Protein AF-A0A1Z9F193-F1 (afdb_monomer_lite)

Foldseek 3Di:
DDDDPVRVVLQVVLLVQLVWDKDWDPVPADPQETEIETEDQDQVSSQVSSQVSCVVVVWDWDFAFDLVDQGTWIWTADPRHIYIYHYDYNADDDVLVLLLLLLQQVLLQQCLVVVNQDQALVVSLVVVLVVLVVQDDDEQDPVSNVVSSVSSVCLVVRPCNRQSNLLSLQVNVVVVVVCVVFNFPHKHQCSQHDHPPWDNPDQARMKTQTPVRAIEGEHEAEDAPPDLDFLFKFWLVVLCCLLPVPCPLVLVLQVCLLVQQVVVQVLNDSQCCDDPNLVVNLVSLRVCCVVPVPSLVVSLLVSLQSLLVSSQVSLFPDLVSNLVCCVCGRLVDIPHHYWYWYGHRNHIDTPCQSVVSNVLSVQFPGWHKADDPVDSFWIWIFGDRVPDGFKIWIKGWAFPGHTSCTRVVVPSTTMMGTRGMDGD

Secondary structure (DSSP, 8-state):
-PPPHHHHHHHHHHHHHTT-EEEE-TTT--SSEEEEEEE-S-HHHHHHHHHHHHHHTT---EEE--TT-SSPEEEEEETTEEEEEEEE-SS-SHHHHHHHHHHHHHHHHHHHHTT----SHHHHHHHHHHHHTTT-S-BSSHHHHHHHHHHHHHGGG-TTHHHHHHHHHHHHHHHHHHHHHS-EEEEEE-SS---TTS-TT---SEEEEETTS-EEEEEEEE--TT----SEEEEHHHHHHHH-TT-HHHHHHHHHHHHHTGGGGT---TTTTSHHHHHHHHHHHHHHHHH-HHHHHHHHHHHHHHHHHHHHHHHTS-HHHHHHHIIIIIS---SS-EEEEEEETTEEEE-THHHHHHHHHHH-SEEEEEE-SS-SSEEEEEEEETTEEEEEEEEEEE----GGGSGGGGTT--EEEEEEEEE-

Sequence (424 aa):
MLLSKTQYKLVEQAAAKAGAILSYEKKKSTLSADVFFARAASRPTARKHVGNHFKKLKLPVTEKKTSLSSEDITETTIDGTTVRIVYKPMSGGMTETTLNSTITELVPCLAFLNGITETKVDKLYEKIIDLSKKFEPPYVTQNDMKAGLDFIEQMPESSLYSVKMTNAMAIRKYLKDTNNKKKIDTVYWTYRAKPTGVPANSPADIVIFFNDGSLLGVSLKAGGESTKEPLLNTYVKPIYEFFDRGNTKSIKLRKKLLKNVYNEIDITASNYDDGAERNKTLDRLEQFERDNLKKYEELYDKGLNIIRTELSDLMVQDYGKFADWCRAQILKQSDVPVTIIKAVNDTYREVKDGNRLNAYLSKATSVKAEISTSSKQNFSFCLYQGNKKIATMNMAVRSNQVGIKHKLGQFFNLAVKYNGLNDH

pLDDT: mean 90.26, std 8.69, range [52.91, 98.44]

Radius of gyration: 24.95 Å; chains: 1; bounding box: 66×47×63 Å

Structure (mmCIF, N/CA/C/O backbone):
data_AF-A0A1Z9F193-F1
#
_entry.id   AF-A0A1Z9F193-F1
#
loop_
_atom_site.group_PDB
_atom_site.id
_atom_site.type_symbol
_atom_site.label_atom_id
_atom_site.label_alt_id
_atom_site.label_comp_id
_atom_site.label_asym_id
_atom_site.label_entity_id
_atom_site.label_seq_id
_atom_site.pdbx_PDB_ins_code
_atom_site.Cartn_x
_atom_site.Cartn_y
_atom_site.Cartn_z
_atom_site.occupancy
_atom_site.B_iso_or_equiv
_atom_site.auth_seq_id
_atom_site.auth_comp_id
_atom_site.auth_asym_id
_atom_site.auth_atom_id
_atom_site.pdbx_PDB_model_num
ATOM 1 N N . MET A 1 1 ? 31.782 -0.325 4.727 1.00 54.44 1 MET A N 1
ATOM 2 C CA . MET A 1 1 ? 32.394 0.347 5.885 1.00 54.44 1 MET A CA 1
ATOM 3 C C . MET A 1 1 ? 31.453 1.444 6.323 1.00 54.44 1 MET A C 1
ATOM 5 O O . MET A 1 1 ? 30.800 2.015 5.464 1.00 54.44 1 MET A O 1
ATOM 9 N N . LEU A 1 2 ? 31.354 1.680 7.630 1.00 65.88 2 LEU A N 1
ATOM 10 C CA . LEU A 1 2 ? 30.655 2.847 8.163 1.00 65.88 2 LEU A CA 1
ATOM 11 C C . LEU A 1 2 ? 31.589 4.053 8.057 1.00 65.88 2 LEU A C 1
ATOM 13 O O . LEU A 1 2 ? 32.779 3.909 8.351 1.00 65.88 2 LEU A O 1
ATOM 17 N N . LEU A 1 3 ? 31.058 5.213 7.671 1.00 77.88 3 LEU A N 1
ATOM 18 C CA . LEU A 1 3 ? 31.799 6.473 7.724 1.00 77.88 3 LEU A CA 1
ATOM 19 C C . LEU A 1 3 ? 32.424 6.685 9.114 1.00 77.88 3 LEU A C 1
ATOM 21 O O . LEU A 1 3 ? 31.803 6.437 10.152 1.00 77.88 3 LEU A O 1
ATOM 25 N N . SER A 1 4 ? 33.653 7.196 9.141 1.00 82.69 4 SER A N 1
ATOM 26 C CA . SER A 1 4 ? 34.288 7.670 10.369 1.00 82.69 4 SER A CA 1
ATOM 27 C C . SER A 1 4 ? 33.517 8.861 10.952 1.00 82.69 4 SER A C 1
ATOM 29 O O . SER A 1 4 ? 32.776 9.554 10.250 1.00 82.69 4 SER A O 1
ATOM 31 N N . LYS A 1 5 ? 33.731 9.168 12.240 1.00 81.38 5 LYS A N 1
ATOM 32 C CA . LYS A 1 5 ? 33.114 10.344 12.886 1.00 81.38 5 LYS A CA 1
ATOM 33 C C . LYS A 1 5 ? 33.382 11.645 12.117 1.00 81.38 5 LYS A C 1
ATOM 35 O O . LYS A 1 5 ? 32.509 12.504 12.045 1.00 81.38 5 LYS A O 1
ATOM 40 N N . THR A 1 6 ? 34.570 11.791 11.534 1.00 82.81 6 THR A N 1
ATOM 41 C CA . THR A 1 6 ? 34.943 12.975 10.746 1.00 82.81 6 THR A CA 1
ATOM 42 C C . THR A 1 6 ? 34.177 13.038 9.428 1.00 82.81 6 THR A C 1
ATOM 44 O O . THR A 1 6 ? 33.686 14.097 9.053 1.00 82.81 6 THR A O 1
ATOM 47 N N . GLN A 1 7 ? 34.011 11.903 8.752 1.00 85.38 7 GLN A N 1
ATOM 48 C CA . GLN A 1 7 ? 33.274 11.824 7.491 1.00 85.38 7 GLN A CA 1
ATOM 49 C C . GLN A 1 7 ? 31.769 12.042 7.698 1.00 85.38 7 GLN A C 1
ATOM 51 O O . GLN A 1 7 ? 31.130 12.741 6.915 1.00 85.38 7 GLN A O 1
ATOM 56 N N . TYR A 1 8 ? 31.216 11.522 8.796 1.00 88.44 8 TYR A N 1
ATOM 57 C CA . TYR A 1 8 ? 29.828 11.761 9.192 1.00 88.44 8 TYR A CA 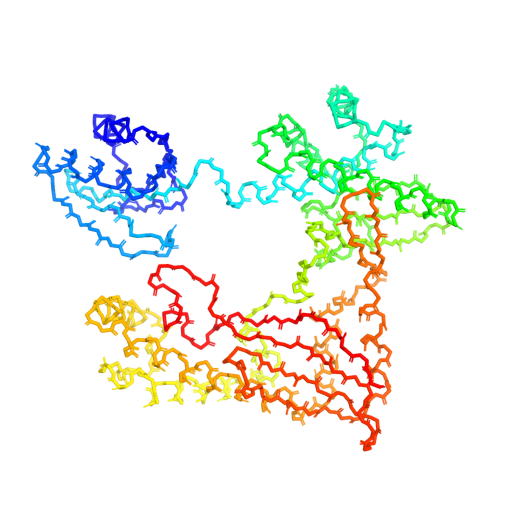1
ATOM 58 C C . TYR A 1 8 ? 29.541 13.262 9.365 1.00 88.44 8 TYR A C 1
ATOM 60 O O . TYR A 1 8 ? 28.548 13.766 8.840 1.00 88.44 8 TYR A O 1
ATOM 68 N N . LYS A 1 9 ? 30.460 14.005 10.002 1.00 89.94 9 LYS A N 1
ATOM 69 C CA . LYS A 1 9 ? 30.337 15.462 10.177 1.00 89.94 9 LYS A CA 1
ATOM 70 C C . LYS A 1 9 ? 30.237 16.226 8.857 1.00 89.94 9 LYS A C 1
ATOM 72 O O . LYS A 1 9 ? 29.538 17.234 8.802 1.00 89.94 9 LYS A O 1
ATOM 77 N N . LEU A 1 10 ? 30.893 15.768 7.787 1.00 91.12 10 LEU A N 1
ATOM 78 C CA . LEU A 1 10 ? 30.773 16.404 6.466 1.00 91.12 10 LEU A CA 1
ATOM 79 C C . LEU A 1 10 ? 29.340 16.303 5.930 1.00 91.12 10 LEU A C 1
ATOM 81 O O . LEU A 1 10 ? 28.812 17.250 5.346 1.00 91.12 10 LEU A O 1
ATOM 85 N N . VAL A 1 11 ? 28.687 15.166 6.169 1.00 93.00 11 VAL A N 1
ATOM 86 C CA . VAL A 1 11 ? 27.295 14.943 5.775 1.00 93.00 11 VAL A CA 1
ATOM 87 C C . VAL A 1 11 ? 26.340 15.765 6.646 1.00 93.00 11 VAL A C 1
ATOM 89 O O . VAL A 1 11 ? 25.425 16.397 6.115 1.00 93.00 11 VAL A O 1
ATOM 92 N N . GLU A 1 12 ? 26.580 15.830 7.960 1.00 92.88 12 GLU A N 1
ATOM 93 C CA . GLU A 1 12 ? 25.819 16.690 8.881 1.00 92.88 12 GLU A CA 1
ATOM 94 C C . GLU A 1 12 ? 25.890 18.162 8.476 1.00 92.88 12 GLU A C 1
ATOM 96 O O . GLU A 1 12 ? 24.864 18.834 8.404 1.00 92.88 12 GLU A O 1
ATOM 101 N N . GLN A 1 13 ? 27.082 18.662 8.146 1.00 93.12 13 GLN A N 1
ATOM 102 C CA . GLN A 1 13 ? 27.269 20.042 7.698 1.00 93.12 13 GLN A CA 1
ATOM 103 C C . GLN A 1 13 ? 26.533 20.324 6.386 1.00 93.12 13 GLN A C 1
ATOM 105 O O . GLN A 1 13 ? 25.927 21.389 6.236 1.00 93.12 13 GLN A O 1
ATOM 110 N N . ALA A 1 14 ? 26.552 19.377 5.444 1.00 93.06 14 ALA A N 1
ATOM 111 C CA . ALA A 1 14 ? 25.809 19.498 4.196 1.00 93.06 14 ALA A CA 1
ATOM 112 C C . ALA A 1 14 ? 24.298 19.611 4.454 1.00 93.06 14 ALA A C 1
ATOM 114 O O . ALA A 1 14 ? 23.638 20.486 3.888 1.00 93.06 14 ALA A O 1
ATOM 115 N N . ALA A 1 15 ? 23.761 18.759 5.331 1.00 92.06 15 ALA A N 1
ATOM 116 C CA . ALA A 1 15 ? 22.350 18.759 5.703 1.00 92.06 15 ALA A CA 1
ATOM 117 C C . ALA A 1 15 ? 21.951 20.023 6.480 1.00 92.06 15 ALA A C 1
ATOM 119 O O . ALA A 1 15 ? 20.943 20.649 6.157 1.00 92.06 15 ALA A O 1
ATOM 120 N N . ALA A 1 16 ? 22.782 20.470 7.424 1.00 90.75 16 ALA A N 1
ATOM 121 C CA . ALA A 1 16 ? 22.552 21.694 8.183 1.00 90.75 16 ALA A CA 1
ATOM 122 C C . ALA A 1 16 ? 22.486 22.930 7.270 1.00 90.75 16 ALA A C 1
ATOM 124 O O . ALA A 1 16 ? 21.580 23.750 7.408 1.00 90.75 16 ALA A O 1
ATOM 125 N N . LYS A 1 17 ? 23.367 23.037 6.261 1.00 89.31 17 LYS A N 1
ATOM 126 C CA . LYS A 1 17 ? 23.299 24.122 5.257 1.00 89.31 17 LYS A CA 1
ATOM 127 C C . LYS A 1 17 ? 22.045 24.081 4.389 1.00 89.31 17 LYS A C 1
ATOM 129 O O . LYS A 1 17 ? 21.684 25.094 3.797 1.00 89.31 17 LYS A O 1
ATOM 134 N N . ALA A 1 18 ? 21.406 22.923 4.287 1.00 86.81 18 ALA A N 1
ATOM 135 C CA . ALA A 1 18 ? 20.132 22.750 3.611 1.00 86.81 18 ALA A CA 1
ATOM 136 C C . ALA A 1 18 ? 18.919 23.013 4.524 1.00 86.81 18 ALA A C 1
ATOM 138 O O . ALA A 1 18 ? 17.789 22.846 4.066 1.00 86.81 18 ALA A O 1
ATOM 139 N N . GLY A 1 19 ? 19.134 23.387 5.794 1.00 87.81 19 GLY A N 1
ATOM 140 C CA . GLY A 1 19 ? 18.072 23.482 6.798 1.00 87.81 19 GLY A CA 1
ATOM 141 C C . GLY A 1 19 ? 17.388 22.135 7.046 1.00 87.81 19 GLY A C 1
ATOM 142 O O . GLY A 1 19 ? 16.196 22.097 7.341 1.00 87.81 19 GLY A O 1
ATOM 143 N N . ALA A 1 20 ? 18.113 21.031 6.836 1.00 91.69 20 ALA A N 1
ATOM 144 C CA . ALA A 1 20 ? 17.570 19.686 6.883 1.00 91.69 20 ALA A CA 1
ATOM 145 C C . ALA A 1 20 ? 17.962 18.961 8.175 1.00 91.69 20 ALA A C 1
ATOM 147 O O . ALA A 1 20 ? 19.110 19.029 8.615 1.00 91.69 20 ALA A O 1
ATOM 148 N N . ILE A 1 21 ? 17.024 18.197 8.730 1.00 89.31 21 ILE A N 1
ATOM 149 C CA . ILE A 1 21 ? 17.275 17.269 9.834 1.00 89.31 21 ILE A CA 1
ATOM 150 C C . ILE A 1 21 ? 17.784 15.958 9.237 1.00 89.31 21 ILE A C 1
ATOM 152 O O . ILE A 1 21 ? 17.098 15.331 8.424 1.00 89.31 21 ILE A O 1
ATOM 156 N N . LEU A 1 22 ? 18.993 15.557 9.621 1.00 92.81 22 LEU A N 1
ATOM 157 C CA . LEU A 1 22 ? 19.658 14.370 9.094 1.00 92.81 22 LEU A CA 1
ATOM 158 C C . LEU A 1 22 ? 19.422 13.151 9.997 1.00 92.81 22 LEU A C 1
ATOM 160 O O . LEU A 1 22 ? 19.603 13.237 11.208 1.00 92.81 22 LEU A O 1
ATOM 164 N N . SER A 1 23 ? 19.097 11.999 9.410 1.00 89.94 23 SER A N 1
ATOM 165 C CA . SER A 1 23 ? 19.123 10.695 10.084 1.00 89.94 23 SER A CA 1
ATOM 166 C C . SER A 1 23 ? 19.936 9.677 9.290 1.00 89.94 23 SER A C 1
ATOM 168 O O . SER A 1 23 ? 19.880 9.637 8.060 1.00 89.94 23 SER A O 1
ATOM 170 N N . TYR A 1 24 ? 20.699 8.840 9.993 1.00 90.25 24 TYR A N 1
ATOM 171 C CA . TYR A 1 24 ? 21.421 7.721 9.394 1.00 90.25 24 TYR A CA 1
ATOM 172 C C . TYR A 1 24 ? 20.537 6.473 9.315 1.00 90.25 24 TYR A C 1
ATOM 174 O O . TYR A 1 24 ? 19.967 6.033 10.313 1.00 90.25 24 TYR A O 1
ATOM 182 N N . GLU A 1 25 ? 20.455 5.857 8.137 1.00 87.94 25 GLU A N 1
ATOM 183 C CA . GLU A 1 25 ? 19.522 4.766 7.858 1.00 87.94 25 GLU A CA 1
ATOM 184 C C . GLU A 1 25 ? 20.239 3.420 7.732 1.00 87.94 25 GLU A C 1
ATOM 186 O O . GLU A 1 25 ? 20.334 2.834 6.652 1.00 87.94 25 GLU A O 1
ATOM 191 N N . LYS A 1 26 ? 20.684 2.870 8.869 1.00 85.25 26 LYS A N 1
ATOM 192 C CA . LYS A 1 26 ? 21.447 1.606 8.937 1.00 85.25 26 LYS A CA 1
ATOM 193 C C . LYS A 1 26 ? 20.819 0.448 8.148 1.00 85.25 26 LYS A C 1
ATOM 195 O O . LYS A 1 26 ? 21.534 -0.324 7.524 1.00 85.25 26 LYS A O 1
ATOM 200 N N . LYS A 1 27 ? 19.484 0.319 8.155 1.00 82.62 27 LYS A N 1
ATOM 201 C CA . LYS A 1 27 ? 18.757 -0.749 7.429 1.00 82.62 27 LYS A CA 1
ATOM 202 C C . LYS A 1 27 ? 18.765 -0.574 5.903 1.00 82.62 27 LYS A C 1
ATOM 204 O O . LYS A 1 27 ? 18.384 -1.498 5.188 1.00 82.62 27 LYS A O 1
ATOM 209 N N . LYS A 1 28 ? 19.085 0.622 5.406 1.00 85.50 28 LYS A N 1
ATOM 210 C CA . LYS A 1 28 ? 19.170 0.949 3.974 1.00 85.50 28 LYS A CA 1
ATOM 211 C C . LYS A 1 28 ? 20.615 1.068 3.496 1.00 85.50 28 LYS A C 1
ATOM 213 O O . LYS A 1 28 ? 20.845 0.943 2.295 1.00 85.50 28 LYS A O 1
ATOM 218 N N . SER A 1 29 ? 21.552 1.275 4.415 1.00 85.75 29 SER A N 1
ATOM 219 C CA . SER A 1 29 ? 22.986 1.183 4.164 1.00 85.75 29 SER A CA 1
ATOM 220 C C . SER A 1 29 ? 23.421 -0.251 3.853 1.00 85.75 29 SER A C 1
ATOM 222 O O . SER A 1 29 ? 22.779 -1.231 4.230 1.00 85.75 29 SER A O 1
ATOM 224 N N . THR A 1 30 ? 24.535 -0.367 3.144 1.00 84.69 30 THR A N 1
ATOM 225 C CA . THR A 1 30 ? 25.169 -1.627 2.739 1.00 84.69 30 THR A CA 1
ATOM 226 C C . THR A 1 30 ? 26.658 -1.569 3.064 1.00 84.69 30 THR A C 1
ATOM 228 O O . THR A 1 30 ? 27.164 -0.547 3.520 1.00 84.69 30 THR A O 1
ATOM 231 N N . LEU A 1 31 ? 27.399 -2.646 2.793 1.00 79.62 31 LEU A N 1
ATOM 232 C CA . LEU A 1 31 ? 28.853 -2.637 2.971 1.00 79.62 31 LEU A CA 1
ATOM 233 C C . LEU A 1 31 ? 29.565 -1.611 2.074 1.00 79.62 31 LEU A C 1
ATOM 235 O O . LEU A 1 31 ? 30.651 -1.170 2.442 1.00 79.62 31 LEU A O 1
ATOM 239 N N . SER A 1 32 ? 28.974 -1.222 0.942 1.00 82.56 32 SER A N 1
ATOM 240 C CA . SER A 1 32 ? 29.576 -0.305 -0.034 1.00 82.56 32 SER A CA 1
ATOM 241 C C . SER A 1 32 ? 28.966 1.099 -0.048 1.00 82.56 32 SER A C 1
ATOM 243 O O . SER A 1 32 ? 29.543 1.992 -0.665 1.00 82.56 32 SER A O 1
ATOM 245 N N . ALA A 1 33 ? 27.823 1.313 0.613 1.00 88.81 33 ALA A N 1
ATOM 246 C CA . ALA A 1 33 ? 27.130 2.596 0.593 1.00 88.81 33 ALA A CA 1
ATOM 247 C C . ALA A 1 33 ? 26.406 2.907 1.905 1.00 88.81 33 ALA A C 1
ATOM 249 O O . ALA A 1 33 ? 25.568 2.117 2.346 1.00 88.81 33 ALA A O 1
ATOM 250 N N . ASP A 1 34 ? 26.655 4.094 2.451 1.00 93.00 34 ASP A N 1
ATOM 251 C CA . ASP A 1 34 ? 25.939 4.651 3.595 1.00 93.00 34 ASP A CA 1
ATOM 252 C C . ASP A 1 34 ? 24.768 5.528 3.137 1.00 93.00 34 ASP A C 1
ATOM 254 O O . ASP A 1 34 ? 24.902 6.376 2.252 1.00 93.00 34 ASP A O 1
ATOM 258 N N . VAL A 1 35 ? 23.593 5.311 3.734 1.00 93.56 35 VAL A N 1
ATOM 259 C CA . VAL A 1 35 ? 22.354 6.014 3.385 1.00 93.56 35 VAL A CA 1
ATOM 260 C C . VAL A 1 35 ? 21.923 6.930 4.521 1.00 93.56 35 VAL A C 1
ATOM 262 O O . VAL A 1 35 ? 21.802 6.512 5.671 1.00 93.56 35 VAL A O 1
ATOM 265 N N . PHE A 1 36 ? 21.612 8.169 4.161 1.00 94.56 36 PHE A N 1
ATOM 266 C CA . PHE A 1 36 ? 21.099 9.190 5.057 1.00 94.56 36 PHE A CA 1
ATOM 267 C C . PHE A 1 36 ? 19.775 9.740 4.552 1.00 94.56 36 PHE A C 1
ATOM 269 O O . PHE A 1 36 ? 19.601 9.949 3.349 1.00 94.56 36 PHE A O 1
ATOM 276 N N . PHE A 1 37 ? 18.852 10.028 5.463 1.00 93.19 37 PHE A N 1
ATOM 277 C CA . PHE A 1 37 ? 17.643 10.782 5.160 1.00 93.19 37 PHE A CA 1
ATOM 278 C C . PHE A 1 37 ? 17.809 12.225 5.624 1.00 93.19 37 PHE A C 1
ATOM 280 O O . PHE A 1 37 ? 18.081 12.484 6.790 1.00 93.19 37 PHE A O 1
ATOM 287 N N . ALA A 1 38 ? 17.624 13.167 4.704 1.00 93.38 38 ALA A N 1
ATOM 288 C CA . ALA A 1 38 ? 17.588 14.594 4.986 1.00 93.38 38 ALA A CA 1
ATOM 289 C C . ALA A 1 38 ? 16.130 15.068 4.907 1.00 93.38 38 ALA A C 1
ATOM 291 O O . ALA A 1 38 ? 15.562 15.168 3.813 1.00 93.38 38 ALA A O 1
ATOM 292 N N . ARG A 1 39 ? 15.506 15.316 6.063 1.00 90.44 39 ARG A N 1
ATOM 293 C CA . ARG A 1 39 ? 14.149 15.874 6.154 1.00 90.44 39 ARG A CA 1
ATOM 294 C C . ARG A 1 39 ? 14.213 17.387 6.049 1.00 90.44 39 ARG A C 1
ATOM 296 O O . ARG A 1 39 ? 14.898 18.015 6.846 1.00 90.44 39 ARG A O 1
ATOM 303 N N . ALA A 1 40 ? 13.526 17.959 5.068 1.00 89.44 40 ALA A N 1
ATOM 304 C CA . ALA A 1 40 ? 13.556 19.396 4.814 1.00 89.44 40 ALA A CA 1
ATOM 305 C C . ALA A 1 40 ? 12.199 19.908 4.327 1.00 89.44 40 ALA A C 1
ATOM 307 O O . ALA A 1 40 ? 11.437 19.170 3.696 1.00 89.44 40 ALA A O 1
ATOM 308 N N . ALA A 1 41 ? 11.918 21.190 4.582 1.00 84.56 41 ALA A N 1
ATOM 309 C CA . ALA A 1 41 ? 10.692 21.848 4.127 1.00 84.56 41 ALA A CA 1
ATOM 310 C C . ALA A 1 41 ? 10.578 21.854 2.590 1.00 84.56 41 ALA A C 1
ATOM 312 O O . ALA A 1 41 ? 9.519 21.567 2.041 1.00 84.56 41 ALA A O 1
ATOM 313 N N . SER A 1 42 ? 11.691 22.099 1.888 1.00 88.25 42 SER A N 1
ATOM 314 C CA . SER A 1 42 ? 11.783 21.995 0.428 1.00 88.25 42 SER A CA 1
ATOM 315 C C . SER A 1 42 ? 12.841 20.969 0.029 1.00 88.25 42 SER A C 1
ATOM 317 O O . SER A 1 42 ? 14.044 21.208 0.157 1.00 88.25 42 SER A O 1
ATOM 319 N N . ARG A 1 43 ? 12.394 19.820 -0.497 1.00 89.62 43 ARG A N 1
ATOM 320 C CA . ARG A 1 43 ? 13.283 18.748 -0.984 1.00 89.62 43 ARG A CA 1
ATOM 321 C C . ARG A 1 43 ? 14.184 19.203 -2.147 1.00 89.62 43 ARG A C 1
ATOM 323 O O . ARG A 1 43 ? 15.381 18.928 -2.071 1.00 89.62 43 ARG A O 1
ATOM 330 N N . PRO A 1 44 ? 13.689 19.926 -3.178 1.00 89.31 44 PRO A N 1
ATOM 331 C CA . PRO A 1 44 ? 14.548 20.418 -4.259 1.00 89.31 44 PRO A CA 1
ATOM 332 C C . PRO A 1 44 ? 15.609 21.413 -3.771 1.00 89.31 44 PRO A C 1
ATOM 334 O O . PRO A 1 44 ? 16.775 21.321 -4.157 1.00 89.31 44 PRO A O 1
ATOM 337 N N . THR A 1 45 ? 15.230 22.330 -2.875 1.00 89.31 45 THR A N 1
ATOM 338 C CA . THR A 1 45 ? 16.158 23.307 -2.286 1.00 89.31 45 THR A CA 1
ATOM 339 C C . THR A 1 45 ? 17.226 22.605 -1.450 1.00 89.31 45 THR A C 1
ATOM 341 O O . THR A 1 45 ? 18.416 22.883 -1.609 1.00 89.31 45 THR A O 1
ATOM 344 N N . ALA A 1 46 ? 16.830 21.631 -0.625 1.00 92.62 46 ALA A N 1
ATOM 345 C CA . ALA A 1 46 ? 17.767 20.845 0.167 1.00 92.62 46 ALA A CA 1
ATOM 346 C C . ALA A 1 46 ? 18.749 20.051 -0.705 1.00 92.62 46 ALA A C 1
ATOM 348 O O . ALA A 1 46 ? 19.949 20.055 -0.427 1.00 92.62 46 ALA A O 1
ATOM 349 N N . ARG A 1 47 ? 18.272 19.441 -1.802 1.00 95.19 47 ARG A N 1
ATOM 350 C CA . ARG A 1 47 ? 19.131 18.754 -2.778 1.00 95.19 47 ARG A CA 1
ATOM 351 C C . ARG A 1 47 ? 20.179 19.683 -3.370 1.00 95.19 47 ARG A C 1
ATOM 353 O O . ARG A 1 47 ? 21.369 19.377 -3.307 1.00 95.19 47 ARG A O 1
ATOM 360 N N . LYS A 1 48 ? 19.753 20.858 -3.838 1.00 93.56 48 LYS A N 1
ATOM 361 C CA . LYS A 1 48 ? 20.652 21.885 -4.374 1.00 93.56 48 LYS A CA 1
ATOM 362 C C . LYS A 1 48 ? 21.710 22.312 -3.350 1.00 93.56 48 LYS A C 1
ATOM 364 O O . LYS A 1 48 ? 22.887 22.398 -3.693 1.00 93.56 48 LYS A O 1
ATOM 369 N N . HIS A 1 49 ? 21.329 22.569 -2.098 1.00 95.12 49 HIS A N 1
ATOM 370 C CA . HIS A 1 49 ? 22.273 23.012 -1.065 1.00 95.12 49 HIS A CA 1
ATOM 371 C C . HIS A 1 49 ? 23.269 21.929 -0.648 1.00 95.12 49 HIS A C 1
ATOM 373 O O . HIS A 1 49 ? 24.463 22.221 -0.572 1.00 95.12 49 HIS A O 1
ATOM 379 N N . VAL A 1 50 ? 22.809 20.692 -0.445 1.00 96.06 50 VAL A N 1
ATOM 380 C CA . VAL A 1 50 ? 23.688 19.551 -0.147 1.00 96.06 50 VAL A CA 1
ATOM 381 C C . VAL A 1 50 ? 24.659 19.308 -1.304 1.00 96.06 50 VAL A C 1
ATOM 383 O O . VAL A 1 50 ? 25.866 19.242 -1.082 1.00 96.06 50 VAL A O 1
ATOM 386 N N . GLY A 1 51 ? 24.164 19.262 -2.546 1.00 95.50 51 GLY A N 1
ATOM 387 C CA . GLY A 1 51 ? 25.008 19.086 -3.729 1.00 95.50 51 GLY A CA 1
ATOM 388 C C . GLY A 1 51 ? 26.050 20.199 -3.876 1.00 95.50 51 GLY A C 1
ATOM 389 O O . GLY A 1 51 ? 27.230 19.927 -4.092 1.00 95.50 51 GLY A O 1
ATOM 390 N N . ASN A 1 52 ? 25.655 21.461 -3.678 1.00 95.44 52 ASN A N 1
ATOM 391 C CA . ASN A 1 52 ? 26.582 22.595 -3.693 1.00 95.44 52 ASN A CA 1
ATOM 392 C C . ASN A 1 52 ? 27.621 22.523 -2.568 1.00 95.44 52 ASN A C 1
ATOM 394 O O . ASN A 1 52 ? 28.757 22.953 -2.762 1.00 95.44 52 ASN A O 1
ATOM 398 N N . HIS A 1 53 ? 27.256 22.002 -1.395 1.00 95.25 53 HIS A N 1
ATOM 399 C CA . HIS A 1 53 ? 28.197 21.817 -0.296 1.00 95.25 53 HIS A CA 1
ATOM 400 C C . HIS A 1 53 ? 29.269 20.782 -0.647 1.00 95.25 53 HIS A C 1
ATOM 402 O O . HIS A 1 53 ? 30.454 21.089 -0.551 1.00 95.25 53 HIS A O 1
ATOM 408 N N . PHE A 1 54 ? 28.873 19.604 -1.131 1.00 96.12 54 PHE A N 1
ATOM 409 C CA . PHE A 1 54 ? 29.822 18.567 -1.542 1.00 96.12 54 PHE A CA 1
ATOM 410 C C . PHE A 1 54 ? 30.726 19.024 -2.695 1.00 96.12 54 PHE A C 1
ATOM 412 O O . PHE A 1 54 ? 31.937 18.827 -2.627 1.00 96.12 54 PHE A O 1
ATOM 419 N N . LYS A 1 55 ? 30.186 19.749 -3.685 1.00 95.31 55 LYS A N 1
ATOM 420 C CA . LYS A 1 55 ? 30.996 20.358 -4.757 1.00 95.31 55 LYS A CA 1
ATOM 421 C C . LYS A 1 55 ? 32.037 21.345 -4.221 1.00 95.31 55 LYS A C 1
ATOM 423 O O . LYS A 1 55 ? 33.173 21.336 -4.684 1.00 95.31 55 LYS A O 1
ATOM 428 N N . LYS A 1 56 ? 31.693 22.169 -3.220 1.00 95.00 56 LYS A N 1
ATOM 429 C CA . LYS A 1 56 ? 32.656 23.079 -2.559 1.00 95.00 56 LYS A CA 1
ATOM 430 C C . LYS A 1 56 ? 33.780 22.324 -1.848 1.00 95.00 56 LYS A C 1
ATOM 432 O O . LYS A 1 56 ? 34.897 22.823 -1.797 1.00 95.00 56 LYS A O 1
ATOM 437 N N . LEU A 1 57 ? 33.492 21.126 -1.345 1.00 93.19 57 LEU A N 1
ATOM 438 C CA . LEU A 1 57 ? 34.480 20.212 -0.767 1.00 93.19 57 LEU A CA 1
ATOM 439 C C . LEU A 1 57 ? 35.243 19.396 -1.826 1.00 93.19 57 LEU A C 1
ATOM 441 O O . LEU A 1 57 ? 36.022 18.521 -1.464 1.00 93.19 57 LEU A O 1
ATOM 445 N N . LYS A 1 58 ? 35.036 19.673 -3.123 1.00 95.06 58 LYS A N 1
ATOM 446 C CA . LYS A 1 58 ? 35.619 18.940 -4.260 1.00 95.06 58 LYS A CA 1
ATOM 447 C C . LYS A 1 58 ? 35.268 17.447 -4.279 1.00 95.06 58 LYS A C 1
ATOM 449 O O . LYS A 1 58 ? 35.994 16.647 -4.861 1.00 95.06 58 LYS A O 1
ATOM 454 N N . LEU A 1 59 ? 34.144 17.074 -3.671 1.00 94.81 59 LEU A N 1
ATOM 455 C CA . LEU A 1 59 ? 33.623 15.714 -3.732 1.00 94.81 59 LEU A CA 1
ATOM 456 C C . LEU A 1 59 ? 32.808 15.521 -5.022 1.00 94.81 59 LEU A C 1
ATOM 458 O O . LEU A 1 59 ? 32.120 16.457 -5.452 1.00 94.81 59 LEU A O 1
ATOM 462 N N . PRO A 1 60 ? 32.840 14.326 -5.641 1.00 95.12 60 PRO A N 1
ATOM 463 C CA . PRO A 1 60 ? 32.007 14.029 -6.801 1.00 95.12 60 PRO A CA 1
ATOM 464 C C . PRO A 1 60 ? 30.532 14.061 -6.398 1.00 95.12 60 PRO A C 1
ATOM 466 O O . PRO A 1 60 ? 30.175 13.583 -5.325 1.00 95.12 60 PRO A O 1
ATOM 469 N N . VAL A 1 61 ? 29.663 14.620 -7.236 1.00 95.75 61 VAL A N 1
ATOM 470 C CA . VAL A 1 61 ? 28.227 14.719 -6.946 1.00 95.75 61 VAL A CA 1
ATOM 471 C C . VAL A 1 61 ? 27.432 14.238 -8.141 1.00 95.75 61 VAL A C 1
ATOM 473 O O . VAL A 1 61 ? 27.541 14.815 -9.222 1.00 95.75 61 VAL A O 1
ATOM 476 N N . THR A 1 62 ? 26.579 13.247 -7.902 1.00 94.50 62 THR A N 1
ATOM 477 C CA . THR A 1 62 ? 25.657 12.699 -8.896 1.00 94.50 62 THR A CA 1
ATOM 478 C C . THR A 1 62 ? 24.232 12.796 -8.371 1.00 94.50 62 THR A C 1
ATOM 480 O O . THR A 1 62 ? 23.948 12.380 -7.247 1.00 94.50 62 THR A O 1
ATOM 483 N N . GLU A 1 63 ? 23.323 13.333 -9.184 1.00 92.56 63 GLU A N 1
ATOM 484 C CA . GLU A 1 63 ? 21.884 13.216 -8.938 1.00 92.56 63 GLU A CA 1
ATOM 485 C C . GLU A 1 63 ? 21.383 11.936 -9.610 1.00 92.56 63 GLU A C 1
ATOM 487 O O . GLU A 1 63 ? 21.558 11.759 -10.815 1.00 92.56 63 GLU A O 1
ATOM 492 N N . LYS A 1 64 ? 20.802 11.018 -8.830 1.00 87.38 64 LYS A N 1
ATOM 493 C CA . LYS A 1 64 ? 20.364 9.705 -9.330 1.00 87.38 64 LYS A CA 1
ATOM 494 C C . LYS A 1 64 ? 18.953 9.371 -8.858 1.00 87.38 64 LYS A C 1
ATOM 496 O O . LYS A 1 64 ? 18.605 9.615 -7.698 1.00 87.38 64 LYS A O 1
ATOM 501 N N . LYS A 1 65 ? 18.143 8.745 -9.716 1.00 86.00 65 LYS A N 1
ATOM 502 C CA . LYS A 1 65 ? 16.883 8.128 -9.292 1.00 86.00 65 LYS A CA 1
ATOM 503 C C . LYS A 1 65 ? 17.180 6.799 -8.611 1.00 86.00 65 LYS A C 1
ATOM 505 O O . LYS A 1 65 ? 17.933 5.960 -9.089 1.00 86.00 65 LYS A O 1
ATOM 510 N N . THR A 1 66 ? 16.538 6.549 -7.479 1.00 84.31 66 THR A N 1
ATOM 511 C CA . THR A 1 66 ? 16.648 5.256 -6.790 1.00 84.31 66 THR A CA 1
ATOM 512 C C . THR A 1 66 ? 15.300 4.845 -6.240 1.00 84.31 66 THR A C 1
ATOM 514 O O . THR A 1 66 ? 14.433 5.681 -6.010 1.00 84.31 66 THR A O 1
ATOM 517 N N . SER A 1 67 ? 15.120 3.562 -5.926 1.00 78.81 67 SER A N 1
ATOM 518 C CA . SER A 1 67 ? 13.898 3.114 -5.245 1.00 78.81 67 SER A CA 1
ATOM 519 C C . SER A 1 67 ? 13.761 3.617 -3.800 1.00 78.81 67 SER A C 1
ATOM 521 O O . SER A 1 67 ? 12.826 3.223 -3.109 1.00 78.81 67 SER A O 1
ATOM 523 N N . LEU A 1 68 ? 14.701 4.429 -3.303 1.00 82.62 68 LEU A N 1
ATOM 524 C CA . LEU A 1 68 ? 14.639 5.014 -1.963 1.00 82.62 68 LEU A CA 1
ATOM 525 C C . LEU A 1 68 ? 13.723 6.244 -1.913 1.00 82.62 68 LEU A C 1
ATOM 527 O O . LEU A 1 68 ? 13.305 6.643 -0.821 1.00 82.62 68 LEU A O 1
ATOM 531 N N . SER A 1 69 ? 13.413 6.860 -3.059 1.00 82.44 69 SER A N 1
ATOM 532 C CA . SER A 1 69 ? 12.671 8.120 -3.127 1.00 82.44 69 SER A CA 1
ATOM 533 C C . SER A 1 69 ? 11.913 8.301 -4.439 1.00 82.44 69 SER A C 1
ATOM 535 O O . SER A 1 69 ? 12.244 7.697 -5.452 1.00 82.44 69 SER A O 1
ATOM 537 N N . SER A 1 70 ? 10.894 9.160 -4.409 1.00 76.44 70 SER A N 1
ATOM 538 C CA . SER A 1 70 ? 10.227 9.674 -5.612 1.00 76.44 70 SER A CA 1
ATOM 539 C C . SER A 1 70 ? 11.001 10.803 -6.289 1.00 76.44 70 SER A C 1
ATOM 541 O O . SER A 1 70 ? 10.670 11.169 -7.406 1.00 76.44 70 SER A O 1
ATOM 543 N N . GLU A 1 71 ? 11.988 11.364 -5.597 1.00 83.94 71 GLU A N 1
ATOM 544 C CA . GLU A 1 71 ? 12.865 12.429 -6.077 1.00 83.94 71 GLU A CA 1
ATOM 545 C C . GLU A 1 71 ? 14.265 11.877 -6.312 1.00 83.94 71 GLU A C 1
ATOM 547 O O . GLU A 1 71 ? 14.671 10.914 -5.651 1.00 83.94 71 GLU A O 1
ATOM 552 N N . ASP A 1 72 ? 15.027 12.557 -7.161 1.00 90.31 72 ASP A N 1
ATOM 553 C CA . ASP A 1 72 ? 16.459 12.322 -7.291 1.00 90.31 72 ASP A CA 1
ATOM 554 C C . ASP A 1 72 ? 17.138 12.487 -5.922 1.00 90.31 72 ASP A C 1
ATOM 556 O O . ASP A 1 72 ? 16.842 13.416 -5.153 1.00 90.31 72 ASP A O 1
ATOM 560 N N . ILE A 1 73 ? 18.018 11.539 -5.609 1.00 93.56 73 ILE A N 1
ATOM 561 C CA . ILE A 1 73 ? 18.891 11.572 -4.436 1.00 93.56 73 ILE A CA 1
ATOM 562 C C . ILE A 1 73 ? 20.221 12.214 -4.825 1.00 93.56 73 ILE A C 1
ATOM 564 O O . ILE A 1 73 ? 20.568 12.244 -6.004 1.00 93.56 73 ILE A O 1
ATOM 568 N N . THR A 1 74 ? 20.989 12.656 -3.833 1.00 96.56 74 THR A N 1
ATOM 569 C CA . THR A 1 74 ? 22.391 13.032 -4.049 1.00 96.56 74 THR A CA 1
ATOM 570 C C . THR A 1 74 ? 23.279 11.862 -3.667 1.00 96.56 74 THR A C 1
ATOM 572 O O . THR A 1 74 ? 23.195 11.374 -2.541 1.00 96.56 74 THR A O 1
ATOM 575 N N . GLU A 1 75 ? 24.137 11.424 -4.578 1.00 95.75 75 GLU A N 1
ATOM 576 C CA . GLU A 1 75 ? 25.196 10.454 -4.317 1.00 95.75 75 GLU A CA 1
ATOM 577 C C . GLU A 1 75 ? 26.562 11.143 -4.414 1.00 95.75 75 GLU A C 1
ATOM 579 O O . GLU A 1 75 ? 26.798 11.972 -5.295 1.00 95.75 75 GLU A O 1
ATOM 584 N N . THR A 1 76 ? 27.449 10.822 -3.479 1.00 95.69 76 THR A N 1
ATOM 585 C CA . THR A 1 76 ? 28.840 11.275 -3.458 1.00 95.69 76 THR A CA 1
ATOM 586 C C . THR A 1 76 ? 29.744 10.152 -2.956 1.00 95.69 76 THR A C 1
ATOM 588 O O . THR A 1 76 ? 29.256 9.147 -2.440 1.00 95.69 76 THR A O 1
ATOM 591 N N . THR A 1 77 ? 31.055 10.327 -3.078 1.00 94.12 77 THR A N 1
ATOM 592 C CA . THR A 1 77 ? 32.049 9.402 -2.530 1.00 94.12 77 THR A CA 1
ATOM 593 C C . THR A 1 77 ? 32.947 10.167 -1.576 1.00 94.12 77 THR A C 1
ATOM 595 O O . THR A 1 77 ? 33.553 11.160 -1.970 1.00 94.12 77 THR A O 1
ATOM 598 N N . ILE A 1 78 ? 33.039 9.694 -0.334 1.00 91.00 78 ILE A N 1
ATOM 599 C CA . ILE A 1 78 ? 33.905 10.252 0.708 1.00 91.00 78 ILE A CA 1
ATOM 600 C C . ILE A 1 78 ? 34.907 9.164 1.090 1.00 91.00 78 ILE A C 1
ATOM 602 O O . ILE A 1 78 ? 34.510 8.120 1.604 1.00 91.00 78 ILE A O 1
ATOM 606 N N . ASP A 1 79 ? 36.185 9.384 0.774 1.00 85.31 79 ASP A N 1
ATOM 607 C CA . ASP A 1 79 ? 37.301 8.457 1.024 1.00 85.31 79 ASP A CA 1
ATOM 608 C C . ASP A 1 79 ? 36.987 7.001 0.631 1.00 85.31 79 ASP A C 1
ATOM 610 O O . ASP A 1 79 ? 37.120 6.062 1.415 1.00 85.31 79 ASP A O 1
ATOM 614 N N . GLY A 1 80 ? 36.485 6.817 -0.593 1.00 84.75 80 GLY A N 1
ATOM 615 C CA . GLY A 1 80 ? 36.135 5.502 -1.142 1.00 84.75 80 GLY A CA 1
ATOM 616 C C . GLY A 1 80 ? 34.799 4.921 -0.661 1.00 84.75 80 GLY A C 1
ATOM 617 O O . GLY A 1 80 ? 34.354 3.913 -1.206 1.00 84.75 80 GLY A O 1
ATOM 618 N N . THR A 1 81 ? 34.113 5.554 0.295 1.00 88.25 81 THR A N 1
ATOM 619 C CA . THR A 1 81 ? 32.769 5.143 0.731 1.00 88.25 81 THR A CA 1
ATOM 620 C C . THR A 1 81 ? 31.700 5.905 -0.042 1.00 88.25 81 THR A C 1
ATOM 622 O O . THR A 1 81 ? 31.696 7.136 -0.064 1.00 88.25 81 THR A O 1
ATOM 625 N N . THR A 1 82 ? 30.762 5.182 -0.661 1.00 93.75 82 THR A N 1
ATOM 626 C CA . THR A 1 82 ? 29.607 5.811 -1.317 1.00 93.75 82 THR A CA 1
ATOM 627 C C . THR A 1 82 ? 28.647 6.341 -0.256 1.00 93.75 82 THR A C 1
ATOM 629 O O . THR A 1 82 ? 28.286 5.629 0.679 1.00 93.75 82 THR A O 1
ATOM 632 N N . VAL A 1 83 ? 28.188 7.577 -0.411 1.00 94.81 83 VAL A N 1
ATOM 633 C CA . VAL A 1 83 ? 27.244 8.237 0.492 1.00 94.81 83 VAL A CA 1
ATOM 634 C C . VAL A 1 83 ? 26.026 8.686 -0.298 1.00 94.81 83 VAL A C 1
ATOM 636 O O . VAL A 1 83 ? 26.144 9.393 -1.296 1.00 94.81 83 VAL A O 1
ATOM 639 N N . ARG A 1 84 ? 24.838 8.293 0.166 1.00 95.62 84 ARG A N 1
ATOM 640 C CA . ARG A 1 84 ? 23.548 8.596 -0.463 1.00 95.62 84 ARG A CA 1
ATOM 641 C C . ARG A 1 84 ? 22.683 9.440 0.454 1.00 95.62 84 ARG A C 1
ATOM 643 O O . ARG A 1 84 ? 22.302 8.987 1.531 1.00 95.62 84 ARG A O 1
ATOM 650 N N . ILE A 1 85 ? 22.302 10.626 -0.007 1.00 96.38 85 ILE A N 1
ATOM 651 C CA . ILE A 1 85 ? 21.408 11.540 0.705 1.00 96.38 85 ILE A CA 1
ATOM 652 C C . ILE A 1 85 ? 20.030 11.508 0.058 1.00 96.38 85 ILE A C 1
ATOM 654 O O . ILE A 1 85 ? 19.836 11.952 -1.075 1.00 96.38 85 ILE A O 1
ATOM 658 N N . VAL A 1 86 ? 19.059 10.984 0.799 1.00 93.50 86 VAL A N 1
ATOM 659 C CA . VAL A 1 86 ? 17.668 10.859 0.376 1.00 93.50 86 VAL A CA 1
ATOM 660 C C . VAL A 1 86 ? 16.839 11.975 0.996 1.00 93.50 86 VAL A C 1
ATOM 662 O O . VAL A 1 86 ? 16.714 12.068 2.215 1.00 93.50 86 VAL A O 1
ATOM 665 N N . TYR A 1 87 ? 16.207 12.792 0.160 1.00 92.25 87 TYR A N 1
ATOM 666 C CA . TYR A 1 87 ? 15.415 13.929 0.624 1.00 92.25 87 TYR A CA 1
ATOM 667 C C . TYR A 1 87 ? 13.983 13.514 0.957 1.00 92.25 87 TYR A C 1
ATOM 669 O O . TYR A 1 87 ? 13.252 12.992 0.108 1.00 92.25 87 TYR A O 1
ATOM 677 N N . LYS A 1 88 ? 13.573 13.752 2.202 1.00 86.94 88 LYS A N 1
ATOM 678 C CA . LYS A 1 88 ? 12.234 13.447 2.719 1.00 86.94 88 LYS A CA 1
ATOM 679 C C . LYS A 1 88 ? 11.522 14.745 3.120 1.00 86.94 88 LYS A C 1
ATOM 681 O O . LYS A 1 88 ? 12.192 15.711 3.479 1.00 86.94 88 LYS A O 1
ATOM 686 N N . PRO A 1 89 ? 10.187 14.814 3.008 1.00 83.44 89 PRO A N 1
ATOM 687 C CA . PRO A 1 89 ? 9.449 15.953 3.543 1.00 83.44 89 PRO A CA 1
ATOM 688 C C . PRO A 1 89 ? 9.509 15.959 5.084 1.00 83.44 89 PRO A C 1
ATOM 690 O O . PRO A 1 89 ? 9.817 14.931 5.693 1.00 83.44 89 PRO A O 1
ATOM 693 N N . MET A 1 90 ? 9.254 17.119 5.700 1.00 78.56 90 MET A N 1
ATOM 694 C CA . MET A 1 90 ? 9.223 17.277 7.167 1.00 78.56 90 MET A CA 1
ATOM 695 C C . MET A 1 90 ? 8.071 16.509 7.820 1.00 78.56 90 MET A C 1
ATOM 697 O O . MET A 1 90 ? 8.243 15.927 8.884 1.00 78.56 90 MET A O 1
ATOM 701 N N . SER A 1 91 ? 6.928 16.481 7.145 1.00 68.31 91 SER A N 1
ATOM 702 C CA . SER A 1 91 ? 5.741 15.694 7.475 1.00 68.31 91 SER A CA 1
ATOM 703 C C . SER A 1 91 ? 5.345 14.859 6.254 1.00 68.31 91 SER A C 1
ATOM 705 O O . SER A 1 91 ? 5.801 15.114 5.137 1.00 68.31 91 SER A O 1
ATOM 707 N N . GLY A 1 92 ? 4.538 13.821 6.434 1.00 61.81 92 GLY A N 1
ATOM 708 C CA . GLY A 1 92 ? 4.273 12.815 5.407 1.00 61.81 92 GLY A CA 1
ATOM 709 C C . GLY A 1 92 ? 5.129 11.559 5.567 1.00 61.81 92 GLY A C 1
ATOM 710 O O . GLY A 1 92 ? 6.290 11.597 5.976 1.00 61.81 92 GLY A O 1
ATOM 711 N N . GLY A 1 93 ? 4.583 10.410 5.161 1.00 67.06 93 GLY A N 1
ATOM 712 C CA . GLY A 1 93 ? 5.334 9.159 5.010 1.00 67.06 93 GLY A CA 1
ATOM 713 C C . GLY A 1 93 ? 4.806 7.996 5.846 1.00 67.06 93 GLY A C 1
ATOM 714 O O . GLY A 1 93 ? 3.727 8.059 6.429 1.00 67.06 93 GLY A O 1
ATOM 715 N N . MET A 1 94 ? 5.561 6.892 5.865 1.00 60.53 94 MET A N 1
ATOM 716 C CA . MET A 1 94 ? 5.129 5.641 6.502 1.00 60.53 94 MET A CA 1
ATOM 717 C C . MET A 1 94 ? 4.954 5.794 8.016 1.00 60.53 94 MET A C 1
ATOM 719 O O . MET A 1 94 ? 3.960 5.313 8.542 1.00 60.53 94 MET A O 1
ATOM 723 N N . THR A 1 95 ? 5.865 6.499 8.696 1.00 72.06 95 THR A N 1
ATOM 724 C CA . THR A 1 95 ? 5.761 6.764 10.141 1.00 72.06 95 THR A CA 1
ATOM 725 C C . THR A 1 95 ? 4.496 7.547 10.473 1.00 72.06 95 THR A C 1
ATOM 727 O O . THR A 1 95 ? 3.735 7.128 11.336 1.00 72.06 95 THR A O 1
ATOM 730 N N . GLU A 1 96 ? 4.213 8.618 9.729 1.00 81.19 96 GLU A N 1
ATOM 731 C CA . GLU A 1 96 ? 2.995 9.402 9.934 1.00 81.19 96 GLU A CA 1
ATOM 732 C C . GLU A 1 96 ? 1.732 8.612 9.559 1.00 81.19 96 GLU A C 1
ATOM 734 O O . GLU A 1 96 ? 0.710 8.735 10.220 1.00 81.19 96 GLU A O 1
ATOM 739 N N . THR A 1 97 ? 1.791 7.752 8.537 1.00 81.38 97 THR A N 1
ATOM 740 C CA . THR A 1 97 ? 0.661 6.876 8.182 1.00 81.38 97 THR A CA 1
ATOM 741 C C . THR A 1 97 ? 0.346 5.907 9.317 1.00 81.38 97 THR A C 1
ATOM 743 O O . THR A 1 97 ? -0.817 5.781 9.686 1.00 81.38 97 THR A O 1
ATOM 746 N N . THR A 1 98 ? 1.367 5.269 9.899 1.00 86.94 98 THR A N 1
ATOM 747 C CA . THR A 1 98 ? 1.195 4.393 11.063 1.00 86.94 98 THR A CA 1
ATOM 748 C C . THR A 1 98 ? 0.642 5.171 12.252 1.00 86.94 98 THR A C 1
ATOM 750 O O . THR A 1 98 ? -0.344 4.737 12.829 1.00 86.94 98 THR A O 1
ATOM 753 N N . LEU A 1 99 ? 1.205 6.343 12.570 1.00 90.00 99 LEU A N 1
ATOM 754 C CA . LEU A 1 99 ? 0.714 7.198 13.655 1.00 90.00 99 LEU A CA 1
ATOM 755 C C . LEU A 1 99 ? -0.763 7.576 13.451 1.00 90.00 99 LEU A C 1
ATOM 757 O O . LEU A 1 99 ? -1.577 7.441 14.359 1.00 90.00 99 LEU A O 1
ATOM 761 N N . ASN A 1 100 ? -1.132 7.975 12.233 1.00 91.00 100 ASN A N 1
ATOM 762 C CA . ASN A 1 100 ? -2.504 8.319 11.864 1.00 91.00 100 ASN A CA 1
ATOM 763 C C . ASN A 1 100 ? -3.477 7.146 12.004 1.00 91.00 100 ASN A C 1
ATOM 765 O O . ASN A 1 100 ? -4.602 7.351 12.458 1.00 91.00 100 ASN A O 1
ATOM 769 N N . SER A 1 101 ? -3.059 5.948 11.591 1.00 91.19 101 SER A N 1
ATOM 770 C CA . SER A 1 101 ? -3.806 4.705 11.791 1.00 91.19 101 SER A CA 1
ATOM 771 C C . SER A 1 101 ? -4.006 4.433 13.278 1.00 91.19 101 SER A C 1
ATOM 773 O O . SER A 1 101 ? -5.147 4.339 13.729 1.00 91.19 101 SER A O 1
ATOM 775 N N . THR A 1 102 ? -2.921 4.453 14.060 1.00 94.69 102 THR A N 1
ATOM 776 C CA . THR A 1 102 ? -2.958 4.221 15.507 1.00 94.69 102 THR A CA 1
ATOM 777 C C . THR A 1 102 ? -3.903 5.187 16.219 1.00 94.69 102 THR A C 1
ATOM 779 O O . THR A 1 102 ? -4.689 4.740 17.049 1.00 94.69 102 THR A O 1
ATOM 782 N N . ILE A 1 103 ? -3.911 6.483 15.873 1.00 95.94 103 ILE A N 1
ATOM 783 C CA . ILE A 1 103 ? -4.876 7.443 16.443 1.00 95.94 103 ILE A CA 1
ATOM 784 C C . ILE A 1 103 ? -6.313 6.950 16.230 1.00 95.94 103 ILE A C 1
ATOM 786 O O . ILE A 1 103 ? -7.112 6.939 17.161 1.00 95.94 103 ILE A O 1
ATOM 790 N N . THR A 1 104 ? -6.656 6.505 15.021 1.00 95.31 104 THR A N 1
ATOM 791 C CA . THR A 1 104 ? -8.025 6.067 14.707 1.00 95.31 104 THR A CA 1
ATOM 792 C C . THR A 1 104 ? -8.378 4.671 15.202 1.00 95.31 104 THR A C 1
ATOM 794 O O . THR A 1 104 ? -9.553 4.327 15.214 1.00 95.31 104 THR A O 1
ATOM 797 N N . GLU A 1 105 ? -7.402 3.875 15.622 1.00 96.56 105 GLU A N 1
ATOM 798 C CA . GLU A 1 105 ? -7.604 2.486 16.040 1.00 96.56 105 GLU A CA 1
ATOM 799 C C . GLU A 1 105 ? -7.536 2.331 17.569 1.00 96.56 105 GLU A C 1
ATOM 801 O O . GLU A 1 105 ? -8.413 1.712 18.171 1.00 96.56 105 GLU A O 1
ATOM 806 N N . LEU A 1 106 ? -6.535 2.941 18.213 1.00 97.00 106 LEU A N 1
ATOM 807 C CA . LEU A 1 106 ? -6.254 2.803 19.644 1.00 97.00 106 LEU A CA 1
ATOM 808 C C . LEU A 1 106 ? -7.095 3.753 20.511 1.00 97.00 106 LEU A C 1
ATOM 810 O O . LEU A 1 106 ? -7.727 3.313 21.472 1.00 97.00 106 LEU A O 1
ATOM 814 N N . VAL A 1 107 ? -7.149 5.045 20.162 1.00 97.00 107 VAL A N 1
ATOM 815 C CA . VAL A 1 107 ? -7.907 6.063 20.917 1.00 97.00 107 VAL A CA 1
ATOM 816 C C . VAL A 1 107 ? -9.379 5.687 21.130 1.00 97.00 107 VAL A C 1
ATOM 818 O O . VAL A 1 107 ? -9.836 5.795 22.270 1.00 97.00 107 VAL A O 1
ATOM 821 N N . PRO A 1 108 ? -10.156 5.236 20.118 1.00 97.31 108 PRO A N 1
ATOM 822 C CA . PRO A 1 108 ? -11.556 4.886 20.355 1.00 97.31 108 PRO A CA 1
ATOM 823 C C . PRO A 1 108 ? -11.724 3.700 21.302 1.00 97.31 108 PRO A C 1
ATOM 825 O O . PRO A 1 108 ? -12.684 3.694 22.070 1.00 97.31 108 PRO A O 1
ATOM 828 N N . CYS A 1 109 ? -10.808 2.728 21.268 1.00 97.69 109 CYS A N 1
ATOM 829 C CA . CYS A 1 109 ? -10.829 1.570 22.158 1.00 97.69 109 CYS A CA 1
ATOM 830 C C . CYS A 1 109 ? -10.576 1.993 23.609 1.00 97.69 109 CYS A C 1
ATOM 832 O O . CYS A 1 109 ? -11.405 1.715 24.474 1.00 97.69 109 CYS A O 1
ATOM 834 N N . LEU A 1 110 ? -9.496 2.747 23.852 1.00 96.81 110 LEU A N 1
ATOM 835 C CA . LEU A 1 110 ? -9.182 3.317 25.168 1.00 96.81 110 LEU A CA 1
ATOM 836 C C . LEU A 1 110 ? -10.348 4.152 25.699 1.00 96.81 110 LEU A C 1
ATOM 838 O O . LEU A 1 110 ? -10.785 3.967 26.834 1.00 96.81 110 LEU A O 1
ATOM 842 N N . ALA A 1 111 ? -10.888 5.042 24.865 1.00 96.62 111 ALA A N 1
ATOM 843 C CA . ALA A 1 111 ? -11.972 5.919 25.272 1.00 96.62 111 ALA A CA 1
ATOM 844 C C . ALA A 1 111 ? -13.268 5.155 25.579 1.00 96.62 111 ALA A C 1
ATOM 846 O O . ALA A 1 111 ? -13.981 5.514 26.512 1.00 96.62 111 ALA A O 1
ATOM 847 N N . PHE A 1 112 ? -13.585 4.115 24.804 1.00 97.69 112 PHE A N 1
ATOM 848 C CA . PHE A 1 112 ? -14.769 3.290 25.024 1.00 97.69 112 PHE A CA 1
ATOM 849 C C . PHE A 1 112 ? -14.672 2.489 26.328 1.00 97.69 112 PHE A C 1
ATOM 851 O O . PHE A 1 112 ? -15.578 2.594 27.153 1.00 97.69 112 PHE A O 1
ATOM 858 N N . LEU A 1 113 ? -13.572 1.755 26.533 1.00 96.31 113 LEU A N 1
ATOM 859 C CA . LEU A 1 113 ? -13.379 0.900 27.713 1.00 96.31 113 LEU A CA 1
ATOM 860 C C . LEU A 1 113 ? -13.336 1.698 29.020 1.00 96.31 113 LEU A C 1
ATOM 862 O O . LEU A 1 113 ? -13.784 1.213 30.051 1.00 96.31 113 LEU A O 1
ATOM 866 N N . ASN A 1 114 ? -12.855 2.941 28.963 1.00 95.38 114 ASN A N 1
ATOM 867 C CA . ASN A 1 114 ? -12.721 3.811 30.132 1.00 95.38 114 ASN A CA 1
ATOM 868 C C . ASN A 1 114 ? -13.854 4.843 30.261 1.00 95.38 114 ASN A C 1
ATOM 870 O O . ASN A 1 114 ? -13.743 5.792 31.034 1.00 95.38 114 ASN A O 1
ATOM 874 N N . GLY A 1 115 ? -14.934 4.717 29.479 1.00 94.88 115 GLY A N 1
ATOM 875 C CA . GLY A 1 115 ? -16.099 5.604 29.583 1.00 94.88 115 GLY A CA 1
ATOM 876 C C . GLY A 1 115 ? -15.833 7.080 29.245 1.00 94.88 115 GLY A C 1
ATOM 877 O O . GLY A 1 115 ? -16.642 7.939 29.587 1.00 94.88 115 GLY A O 1
ATOM 878 N N . ILE A 1 116 ? -14.738 7.393 28.551 1.00 95.69 116 ILE A N 1
ATOM 879 C CA . ILE A 1 116 ? -14.345 8.753 28.159 1.00 95.69 116 ILE A CA 1
ATOM 880 C C . ILE A 1 116 ? -15.306 9.261 27.079 1.00 95.69 116 ILE A C 1
ATOM 882 O O . ILE A 1 116 ? -15.465 8.645 26.017 1.00 95.69 116 ILE A O 1
ATOM 886 N N . THR A 1 117 ? -15.941 10.414 27.305 1.00 95.56 117 THR A N 1
ATOM 887 C CA . THR A 1 117 ? -16.998 10.966 26.430 1.00 95.56 117 THR A CA 1
ATOM 888 C C . THR A 1 117 ? -16.654 12.302 25.784 1.00 95.56 117 THR A C 1
ATOM 890 O O . THR A 1 117 ? -17.464 12.850 25.042 1.00 95.56 117 THR A O 1
ATOM 893 N N . GLU A 1 118 ? -15.450 12.809 26.015 1.00 97.25 118 GLU A N 1
ATOM 894 C CA . GLU A 1 118 ? -14.953 14.090 25.534 1.00 97.25 118 GLU A CA 1
ATOM 895 C C . GLU A 1 118 ? -15.091 14.195 24.010 1.00 97.25 118 GLU A C 1
ATOM 897 O O . GLU A 1 118 ? -14.788 13.253 23.272 1.00 97.25 118 GLU A O 1
ATOM 902 N N . THR A 1 119 ? -15.585 15.344 23.548 1.00 93.31 119 THR A N 1
ATOM 903 C CA . THR A 1 119 ? -15.810 15.672 22.128 1.00 93.31 119 THR A CA 1
ATOM 904 C C . THR A 1 119 ? -14.861 16.754 21.612 1.00 93.31 119 THR A C 1
ATOM 906 O O . THR A 1 119 ? -14.847 17.052 20.423 1.00 93.31 119 THR A O 1
ATOM 909 N N . LYS A 1 120 ? -14.048 17.346 22.496 1.00 95.75 120 LYS A N 1
ATOM 910 C CA . LYS A 1 120 ? -12.974 18.277 22.130 1.00 95.75 120 LYS A CA 1
ATOM 911 C C . LYS A 1 120 ? -11.661 17.507 22.036 1.00 95.75 120 LYS A C 1
ATOM 913 O O . LYS A 1 120 ? -11.369 16.725 22.937 1.00 95.75 120 LYS A O 1
ATOM 918 N N . VAL A 1 121 ? -10.892 17.746 20.971 1.00 95.81 121 VAL A N 1
ATOM 919 C CA . VAL A 1 121 ? -9.649 17.014 20.661 1.00 95.81 121 VAL A CA 1
ATOM 920 C C . VAL A 1 121 ? -8.671 17.044 21.834 1.00 95.81 121 VAL A C 1
ATOM 922 O O . VAL A 1 121 ? -8.289 15.981 22.315 1.00 95.81 121 VAL A O 1
ATOM 925 N N . ASP A 1 122 ? -8.354 18.231 22.351 1.00 94.62 122 ASP A N 1
ATOM 926 C CA . ASP A 1 122 ? -7.349 18.379 23.412 1.00 94.62 122 ASP A CA 1
ATOM 927 C C . ASP A 1 122 ? -7.789 17.704 24.713 1.00 94.62 122 ASP A C 1
ATOM 929 O O . ASP A 1 122 ? -7.034 16.942 25.304 1.00 94.62 122 ASP A O 1
ATOM 933 N N . LYS A 1 123 ? -9.061 17.872 25.100 1.00 97.38 123 LYS A N 1
ATOM 934 C CA . LYS A 1 123 ? -9.616 17.224 26.300 1.00 97.38 123 LYS A CA 1
ATOM 935 C C . LYS A 1 123 ? -9.646 15.703 26.184 1.00 97.38 123 LYS A C 1
ATOM 937 O O . LYS A 1 123 ? -9.402 15.005 27.161 1.00 97.38 123 LYS A O 1
ATOM 942 N N . LEU A 1 124 ? -9.973 15.184 24.998 1.00 97.31 124 LEU A N 1
ATOM 943 C CA . LEU A 1 124 ? -9.918 13.748 24.745 1.00 97.31 124 LEU A CA 1
ATOM 944 C C . LEU A 1 124 ? -8.479 13.251 24.900 1.00 97.31 124 LEU A C 1
ATOM 946 O O . LEU A 1 124 ? -8.251 12.276 25.607 1.00 97.31 124 LEU A O 1
ATOM 950 N N . TYR A 1 125 ? -7.513 13.936 24.290 1.00 97.00 125 TYR A N 1
ATOM 951 C CA . TYR A 1 125 ? -6.109 13.558 24.393 1.00 97.00 125 TYR A CA 1
ATOM 952 C C . TYR A 1 125 ? -5.574 13.613 25.824 1.00 97.00 125 TYR A C 1
ATOM 954 O O . TYR A 1 125 ? -4.944 12.653 26.249 1.00 97.00 125 TYR A O 1
ATOM 962 N N . GLU A 1 126 ? -5.893 14.657 26.594 1.00 96.12 126 GLU A N 1
ATOM 963 C CA . GLU A 1 126 ? -5.530 14.773 28.015 1.00 96.12 126 GLU A CA 1
ATOM 964 C C . GLU A 1 126 ? -5.984 13.556 28.834 1.00 96.12 126 GLU A C 1
ATOM 966 O O . GLU A 1 126 ? -5.240 13.045 29.670 1.00 96.12 126 GLU A O 1
ATOM 971 N N . LYS A 1 127 ? -7.191 13.039 28.571 1.00 96.00 127 LYS A N 1
ATOM 972 C CA . LYS A 1 127 ? -7.676 11.813 29.219 1.00 96.00 127 LYS A CA 1
ATOM 973 C C . LYS A 1 127 ? -6.923 10.572 28.745 1.00 96.00 127 LYS A C 1
ATOM 975 O O . LYS A 1 127 ? -6.613 9.704 29.554 1.00 96.00 127 LYS A O 1
ATOM 980 N N . ILE A 1 128 ? -6.613 10.486 27.453 1.00 95.19 128 ILE A N 1
ATOM 981 C CA . ILE A 1 128 ? -5.895 9.347 26.864 1.00 95.19 128 ILE A CA 1
ATOM 982 C C . ILE A 1 128 ? -4.447 9.268 27.370 1.00 95.19 128 ILE A C 1
ATOM 984 O O . ILE A 1 128 ? -3.996 8.187 27.745 1.00 95.19 128 ILE A O 1
ATOM 988 N N . ILE A 1 129 ? -3.732 10.393 27.439 1.00 92.69 129 ILE A N 1
ATOM 989 C CA . ILE A 1 129 ? -2.362 10.450 27.972 1.00 92.69 129 ILE A CA 1
ATOM 990 C C . ILE A 1 129 ? -2.322 10.244 29.497 1.00 92.69 129 ILE A C 1
ATOM 992 O O . ILE A 1 129 ? -1.307 9.814 30.035 1.00 92.69 129 ILE A O 1
ATOM 996 N N . ASP A 1 130 ? -3.405 10.520 30.231 1.00 92.06 130 ASP A N 1
ATOM 997 C CA . ASP A 1 130 ? -3.481 10.151 31.652 1.00 92.06 130 ASP A CA 1
ATOM 998 C C . ASP A 1 130 ? -3.663 8.636 31.841 1.00 92.06 130 ASP A C 1
ATOM 1000 O O . ASP A 1 130 ? -3.030 8.040 32.713 1.00 92.06 130 ASP A O 1
ATOM 1004 N N . LEU A 1 131 ? -4.475 7.992 30.992 1.00 89.56 131 LEU A N 1
ATOM 1005 C CA . LEU A 1 131 ? -4.644 6.535 31.005 1.00 89.56 131 LEU A CA 1
ATOM 1006 C C . LEU A 1 131 ? -3.354 5.789 30.660 1.00 89.56 131 LEU A C 1
ATOM 1008 O O . LEU A 1 131 ? -3.084 4.739 31.242 1.00 89.56 131 LEU A O 1
ATOM 1012 N N . SER A 1 132 ? -2.545 6.321 29.740 1.00 79.25 132 SER A N 1
ATOM 1013 C CA . SER A 1 132 ? -1.300 5.672 29.313 1.00 79.25 132 SER A CA 1
ATOM 1014 C C . SER A 1 132 ? -0.319 5.454 30.477 1.00 79.25 132 SER A C 1
ATOM 1016 O O . SER A 1 132 ? 0.429 4.481 30.477 1.00 79.25 132 SER A O 1
ATOM 1018 N N . LYS A 1 133 ? -0.394 6.282 31.527 1.00 80.19 133 LYS A N 1
ATOM 1019 C CA . LYS A 1 133 ? 0.409 6.155 32.756 1.00 80.19 133 LYS A CA 1
ATOM 1020 C C . LYS A 1 133 ? -0.039 5.014 33.677 1.00 80.19 133 LYS A C 1
ATOM 1022 O O . LYS A 1 133 ? 0.699 4.660 34.592 1.00 80.19 133 LYS A O 1
ATOM 1027 N N . LYS A 1 134 ? -1.247 4.476 33.476 1.00 79.88 134 LYS A N 1
ATOM 1028 C CA . LYS A 1 134 ? -1.889 3.479 34.353 1.00 79.88 134 LYS A CA 1
ATOM 1029 C C . LYS A 1 134 ? -1.903 2.061 33.770 1.00 79.88 134 LYS A C 1
ATOM 1031 O O . LYS A 1 134 ? -2.254 1.139 34.488 1.00 79.88 134 LYS A O 1
ATOM 1036 N N . PHE A 1 135 ? -1.458 1.879 32.522 1.00 70.44 135 PHE A N 1
ATOM 1037 C CA . PHE A 1 135 ? -1.362 0.582 31.830 1.00 70.44 135 PHE A CA 1
ATOM 1038 C C . PHE A 1 135 ? -2.684 -0.208 31.746 1.00 70.44 135 PHE A C 1
ATOM 1040 O O . PHE A 1 135 ? -2.769 -1.349 32.190 1.00 70.44 135 PHE A O 1
ATOM 1047 N N . GLU A 1 136 ? -3.703 0.376 31.112 1.00 72.56 136 GLU A N 1
ATOM 1048 C CA . GLU A 1 136 ? -5.011 -0.271 30.905 1.00 72.56 136 GLU A CA 1
ATOM 1049 C C . GLU A 1 136 ? -5.165 -0.886 29.491 1.00 72.56 136 GLU A C 1
ATOM 1051 O O . GLU A 1 136 ? -4.471 -0.454 28.562 1.00 72.56 136 GLU A O 1
ATOM 1056 N N . PRO A 1 137 ? -6.072 -1.871 29.283 1.00 75.06 137 PRO A N 1
ATOM 1057 C CA . PRO A 1 137 ? -6.424 -2.412 27.961 1.00 75.06 137 PRO A CA 1
ATOM 1058 C C . PRO A 1 137 ? -6.711 -1.300 26.935 1.00 75.06 137 PRO A C 1
ATOM 1060 O O . PRO A 1 137 ? -7.248 -0.251 27.301 1.00 75.06 137 PRO A O 1
ATOM 1063 N N . PRO A 1 138 ? -6.365 -1.501 25.645 1.00 91.69 138 PRO A N 1
ATOM 1064 C CA . PRO A 1 138 ? -6.906 -2.601 24.839 1.00 91.69 138 PRO A CA 1
ATOM 1065 C C . PRO A 1 138 ? -5.825 -3.417 24.105 1.00 91.69 138 PRO A C 1
ATOM 1067 O O . PRO A 1 138 ? -5.975 -3.756 22.929 1.00 91.69 138 PRO A O 1
ATOM 1070 N N . TYR A 1 139 ? -4.691 -3.684 24.749 1.00 94.88 139 TYR A N 1
ATOM 1071 C CA . TYR A 1 139 ? -3.531 -4.294 24.093 1.00 94.88 139 TYR A CA 1
ATOM 1072 C C . TYR A 1 139 ? -3.606 -5.823 24.063 1.00 94.88 139 TYR A C 1
ATOM 1074 O O . TYR A 1 139 ? -3.927 -6.456 25.065 1.00 94.88 139 TYR A O 1
ATOM 1082 N N . VAL A 1 140 ? -3.265 -6.424 22.918 1.00 94.56 140 VAL A N 1
ATOM 1083 C CA . VAL A 1 140 ? -3.206 -7.891 22.774 1.00 94.56 140 VAL A CA 1
ATOM 1084 C C . VAL A 1 140 ? -1.943 -8.458 23.428 1.00 94.56 140 VAL A C 1
ATOM 1086 O O . VAL A 1 140 ? -1.982 -9.519 24.045 1.00 94.56 140 VAL A O 1
ATOM 1089 N N . THR A 1 141 ? -0.811 -7.760 23.301 1.00 93.19 141 THR A N 1
ATOM 1090 C CA . THR A 1 141 ? 0.474 -8.171 23.880 1.00 93.19 141 THR A CA 1
ATOM 1091 C C . THR A 1 141 ? 1.174 -7.016 24.589 1.00 93.19 141 THR A C 1
ATOM 1093 O O . THR A 1 141 ? 0.913 -5.845 24.314 1.00 93.19 141 THR A O 1
ATOM 1096 N N . GLN A 1 142 ? 2.148 -7.340 25.443 1.00 91.44 142 GLN A N 1
ATOM 1097 C CA . GLN A 1 142 ? 3.023 -6.351 26.087 1.00 91.44 142 GLN A CA 1
ATOM 1098 C C . GLN A 1 142 ? 3.824 -5.509 25.073 1.00 91.44 142 GLN A C 1
ATOM 1100 O O . GLN A 1 142 ? 4.090 -4.331 25.301 1.00 91.44 142 GLN A O 1
ATOM 1105 N N . ASN A 1 143 ? 4.170 -6.084 23.916 1.00 90.62 143 ASN A N 1
ATOM 1106 C CA . ASN A 1 143 ? 4.842 -5.347 22.844 1.00 90.62 143 ASN A CA 1
ATOM 1107 C C . ASN A 1 143 ? 3.899 -4.360 22.145 1.00 90.62 143 ASN A C 1
ATOM 1109 O O . ASN A 1 143 ? 4.320 -3.247 21.828 1.00 90.62 143 ASN A O 1
ATOM 1113 N N . ASP A 1 144 ? 2.637 -4.745 21.924 1.00 92.12 144 ASP A N 1
ATOM 1114 C CA . ASP A 1 144 ? 1.621 -3.829 21.394 1.00 92.12 144 ASP A CA 1
ATOM 1115 C C . ASP A 1 144 ? 1.354 -2.691 22.382 1.00 92.12 144 ASP A C 1
ATOM 1117 O O . ASP A 1 144 ? 1.240 -1.545 21.960 1.00 92.12 144 ASP A O 1
ATOM 1121 N N . MET A 1 145 ? 1.338 -2.984 23.687 1.00 92.38 145 MET A N 1
ATOM 1122 C CA . MET A 1 145 ? 1.234 -1.970 24.739 1.00 92.38 145 MET A CA 1
ATOM 1123 C C . MET A 1 145 ? 2.368 -0.957 24.652 1.00 92.38 145 MET A C 1
ATOM 1125 O O . MET A 1 145 ? 2.103 0.232 24.511 1.00 92.38 145 MET A O 1
ATOM 1129 N N . LYS A 1 146 ? 3.626 -1.412 24.656 1.00 90.44 146 LYS A N 1
ATOM 1130 C CA . LYS A 1 146 ? 4.783 -0.514 24.547 1.00 90.44 146 LYS A CA 1
ATOM 1131 C C . LYS A 1 146 ? 4.703 0.375 23.302 1.00 90.44 146 LYS A C 1
ATOM 1133 O O . LYS A 1 146 ? 4.861 1.584 23.405 1.00 90.44 146 LYS A O 1
ATOM 1138 N N . ALA A 1 147 ? 4.399 -0.215 22.144 1.00 90.31 147 ALA A N 1
ATOM 1139 C CA . ALA A 1 147 ? 4.227 0.546 20.910 1.00 90.31 147 ALA A CA 1
ATOM 1140 C C . ALA A 1 147 ? 3.064 1.550 20.998 1.00 90.31 147 ALA A C 1
ATOM 1142 O O . ALA A 1 147 ? 3.187 2.670 20.515 1.00 90.31 147 ALA A O 1
ATOM 1143 N N . GLY A 1 148 ? 1.942 1.163 21.609 1.00 91.88 148 GLY A N 1
ATOM 1144 C CA . GLY A 1 148 ? 0.793 2.035 21.827 1.00 91.88 148 GLY A CA 1
ATOM 1145 C C . GLY A 1 148 ? 1.133 3.259 22.671 1.00 91.88 148 GLY A C 1
ATOM 1146 O O . GLY A 1 148 ? 0.763 4.365 22.293 1.00 91.88 148 GLY A O 1
ATOM 1147 N N . LEU A 1 149 ? 1.886 3.076 23.758 1.00 90.50 149 LEU A N 1
ATOM 1148 C CA . LEU A 1 149 ? 2.345 4.169 24.621 1.00 90.50 149 LEU A CA 1
ATOM 1149 C C . LEU A 1 149 ? 3.246 5.147 23.861 1.00 90.50 149 LEU A C 1
ATOM 1151 O O . LEU A 1 149 ? 2.964 6.345 23.858 1.00 90.50 149 LEU A O 1
ATOM 1155 N N . ASP A 1 150 ? 4.241 4.630 23.132 1.00 88.69 150 ASP A N 1
ATOM 1156 C CA . ASP A 1 150 ? 5.125 5.450 22.294 1.00 88.69 150 ASP A CA 1
ATOM 1157 C C . ASP A 1 150 ? 4.313 6.268 21.270 1.00 88.69 150 ASP A C 1
ATOM 1159 O O . ASP A 1 150 ? 4.606 7.437 21.014 1.00 88.69 150 ASP A O 1
ATOM 1163 N N . PHE A 1 151 ? 3.274 5.667 20.675 1.00 91.94 151 PHE A N 1
ATOM 1164 C CA . PHE A 1 151 ? 2.408 6.364 19.726 1.00 91.94 151 PHE A CA 1
ATOM 1165 C C . PHE A 1 151 ? 1.522 7.416 20.381 1.00 91.94 151 PHE A C 1
ATOM 1167 O O . PHE A 1 151 ? 1.323 8.454 19.758 1.00 91.94 151 PHE A O 1
ATOM 1174 N N . ILE A 1 152 ? 0.985 7.165 21.581 1.00 93.00 152 ILE A N 1
ATOM 1175 C CA . ILE A 1 152 ? 0.158 8.134 22.313 1.00 93.00 152 ILE A CA 1
ATOM 1176 C C . ILE A 1 152 ? 0.947 9.426 22.524 1.00 93.00 152 ILE A C 1
ATOM 1178 O O . ILE A 1 152 ? 0.448 10.490 22.173 1.00 93.00 152 ILE A O 1
ATOM 1182 N N . GLU A 1 153 ? 2.189 9.335 23.000 1.00 88.62 153 GLU A N 1
ATOM 1183 C CA . GLU A 1 153 ? 3.049 10.509 23.206 1.00 88.62 153 GLU A CA 1
ATOM 1184 C C . GLU A 1 153 ? 3.315 11.284 21.905 1.00 88.62 153 GLU A C 1
ATOM 1186 O O . GLU A 1 153 ? 3.374 12.512 21.911 1.00 88.62 153 GLU A O 1
ATOM 1191 N N . GLN A 1 154 ? 3.414 10.573 20.779 1.00 87.75 154 GLN A N 1
ATOM 1192 C CA . GLN A 1 154 ? 3.679 11.152 19.458 1.00 87.75 154 GLN A CA 1
ATOM 1193 C C . GLN A 1 154 ? 2.431 11.695 18.748 1.00 87.75 154 GLN A C 1
ATOM 1195 O O . GLN A 1 154 ? 2.573 12.376 17.734 1.00 87.75 154 GLN A O 1
ATOM 1200 N N . MET A 1 155 ? 1.204 11.414 19.212 1.00 90.88 155 MET A N 1
ATOM 1201 C CA . MET A 1 155 ? -0.022 11.799 18.485 1.00 90.88 155 MET A CA 1
ATOM 1202 C C . MET A 1 155 ? -0.071 13.285 18.091 1.00 90.88 155 MET A C 1
ATOM 1204 O O . MET A 1 155 ? -0.407 13.548 16.929 1.00 90.88 155 MET A O 1
ATOM 1208 N N . PRO A 1 156 ? 0.292 14.246 18.970 1.00 90.75 156 PRO A N 1
ATOM 1209 C CA . PRO A 1 156 ? 0.272 15.671 18.634 1.00 90.75 156 PRO A CA 1
ATOM 1210 C C . PRO A 1 156 ? 1.227 16.065 17.498 1.00 90.75 156 PRO A C 1
ATOM 1212 O O . PRO A 1 156 ? 1.042 17.111 16.884 1.00 90.75 156 PRO A O 1
ATOM 1215 N N . GLU A 1 157 ? 2.231 15.237 17.193 1.00 85.62 157 GLU A N 1
ATOM 1216 C CA . GLU A 1 157 ? 3.189 15.480 16.107 1.00 85.62 157 GLU A CA 1
ATOM 1217 C C . GLU A 1 157 ? 2.606 15.172 14.718 1.00 85.62 157 GLU A C 1
ATOM 1219 O O . GLU A 1 157 ? 3.196 15.535 13.697 1.00 85.62 157 GLU A O 1
ATOM 1224 N N . SER A 1 158 ? 1.451 14.500 14.645 1.00 86.69 158 SER A N 1
ATOM 1225 C CA . SER A 1 158 ? 0.792 14.222 13.369 1.00 86.69 158 SER A CA 1
ATOM 1226 C C . SER A 1 158 ? 0.289 15.507 12.707 1.00 86.69 158 SER A C 1
ATOM 1228 O O . SER A 1 158 ? -0.496 16.257 13.289 1.00 86.69 158 SER A O 1
ATOM 1230 N N . SER A 1 159 ? 0.596 15.702 11.418 1.00 86.12 159 SER A N 1
ATOM 1231 C CA . SER A 1 159 ? 0.008 16.808 10.644 1.00 86.12 159 SER A CA 1
ATOM 1232 C C . SER A 1 159 ? -1.505 16.667 10.427 1.00 86.12 159 SER A C 1
ATOM 1234 O O . SER A 1 159 ? -2.168 17.627 10.038 1.00 86.12 159 SER A O 1
ATOM 1236 N N . LEU A 1 160 ? -2.069 15.482 10.692 1.00 89.25 160 LEU A N 1
ATOM 1237 C CA . LEU A 1 160 ? -3.502 15.190 10.621 1.00 89.25 160 LEU A CA 1
ATOM 1238 C C . LEU A 1 160 ? -4.123 14.958 12.005 1.00 89.25 160 LEU A C 1
ATOM 1240 O O . LEU A 1 160 ? -5.232 14.425 12.078 1.00 89.25 160 LEU A O 1
ATOM 1244 N N . TYR A 1 161 ? -3.436 15.350 13.082 1.00 91.94 161 TYR A N 1
ATOM 1245 C CA . TYR A 1 161 ? -3.822 15.072 14.465 1.00 91.94 161 TYR A CA 1
ATOM 1246 C C . TYR A 1 161 ? -5.303 15.361 14.746 1.00 91.94 161 TYR A C 1
ATOM 1248 O O . TYR A 1 161 ? -6.058 14.435 15.049 1.00 91.94 161 TYR A O 1
ATOM 1256 N N . SER A 1 162 ? -5.760 16.601 14.542 1.00 93.31 162 SER A N 1
ATOM 1257 C CA . SER A 1 162 ? -7.152 16.986 14.817 1.00 93.31 162 SER A CA 1
ATOM 1258 C C . SER A 1 162 ? -8.152 16.159 14.009 1.00 93.31 162 SER A C 1
ATOM 1260 O O . SER A 1 162 ? -9.114 15.638 14.563 1.00 93.31 162 SER A O 1
ATOM 1262 N N . VAL A 1 163 ? -7.889 15.957 12.714 1.00 92.31 163 VAL A N 1
ATOM 1263 C CA . VAL A 1 163 ? -8.759 15.170 11.824 1.00 92.31 163 VAL A CA 1
ATOM 1264 C C . VAL A 1 163 ? -8.850 13.716 12.289 1.00 92.31 163 VAL A C 1
ATOM 1266 O O . VAL A 1 163 ? -9.927 13.117 12.289 1.00 92.31 163 VAL A O 1
ATOM 1269 N N . LYS A 1 164 ? -7.726 13.109 12.675 1.00 93.50 164 LYS A N 1
ATOM 1270 C CA . LYS A 1 164 ? -7.682 11.709 13.113 1.00 93.50 164 LYS A CA 1
ATOM 1271 C C . LYS A 1 164 ? -8.308 11.531 14.493 1.00 93.50 164 LYS A C 1
ATOM 1273 O O . LYS A 1 164 ? -9.047 10.569 14.680 1.00 93.50 164 LYS A O 1
ATOM 1278 N N . MET A 1 165 ? -8.135 12.489 15.398 1.00 96.12 165 MET A N 1
ATOM 1279 C CA . MET A 1 165 ? -8.815 12.508 16.695 1.00 96.12 165 MET A CA 1
ATOM 1280 C C . MET A 1 165 ? -10.335 12.648 16.550 1.00 96.12 165 MET A C 1
ATOM 1282 O O . MET A 1 165 ? -11.078 11.935 17.221 1.00 96.12 165 MET A O 1
ATOM 1286 N N . THR A 1 166 ? -10.829 13.484 15.631 1.00 95.56 166 THR A N 1
ATOM 1287 C CA . THR A 1 166 ? -12.272 13.552 15.341 1.00 95.56 166 THR A CA 1
ATOM 1288 C C . THR A 1 166 ? -12.793 12.221 14.784 1.00 95.56 166 THR A C 1
ATOM 1290 O O . THR A 1 166 ? -13.798 11.706 15.272 1.00 95.56 166 THR A O 1
ATOM 1293 N N . ASN A 1 167 ? -12.067 11.589 13.854 1.00 94.94 167 ASN A N 1
ATOM 1294 C CA . ASN A 1 167 ? -12.435 10.260 13.347 1.00 94.94 167 ASN A CA 1
ATOM 1295 C C . ASN A 1 167 ? -12.442 9.191 14.458 1.00 94.94 167 ASN A C 1
ATOM 1297 O O . ASN A 1 167 ? -13.319 8.329 14.477 1.00 94.94 167 ASN A O 1
ATOM 1301 N N . ALA A 1 168 ? -11.511 9.254 15.416 1.00 96.44 168 ALA A N 1
ATOM 1302 C CA . ALA A 1 168 ? -11.526 8.385 16.591 1.00 96.44 168 ALA A CA 1
ATOM 1303 C C . ALA A 1 168 ? -12.808 8.573 17.424 1.00 96.44 168 ALA A C 1
ATOM 1305 O O . ALA A 1 168 ? -13.400 7.594 17.875 1.00 96.44 168 ALA A O 1
ATOM 1306 N N . MET A 1 169 ? -13.315 9.801 17.575 1.00 96.88 169 MET A N 1
ATOM 1307 C CA . MET A 1 169 ? -14.600 10.040 18.250 1.00 96.88 169 MET A CA 1
ATOM 1308 C C . MET A 1 169 ? -15.774 9.385 17.510 1.00 96.88 169 MET A C 1
ATOM 1310 O O . MET A 1 169 ? -16.658 8.817 18.159 1.00 96.88 169 MET A O 1
ATOM 1314 N N . ALA A 1 170 ? -15.766 9.405 16.175 1.00 96.25 170 ALA A N 1
ATOM 1315 C CA . ALA A 1 170 ? -16.767 8.722 15.359 1.00 96.25 170 ALA A CA 1
ATOM 1316 C C . ALA A 1 170 ? -16.723 7.194 15.540 1.00 96.25 170 ALA A C 1
ATOM 1318 O O . ALA A 1 170 ? -17.761 6.544 15.667 1.00 96.25 170 ALA A O 1
ATOM 1319 N N . ILE A 1 171 ? -15.524 6.611 15.618 1.00 97.56 171 ILE A N 1
ATOM 1320 C CA . ILE A 1 171 ? -15.336 5.169 15.844 1.00 97.56 171 ILE A CA 1
ATOM 1321 C C . ILE A 1 171 ? -15.746 4.789 17.272 1.00 97.56 171 ILE A C 1
ATOM 1323 O O . ILE A 1 171 ? -16.417 3.779 17.475 1.00 97.56 171 ILE A O 1
ATOM 1327 N N . ARG A 1 172 ? -15.462 5.635 18.271 1.00 97.56 172 ARG A N 1
ATOM 1328 C CA . ARG A 1 172 ? -16.004 5.472 19.630 1.00 97.56 172 ARG A CA 1
ATOM 1329 C C . ARG A 1 172 ? -17.533 5.495 19.618 1.00 97.56 172 ARG A C 1
ATOM 1331 O O . ARG A 1 172 ? -18.164 4.707 20.321 1.00 97.56 172 ARG A O 1
ATOM 1338 N N . LYS A 1 173 ? -18.150 6.378 18.823 1.00 97.38 173 LYS A N 1
ATOM 1339 C CA . LYS A 1 173 ? -19.608 6.394 18.648 1.00 97.38 173 LYS A CA 1
ATOM 1340 C C . LYS A 1 173 ? -20.108 5.079 18.038 1.00 97.38 173 LYS A C 1
ATOM 1342 O O . LYS A 1 173 ? -21.095 4.545 18.533 1.00 97.38 173 LYS A O 1
ATOM 1347 N N . TYR A 1 174 ? -19.413 4.519 17.048 1.00 97.44 174 TYR A N 1
ATOM 1348 C CA . TYR A 1 174 ? -19.717 3.185 16.518 1.00 97.44 174 TYR A CA 1
ATOM 1349 C C . TYR A 1 174 ? -19.657 2.094 17.597 1.00 97.44 174 TYR A C 1
ATOM 1351 O O . TYR A 1 174 ? -20.583 1.288 17.689 1.00 97.44 174 TYR A O 1
ATOM 1359 N N . LEU A 1 175 ? -18.627 2.087 18.452 1.00 98.31 175 LEU A N 1
ATOM 1360 C CA . LEU A 1 175 ? -18.530 1.137 19.568 1.00 98.31 175 LEU A CA 1
ATOM 1361 C C . LEU A 1 175 ? -19.701 1.292 20.547 1.00 98.31 175 LEU A C 1
ATOM 1363 O O . LEU A 1 175 ? -20.301 0.297 20.945 1.00 98.31 175 LEU A O 1
ATOM 1367 N N . LYS A 1 176 ? -20.099 2.530 20.871 1.00 98.06 176 LYS A N 1
ATOM 1368 C CA . LYS A 1 176 ? -21.284 2.806 21.704 1.00 98.06 176 LYS A CA 1
ATOM 1369 C C . LYS A 1 176 ? -22.578 2.302 21.067 1.00 98.06 176 LYS A C 1
ATOM 1371 O O . LYS A 1 176 ? -23.350 1.608 21.722 1.00 98.06 176 LYS A O 1
ATOM 1376 N N . ASP A 1 177 ? -22.810 2.623 19.797 1.00 97.44 177 ASP A N 1
ATOM 1377 C CA . ASP A 1 177 ? -24.010 2.197 19.074 1.00 97.44 177 ASP A CA 1
ATOM 1378 C C . ASP A 1 177 ? -24.057 0.663 18.934 1.00 97.44 177 ASP A C 1
ATOM 1380 O O . ASP A 1 177 ? -25.127 0.060 19.030 1.00 97.44 177 ASP A O 1
ATOM 1384 N N . THR A 1 178 ? -22.896 0.022 18.766 1.00 97.00 178 THR A N 1
ATOM 1385 C CA . THR A 1 178 ? -22.749 -1.439 18.747 1.00 97.00 178 THR A CA 1
ATOM 1386 C C . THR A 1 178 ? -23.061 -2.040 20.117 1.00 97.00 178 THR A C 1
ATOM 1388 O O . THR A 1 178 ? -23.918 -2.914 20.192 1.00 97.00 178 THR A O 1
ATOM 1391 N N . ASN A 1 179 ? -22.484 -1.507 21.200 1.00 97.81 179 ASN A N 1
ATOM 1392 C CA . ASN A 1 179 ? -22.749 -1.928 22.582 1.00 97.81 179 ASN A CA 1
ATOM 1393 C C . ASN A 1 179 ? -24.225 -1.795 22.991 1.00 97.81 179 ASN A C 1
ATOM 1395 O O . ASN A 1 179 ? -24.744 -2.573 23.792 1.00 97.81 179 ASN A O 1
ATOM 1399 N N . ASN A 1 180 ? -24.921 -0.796 22.448 1.00 97.12 180 ASN A N 1
ATOM 1400 C CA . ASN A 1 180 ? -26.350 -0.611 22.687 1.00 97.12 180 ASN A CA 1
ATOM 1401 C C . ASN A 1 180 ? -27.197 -1.700 22.018 1.00 97.12 180 ASN A C 1
ATOM 1403 O O . ASN A 1 180 ? -28.220 -2.086 22.574 1.00 97.12 180 ASN A O 1
ATOM 1407 N N . LYS A 1 181 ? -26.772 -2.204 20.853 1.00 94.81 181 LYS A N 1
ATOM 1408 C CA . LYS A 1 181 ? -27.459 -3.286 20.128 1.00 94.81 181 LYS A CA 1
ATOM 1409 C C . LYS A 1 181 ? -27.090 -4.667 20.660 1.00 94.81 181 LYS A C 1
ATOM 1411 O O . LYS A 1 181 ? -27.947 -5.537 20.753 1.00 94.81 181 LYS A O 1
ATOM 1416 N N . LYS A 1 182 ? -25.813 -4.867 20.976 1.00 95.19 182 LYS A N 1
ATOM 1417 C CA . LYS A 1 182 ? -25.254 -6.116 21.484 1.00 95.19 182 LYS A CA 1
ATOM 1418 C C . LYS A 1 182 ? -24.132 -5.792 22.461 1.00 95.19 182 LYS A C 1
ATOM 1420 O O . LYS A 1 182 ? -23.153 -5.158 22.075 1.00 95.19 182 LYS A O 1
ATOM 1425 N N . LYS A 1 183 ? -24.293 -6.202 23.722 1.00 97.81 183 LYS A N 1
ATOM 1426 C CA . LYS A 1 183 ? -23.388 -5.808 24.808 1.00 97.81 183 LYS A CA 1
ATOM 1427 C C . LYS A 1 183 ? -21.967 -6.305 24.556 1.00 97.81 183 LYS A C 1
ATOM 1429 O O . LYS A 1 183 ? -21.758 -7.498 24.339 1.00 97.81 183 LYS A O 1
ATOM 1434 N N . ILE A 1 184 ? -21.038 -5.356 24.553 1.00 98.06 184 ILE A N 1
ATOM 1435 C CA . ILE A 1 184 ? -19.603 -5.561 24.392 1.00 98.06 184 ILE A CA 1
ATOM 1436 C C . ILE A 1 184 ? -19.019 -5.879 25.766 1.00 98.06 184 ILE A C 1
ATOM 1438 O O . ILE A 1 184 ? -19.246 -5.121 26.709 1.00 98.06 184 ILE A O 1
ATOM 1442 N N . ASP A 1 185 ? -18.260 -6.966 25.831 1.00 96.50 185 ASP A N 1
ATOM 1443 C CA . ASP A 1 185 ? -17.450 -7.354 26.985 1.00 96.50 185 ASP A CA 1
ATOM 1444 C C . ASP A 1 185 ? -16.139 -6.562 26.971 1.00 96.50 185 ASP A C 1
ATOM 1446 O O . ASP A 1 185 ? -15.836 -5.787 27.876 1.00 96.50 185 ASP A O 1
ATOM 1450 N N . THR A 1 186 ? -15.400 -6.666 25.864 1.00 96.56 186 THR A N 1
ATOM 1451 C CA . THR A 1 186 ? -14.143 -5.944 25.669 1.00 96.56 186 THR A CA 1
ATOM 1452 C C . THR A 1 186 ? -13.873 -5.646 24.195 1.00 96.56 186 THR A C 1
ATOM 1454 O O . THR A 1 186 ? -14.524 -6.172 23.286 1.00 96.56 186 THR A O 1
ATOM 1457 N N . VAL A 1 187 ? -12.897 -4.777 23.944 1.00 97.19 187 VAL A N 1
ATOM 1458 C CA . VAL A 1 187 ? -12.397 -4.471 22.606 1.00 97.19 187 VAL A CA 1
ATOM 1459 C C . VAL A 1 187 ? -10.872 -4.463 22.617 1.00 97.19 187 VAL A C 1
ATOM 1461 O O . VAL A 1 187 ? -10.253 -3.892 23.511 1.00 97.19 187 VAL A O 1
ATOM 1464 N N . TYR A 1 188 ? -10.262 -5.077 21.608 1.00 97.19 188 TYR A N 1
ATOM 1465 C CA . TYR A 1 188 ? -8.811 -5.100 21.432 1.00 97.19 188 TYR A CA 1
ATOM 1466 C C . TYR A 1 188 ? -8.386 -4.253 20.241 1.00 97.19 188 TYR A C 1
ATOM 1468 O O . TYR A 1 188 ? -8.977 -4.351 19.164 1.00 97.19 188 TYR A O 1
ATOM 1476 N N . TRP A 1 189 ? -7.305 -3.492 20.409 1.00 97.19 189 TRP A N 1
ATOM 1477 C CA . TRP A 1 189 ? -6.548 -2.906 19.308 1.00 97.19 189 TRP A CA 1
ATOM 1478 C C . TRP A 1 189 ? -5.554 -3.937 18.769 1.00 97.19 189 TRP A C 1
ATOM 1480 O O . TRP A 1 189 ? -4.720 -4.461 19.506 1.00 97.19 189 TRP A O 1
ATOM 1490 N N . THR A 1 190 ? -5.634 -4.241 17.473 1.00 93.44 190 THR A N 1
ATOM 1491 C CA . THR A 1 190 ? -4.923 -5.382 16.874 1.00 93.44 190 THR A CA 1
ATOM 1492 C C . THR A 1 190 ? -3.787 -4.963 15.942 1.00 93.44 190 THR A C 1
ATOM 1494 O O . THR A 1 190 ? -3.744 -5.341 14.767 1.00 93.44 190 THR A O 1
ATOM 1497 N N . TYR A 1 191 ? -2.848 -4.189 16.493 1.00 89.50 191 TYR A N 1
ATOM 1498 C CA . TYR A 1 191 ? -1.708 -3.611 15.775 1.00 89.50 191 TYR A CA 1
ATOM 1499 C C . TYR A 1 191 ? -0.831 -4.646 15.055 1.00 89.50 191 TYR A C 1
ATOM 1501 O O . TYR A 1 191 ? -0.680 -4.603 13.832 1.00 89.50 191 TYR A O 1
ATOM 1509 N N . ARG A 1 192 ? -0.220 -5.575 15.806 1.00 85.69 192 ARG A N 1
ATOM 1510 C CA . ARG A 1 192 ? 0.624 -6.650 15.251 1.00 85.69 192 ARG A CA 1
ATOM 1511 C C . ARG A 1 192 ? 0.114 -8.027 15.619 1.00 85.69 192 ARG A C 1
ATOM 1513 O O . ARG A 1 192 ? 0.104 -8.904 14.758 1.00 85.69 192 ARG A O 1
ATOM 1520 N N . ALA A 1 193 ? -0.296 -8.213 16.868 1.00 92.25 193 ALA A N 1
ATOM 1521 C CA . ALA A 1 193 ? -0.891 -9.460 17.313 1.00 92.25 193 ALA A CA 1
ATOM 1522 C C . ALA A 1 193 ? -2.410 -9.462 17.109 1.00 92.25 193 ALA A C 1
ATOM 1524 O O . ALA A 1 193 ? -3.066 -8.416 17.075 1.00 92.25 193 ALA A O 1
ATOM 1525 N N . LYS A 1 194 ? -2.965 -10.668 16.979 1.00 91.75 194 LYS A N 1
ATOM 1526 C CA . LYS A 1 194 ? -4.407 -10.918 16.969 1.00 91.75 194 LYS A CA 1
ATOM 1527 C C . LYS A 1 194 ? -4.788 -11.655 18.260 1.00 91.75 194 LYS A C 1
ATOM 1529 O O . LYS A 1 194 ? -4.000 -12.490 18.706 1.00 91.75 194 LYS A O 1
ATOM 1534 N N . PRO A 1 195 ? -5.935 -11.331 18.883 1.00 92.81 195 PRO A N 1
ATOM 1535 C CA . PRO A 1 195 ? -6.387 -12.027 20.081 1.00 92.81 195 PRO A CA 1
ATOM 1536 C C . PRO A 1 195 ? -6.766 -13.478 19.754 1.00 92.81 195 PRO A C 1
ATOM 1538 O O . PRO A 1 195 ? -7.002 -13.830 18.595 1.00 92.81 195 PRO A O 1
ATOM 1541 N N . THR A 1 196 ? -6.830 -14.325 20.780 1.00 90.38 196 THR A N 1
ATOM 1542 C CA . THR A 1 196 ? -7.199 -15.740 20.643 1.00 90.38 196 THR A CA 1
ATOM 1543 C C . THR A 1 196 ? -8.529 -15.901 19.903 1.00 90.38 196 THR A C 1
ATOM 1545 O O . THR A 1 196 ? -9.476 -15.156 20.143 1.00 90.38 196 THR A O 1
ATOM 1548 N N . GLY A 1 197 ? -8.597 -16.872 18.989 1.00 85.56 197 GLY A N 1
ATOM 1549 C CA . GLY A 1 197 ? -9.778 -17.118 18.152 1.00 85.56 197 GLY A CA 1
ATOM 1550 C C . GLY A 1 197 ? -9.857 -16.255 16.889 1.00 85.56 197 GLY A C 1
ATOM 1551 O O . GLY A 1 197 ? -10.717 -16.502 16.050 1.00 85.56 197 GLY A O 1
ATOM 1552 N N . VAL A 1 198 ? -8.950 -15.288 16.702 1.00 86.88 198 VAL A N 1
ATOM 1553 C CA . VAL A 1 198 ? -8.864 -14.477 15.479 1.00 86.88 198 VAL A CA 1
ATOM 1554 C C . VAL A 1 198 ? -7.676 -14.933 14.622 1.00 86.88 198 VAL A C 1
ATOM 1556 O O . VAL A 1 198 ? -6.540 -14.917 15.103 1.00 86.88 198 VAL A O 1
ATOM 1559 N N . PRO A 1 199 ? -7.885 -15.294 13.341 1.00 83.44 199 PRO A N 1
ATOM 1560 C CA . PRO A 1 199 ? -6.799 -15.685 12.446 1.00 83.44 199 PRO A CA 1
ATOM 1561 C C . PRO A 1 199 ? -5.720 -14.606 12.306 1.00 83.44 199 PRO A C 1
ATOM 1563 O O . PRO A 1 199 ? -6.023 -13.417 12.191 1.00 83.44 199 PRO A O 1
ATOM 1566 N N . ALA A 1 200 ? -4.451 -15.017 12.226 1.00 83.50 200 ALA A N 1
ATOM 1567 C CA . ALA A 1 200 ? -3.312 -14.098 12.119 1.00 83.50 200 ALA A CA 1
ATOM 1568 C C . ALA A 1 200 ? -3.365 -13.188 10.873 1.00 83.50 200 ALA A C 1
ATOM 1570 O O . ALA A 1 200 ? -2.816 -12.088 10.881 1.00 83.50 200 ALA A O 1
ATOM 1571 N N . ASN A 1 201 ? -4.038 -13.626 9.805 1.00 75.44 201 ASN A N 1
ATOM 1572 C CA . ASN A 1 201 ? -4.244 -12.862 8.572 1.00 75.44 201 ASN A CA 1
ATOM 1573 C C . ASN A 1 201 ? -5.523 -12.000 8.581 1.00 75.44 201 ASN A C 1
ATOM 1575 O O . ASN A 1 201 ? -5.838 -11.385 7.557 1.00 75.44 201 ASN A O 1
ATOM 1579 N N . SER A 1 202 ? -6.257 -11.949 9.700 1.00 82.25 202 SER A N 1
ATOM 1580 C CA . SER A 1 202 ? -7.477 -11.152 9.824 1.00 82.25 202 SER A CA 1
ATOM 1581 C C . SER A 1 202 ? -7.207 -9.672 9.514 1.00 82.25 202 SER A C 1
ATOM 1583 O O . SER A 1 202 ? -6.242 -9.097 10.030 1.00 82.25 202 SER A O 1
ATOM 1585 N N . PRO A 1 203 ? -8.057 -9.024 8.696 1.00 80.44 203 PRO A N 1
ATOM 1586 C CA . PRO A 1 203 ? -7.931 -7.604 8.375 1.00 80.44 203 PRO A CA 1
ATOM 1587 C C . PRO A 1 203 ? -8.508 -6.674 9.443 1.00 80.44 203 PRO A C 1
ATOM 1589 O O . PRO A 1 203 ? -8.550 -5.471 9.209 1.00 80.44 203 PRO A O 1
ATOM 1592 N N . ALA A 1 204 ? -9.020 -7.215 10.548 1.00 88.12 204 ALA A N 1
ATOM 1593 C CA . ALA A 1 204 ? -9.548 -6.412 11.636 1.00 88.12 204 ALA A CA 1
ATOM 1594 C C . ALA A 1 204 ? -8.443 -5.510 12.198 1.00 88.12 204 ALA A C 1
ATOM 1596 O O . ALA A 1 204 ? -7.345 -5.997 12.465 1.00 88.12 204 ALA A O 1
ATOM 1597 N N . ASP A 1 205 ? -8.738 -4.225 12.363 1.00 93.38 205 ASP A N 1
ATOM 1598 C CA . ASP A 1 205 ? -7.868 -3.257 13.033 1.00 93.38 205 ASP A CA 1
ATOM 1599 C C . ASP A 1 205 ? -8.204 -3.222 14.535 1.00 93.38 205 ASP A C 1
ATOM 1601 O O . ASP A 1 205 ? -7.314 -3.134 15.386 1.00 93.38 205 ASP A O 1
ATOM 1605 N N . ILE A 1 206 ? -9.481 -3.453 14.869 1.00 96.94 206 ILE A N 1
ATOM 1606 C CA . ILE A 1 206 ? -9.960 -3.737 16.226 1.00 96.94 206 ILE A CA 1
ATOM 1607 C C . ILE A 1 206 ? -10.833 -4.999 16.239 1.00 96.94 206 ILE A C 1
ATOM 1609 O O . ILE A 1 206 ? -11.456 -5.342 15.231 1.00 96.94 206 ILE A O 1
ATOM 1613 N N . VAL A 1 207 ? -10.910 -5.684 17.379 1.00 96.06 207 VAL A N 1
ATOM 1614 C CA . VAL A 1 207 ? -11.778 -6.860 17.566 1.00 96.06 207 VAL A CA 1
ATOM 1615 C C . VAL A 1 207 ? -12.666 -6.648 18.781 1.00 96.06 207 VAL A C 1
ATOM 1617 O O . VAL A 1 207 ? -12.168 -6.357 19.864 1.00 96.06 207 VAL A O 1
ATOM 1620 N N . ILE A 1 208 ? -13.972 -6.808 18.587 1.00 97.25 208 ILE A N 1
ATOM 1621 C CA . ILE A 1 208 ? -15.004 -6.688 19.615 1.00 97.25 208 ILE A CA 1
ATOM 1622 C C . ILE A 1 208 ? -15.360 -8.087 20.116 1.00 97.25 208 ILE A C 1
ATOM 1624 O O . ILE A 1 208 ? -15.709 -8.960 19.317 1.00 97.25 208 ILE A O 1
ATOM 1628 N N . PHE A 1 209 ? -15.304 -8.269 21.431 1.00 95.75 209 PHE A N 1
ATOM 1629 C CA . PHE A 1 209 ? -15.811 -9.441 22.135 1.00 95.75 209 PHE A CA 1
ATOM 1630 C C . PHE A 1 209 ? -17.152 -9.068 22.762 1.00 95.75 209 PHE A C 1
ATOM 1632 O O . PHE A 1 209 ? -17.265 -8.036 23.423 1.00 95.75 209 PHE A O 1
ATOM 1639 N N . PHE A 1 210 ? -18.181 -9.874 22.529 1.00 96.44 210 PHE A N 1
ATOM 1640 C CA . PHE A 1 210 ? -19.504 -9.663 23.112 1.00 96.44 210 PHE A CA 1
ATOM 1641 C C . PHE A 1 210 ? -19.714 -10.556 24.335 1.00 96.44 210 PHE A C 1
ATOM 1643 O O . PHE A 1 210 ? -19.144 -11.641 24.421 1.00 96.44 210 PHE A O 1
ATOM 1650 N N . ASN A 1 211 ? -20.610 -10.146 25.238 1.00 95.31 211 ASN A N 1
ATOM 1651 C CA . ASN A 1 211 ? -20.927 -10.911 26.454 1.00 95.31 211 ASN A CA 1
ATOM 1652 C C . ASN A 1 211 ? -21.493 -12.314 26.169 1.00 95.31 211 ASN A C 1
ATOM 1654 O O . ASN A 1 211 ? -21.482 -13.167 27.049 1.00 95.31 211 ASN A O 1
ATOM 1658 N N . ASP A 1 212 ? -22.008 -12.561 24.960 1.00 91.06 212 ASP A N 1
ATOM 1659 C CA . ASP A 1 212 ? -22.497 -13.878 24.533 1.00 91.06 212 ASP A CA 1
ATOM 1660 C C . ASP A 1 212 ? -21.391 -14.791 23.969 1.00 91.06 212 ASP A C 1
ATOM 1662 O O . ASP A 1 212 ? -21.684 -15.849 23.416 1.00 91.06 212 ASP A O 1
ATOM 1666 N N . GLY A 1 213 ? -20.124 -14.376 24.074 1.00 87.94 213 GLY A N 1
ATOM 1667 C CA . GLY A 1 213 ? -18.954 -15.119 23.607 1.00 87.94 213 GLY A CA 1
ATOM 1668 C C . GLY A 1 213 ? -18.677 -14.994 22.108 1.00 87.94 213 GLY A C 1
ATOM 1669 O O . GLY A 1 213 ? -17.663 -15.502 21.631 1.00 87.94 213 GLY A O 1
ATOM 1670 N N . SER A 1 214 ? -19.539 -14.315 21.345 1.00 89.88 214 SER A N 1
ATOM 1671 C CA . SER A 1 214 ? -19.288 -14.081 19.922 1.00 89.88 214 SER A CA 1
ATOM 1672 C C . SER A 1 214 ? -18.282 -12.949 19.682 1.00 89.88 214 SER A C 1
ATOM 1674 O O . SER A 1 214 ? -18.078 -12.072 20.526 1.00 89.88 214 SER A O 1
ATOM 1676 N N . LEU A 1 215 ? -17.672 -12.958 18.493 1.00 92.06 215 LEU A N 1
ATOM 1677 C CA . LEU A 1 215 ? -16.617 -12.028 18.088 1.00 92.06 215 LEU A CA 1
ATOM 1678 C C . LEU A 1 215 ? -17.005 -11.274 16.817 1.00 92.06 215 LEU A C 1
ATOM 1680 O O . LEU A 1 215 ? -17.614 -11.843 15.909 1.00 92.06 215 LEU A O 1
ATOM 1684 N N . LEU A 1 216 ? -16.586 -10.014 16.720 1.00 91.50 216 LEU A N 1
ATOM 1685 C CA . LEU A 1 216 ? -16.655 -9.223 15.492 1.00 91.50 216 LEU A CA 1
ATOM 1686 C C . LEU A 1 216 ? -15.326 -8.510 15.257 1.00 91.50 216 LEU A C 1
ATOM 1688 O O . LEU A 1 216 ? -14.912 -7.654 16.037 1.00 91.50 216 LEU A O 1
ATOM 1692 N N . GLY A 1 217 ? -14.674 -8.830 14.144 1.00 91.31 217 GLY A N 1
ATOM 1693 C CA . GLY A 1 217 ? -13.574 -8.028 13.632 1.00 91.31 217 GLY A CA 1
ATOM 1694 C C . GLY A 1 217 ? -14.095 -6.757 12.963 1.00 91.31 217 GLY A C 1
ATOM 1695 O O . GLY A 1 217 ? -15.127 -6.761 12.289 1.00 91.31 217 GLY A O 1
ATOM 1696 N N . VAL A 1 218 ? -13.365 -5.658 13.108 1.00 91.44 218 VAL A N 1
ATOM 1697 C CA . VAL A 1 218 ? -13.710 -4.388 12.469 1.00 91.44 218 VAL A CA 1
ATOM 1698 C C . VAL A 1 218 ? -12.481 -3.848 11.762 1.00 91.44 218 VAL A C 1
ATOM 1700 O O . VAL A 1 218 ? -11.477 -3.538 12.402 1.00 91.44 218 VAL A O 1
ATOM 1703 N N . SER A 1 219 ? -12.551 -3.732 10.436 1.00 88.44 219 SER A N 1
ATOM 1704 C CA . SER A 1 219 ? -11.552 -2.983 9.674 1.00 88.44 219 SER A CA 1
ATOM 1705 C C . SER A 1 219 ? -11.967 -1.518 9.598 1.00 88.44 219 SER A C 1
ATOM 1707 O O . SER A 1 219 ? -13.074 -1.185 9.166 1.00 88.44 219 SER A O 1
ATOM 1709 N N . LEU A 1 220 ? -11.077 -0.639 10.031 1.00 90.25 220 LEU A N 1
ATOM 1710 C CA . LEU A 1 220 ? -11.285 0.790 10.120 1.00 90.25 220 LEU A CA 1
ATOM 1711 C C . LEU A 1 220 ? -10.712 1.483 8.881 1.00 90.25 220 LEU A C 1
ATOM 1713 O O . LEU A 1 220 ? -9.635 1.175 8.367 1.00 90.25 220 LEU A O 1
ATOM 1717 N N . LYS A 1 221 ? -11.472 2.451 8.378 1.00 84.62 221 LYS A N 1
ATOM 1718 C CA . LYS A 1 221 ? -11.056 3.378 7.325 1.00 84.62 221 LYS A CA 1
ATOM 1719 C C . LYS A 1 221 ? -11.313 4.790 7.822 1.00 84.62 221 LYS A C 1
ATOM 1721 O O . LYS A 1 221 ? -12.406 5.080 8.296 1.00 84.62 221 LYS A O 1
ATOM 1726 N N . ALA A 1 222 ? -10.338 5.682 7.699 1.00 73.12 222 ALA A N 1
ATOM 1727 C CA . ALA A 1 222 ? -10.483 7.064 8.149 1.00 73.12 222 ALA A CA 1
ATOM 1728 C C . ALA A 1 222 ? -9.877 8.027 7.128 1.00 73.12 222 ALA A C 1
ATOM 1730 O O . ALA A 1 222 ? -8.657 8.068 6.950 1.00 73.12 222 ALA A O 1
ATOM 1731 N N . GLY A 1 223 ? -10.721 8.831 6.481 1.00 67.25 223 GLY A N 1
ATOM 1732 C CA . GLY A 1 223 ? -10.307 9.751 5.422 1.00 67.25 223 GLY A CA 1
ATOM 1733 C C . GLY A 1 223 ? -11.441 10.665 4.963 1.00 67.25 223 GLY A C 1
ATOM 1734 O O . GLY A 1 223 ? -12.558 10.568 5.462 1.00 67.25 223 GLY A O 1
ATOM 1735 N N . GLY A 1 224 ? -11.155 11.553 4.009 1.00 57.34 224 GLY A N 1
ATOM 1736 C CA . GLY A 1 224 ? -12.134 12.514 3.496 1.00 57.34 224 GLY A CA 1
ATOM 1737 C C . GLY A 1 224 ? -13.401 11.858 2.935 1.00 57.34 224 GLY A C 1
ATOM 1738 O O . GLY A 1 224 ? -13.405 10.704 2.493 1.00 57.34 224 GLY A O 1
ATOM 1739 N N . GLU A 1 225 ? -14.502 12.604 2.930 1.00 56.91 225 GLU A N 1
ATOM 1740 C CA . GLU A 1 225 ? -15.818 12.121 2.495 1.00 56.91 225 GLU A CA 1
ATOM 1741 C C . GLU A 1 225 ? -15.785 11.533 1.072 1.00 56.91 225 GLU A C 1
ATOM 1743 O O . GLU A 1 225 ? -16.304 10.437 0.823 1.00 56.91 225 GLU A O 1
ATOM 1748 N N . SER A 1 226 ? -15.041 12.206 0.189 1.00 55.22 226 SER A N 1
ATOM 1749 C CA . SER A 1 226 ? -14.820 11.876 -1.222 1.00 55.22 226 SER A CA 1
ATOM 1750 C C . SER A 1 226 ? -13.718 10.841 -1.480 1.00 55.22 226 SER A C 1
ATOM 1752 O O . SER A 1 226 ? -13.626 10.324 -2.596 1.00 55.22 226 SER A O 1
ATOM 1754 N N . THR A 1 227 ? -12.891 10.476 -0.490 1.00 55.44 227 THR A N 1
ATOM 1755 C CA . THR A 1 227 ? -11.824 9.491 -0.714 1.00 55.44 227 THR A CA 1
ATOM 1756 C C . THR A 1 227 ? -12.399 8.074 -0.641 1.00 55.44 227 THR A C 1
ATOM 1758 O O . THR A 1 227 ? -12.750 7.558 0.424 1.00 55.44 227 THR A O 1
ATOM 1761 N N . LYS A 1 228 ? -12.535 7.410 -1.792 1.00 60.00 228 LYS A N 1
ATOM 1762 C CA . LYS A 1 228 ? -12.739 5.956 -1.833 1.00 60.00 228 LYS A CA 1
ATOM 1763 C C . LYS A 1 228 ? -11.367 5.295 -1.751 1.00 60.00 228 LYS A C 1
ATOM 1765 O O . LYS A 1 228 ? -10.647 5.221 -2.744 1.00 60.00 228 LYS A O 1
ATOM 1770 N N . GLU A 1 229 ? -10.973 4.880 -0.552 1.00 63.38 229 GLU A N 1
ATOM 1771 C CA . GLU A 1 229 ? -9.813 4.002 -0.419 1.00 63.38 229 GLU A CA 1
ATOM 1772 C C . GLU A 1 229 ? -10.115 2.655 -1.083 1.00 63.38 229 GLU A C 1
ATOM 1774 O O . GLU A 1 229 ? -11.242 2.161 -0.979 1.00 63.38 229 GLU A O 1
ATOM 1779 N N . PRO A 1 230 ? -9.139 2.058 -1.784 1.00 72.50 230 PRO A N 1
ATOM 1780 C CA . PRO A 1 230 ? -9.358 0.781 -2.432 1.00 72.50 230 PRO A CA 1
ATOM 1781 C C . PRO A 1 230 ? -9.574 -0.312 -1.374 1.00 72.50 230 PRO A C 1
ATOM 1783 O O . PRO A 1 230 ? -8.782 -0.454 -0.443 1.00 72.50 230 PRO A O 1
ATOM 1786 N N . LEU A 1 231 ? -10.631 -1.105 -1.542 1.00 78.75 231 LEU A N 1
ATOM 1787 C CA . LEU A 1 231 ? -10.973 -2.253 -0.697 1.00 78.75 231 LEU A CA 1
ATOM 1788 C C . LEU A 1 231 ? -9.996 -3.429 -0.885 1.00 78.75 231 LEU A C 1
ATOM 1790 O O . LEU A 1 231 ? -9.860 -4.265 0.001 1.00 78.75 231 LEU A O 1
ATOM 1794 N N . LEU A 1 232 ? -9.271 -3.464 -2.008 1.00 86.12 232 LEU A N 1
ATOM 1795 C CA . LEU A 1 232 ? -8.111 -4.334 -2.230 1.00 86.12 232 LEU A CA 1
ATOM 1796 C C . LEU A 1 232 ? -6.954 -3.515 -2.789 1.00 86.12 232 LEU A C 1
ATOM 1798 O O . LEU A 1 232 ? -7.149 -2.723 -3.709 1.00 86.12 232 LEU A O 1
ATOM 1802 N N . ASN A 1 233 ? -5.741 -3.780 -2.311 1.00 88.62 233 ASN A N 1
ATOM 1803 C CA . ASN A 1 233 ? -4.507 -3.271 -2.897 1.00 88.62 233 ASN A CA 1
ATOM 1804 C C . ASN A 1 233 ? -3.490 -4.418 -2.980 1.00 88.62 233 ASN A C 1
ATOM 1806 O O . ASN A 1 233 ? -2.908 -4.804 -1.969 1.00 88.62 233 ASN A O 1
ATOM 1810 N N . THR A 1 234 ? -3.316 -4.982 -4.173 1.00 93.38 234 THR A N 1
ATOM 1811 C CA . THR A 1 234 ? -2.413 -6.111 -4.449 1.00 93.38 234 THR A CA 1
ATOM 1812 C C . THR A 1 234 ? -1.545 -5.811 -5.673 1.00 93.38 234 THR A C 1
ATOM 1814 O O . THR A 1 234 ? -1.497 -4.673 -6.144 1.00 93.38 234 THR A O 1
ATOM 1817 N N . TYR A 1 235 ? -0.849 -6.814 -6.197 1.00 96.44 235 TYR A N 1
ATOM 1818 C CA . TYR A 1 235 ? -0.075 -6.721 -7.427 1.00 96.44 235 TYR A CA 1
ATOM 1819 C C . TYR A 1 235 ? -0.523 -7.764 -8.453 1.00 96.44 235 TYR A C 1
ATOM 1821 O O . TYR A 1 235 ? -1.188 -8.741 -8.113 1.00 96.44 235 TYR A O 1
ATOM 1829 N N . VAL A 1 236 ? -0.130 -7.571 -9.713 1.00 96.88 236 VAL A N 1
ATOM 1830 C CA . VAL A 1 236 ? -0.406 -8.521 -10.803 1.00 96.88 236 VAL A CA 1
ATOM 1831 C C . VAL A 1 236 ? 0.135 -9.922 -10.483 1.00 96.88 236 VAL A C 1
ATOM 1833 O O . VAL A 1 236 ? -0.574 -10.902 -10.693 1.00 96.88 236 VAL A O 1
ATOM 1836 N N . LYS A 1 237 ? 1.351 -10.041 -9.929 1.00 94.94 237 LYS A N 1
ATOM 1837 C CA . LYS A 1 237 ? 1.996 -11.338 -9.650 1.00 94.94 237 LYS A CA 1
ATOM 1838 C C . LYS A 1 237 ? 1.151 -12.258 -8.743 1.00 94.94 237 LYS A C 1
ATOM 1840 O O . LYS A 1 237 ? 0.845 -13.349 -9.211 1.00 94.94 237 LYS A O 1
ATOM 1845 N N . PRO A 1 238 ? 0.703 -11.846 -7.537 1.00 94.25 238 PRO A N 1
ATOM 1846 C CA . PRO A 1 238 ? -0.176 -12.669 -6.700 1.00 94.25 238 PRO A CA 1
ATOM 1847 C C . PRO A 1 238 ? -1.471 -13.127 -7.379 1.00 94.25 238 PRO A C 1
ATOM 1849 O O . PRO A 1 238 ? -1.973 -14.210 -7.092 1.00 94.25 238 PRO A O 1
ATOM 1852 N N . ILE A 1 239 ? -2.031 -12.318 -8.287 1.00 96.25 239 ILE A N 1
ATOM 1853 C CA . ILE A 1 239 ? -3.225 -12.715 -9.043 1.00 96.25 239 ILE A CA 1
ATOM 1854 C C . ILE A 1 239 ? -2.863 -13.833 -10.024 1.00 96.25 239 ILE A C 1
ATOM 1856 O O . ILE A 1 239 ? -3.521 -14.868 -10.044 1.00 96.25 239 ILE A O 1
ATOM 1860 N N . TYR A 1 240 ? -1.782 -13.677 -10.789 1.00 95.75 240 TYR A N 1
ATOM 1861 C CA . TYR A 1 240 ? -1.311 -14.739 -11.681 1.00 95.75 240 TYR A CA 1
ATOM 1862 C C . TYR A 1 240 ? -0.969 -16.027 -10.925 1.00 95.75 240 TYR A C 1
ATOM 1864 O O . TYR A 1 240 ? -1.370 -17.095 -11.367 1.00 95.75 240 TYR A O 1
ATOM 1872 N N . GLU A 1 241 ? -0.320 -15.944 -9.764 1.00 93.44 241 GLU A N 1
ATOM 1873 C CA . GLU A 1 241 ? -0.013 -17.116 -8.930 1.00 93.44 241 GLU A CA 1
ATOM 1874 C C . GLU A 1 241 ? -1.281 -17.865 -8.481 1.00 93.44 241 GLU A C 1
ATOM 1876 O O . GLU A 1 241 ? -1.280 -19.094 -8.402 1.00 93.44 241 GLU A O 1
ATOM 1881 N N . PHE A 1 242 ? -2.385 -17.147 -8.241 1.00 93.94 242 PHE A N 1
ATOM 1882 C CA . PHE A 1 242 ? -3.665 -17.759 -7.888 1.00 93.94 242 PHE A CA 1
ATOM 1883 C C . PHE A 1 242 ? -4.337 -18.456 -9.083 1.00 93.94 242 PHE A C 1
ATOM 1885 O O . PHE A 1 242 ? -4.787 -19.597 -8.963 1.00 93.94 242 PHE A O 1
ATOM 1892 N N . PHE A 1 243 ? -4.411 -17.785 -10.237 1.00 94.69 243 PHE A N 1
ATOM 1893 C CA . PHE A 1 243 ? -5.173 -18.261 -11.403 1.00 94.69 243 PHE A CA 1
ATOM 1894 C C . PHE A 1 243 ? -4.367 -19.149 -12.370 1.00 94.69 243 PHE A C 1
ATOM 1896 O O . PHE A 1 243 ? -4.954 -19.866 -13.182 1.00 94.69 243 PHE A O 1
ATOM 1903 N N . ASP A 1 244 ? -3.038 -19.116 -12.303 1.00 90.06 244 ASP A N 1
ATOM 1904 C CA . ASP A 1 244 ? -2.108 -19.790 -13.215 1.00 90.06 244 ASP A CA 1
ATOM 1905 C C . ASP A 1 244 ? -0.933 -20.389 -12.425 1.00 90.06 244 ASP A C 1
ATOM 1907 O O . ASP A 1 244 ? 0.214 -19.969 -12.553 1.00 90.06 244 ASP A O 1
ATOM 1911 N N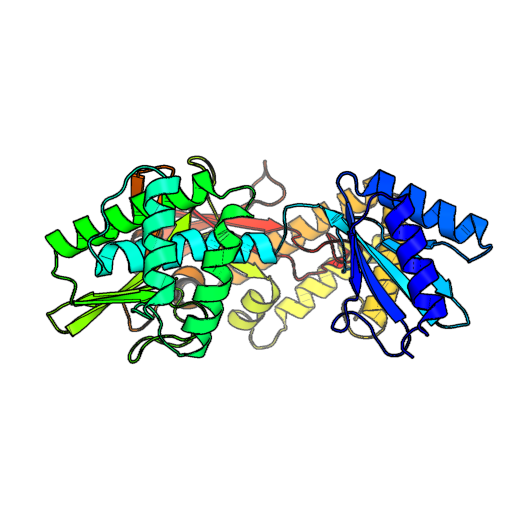 . ARG A 1 245 ? -1.214 -21.411 -11.603 1.00 78.81 245 ARG A N 1
ATOM 1912 C CA . ARG A 1 245 ? -0.212 -22.079 -10.743 1.00 78.81 245 ARG A CA 1
ATOM 1913 C C . ARG A 1 245 ? 1.020 -22.616 -11.497 1.00 78.81 245 ARG A C 1
ATOM 1915 O O . ARG A 1 245 ? 2.058 -22.824 -10.881 1.00 78.81 245 ARG A O 1
ATOM 1922 N N . GLY A 1 246 ? 0.925 -22.825 -12.814 1.00 76.44 246 GLY A N 1
ATOM 1923 C CA . GLY A 1 246 ? 2.043 -23.230 -13.679 1.00 76.44 246 GLY A CA 1
ATOM 1924 C C . GLY A 1 246 ? 2.868 -22.073 -14.261 1.00 76.44 246 GLY A C 1
ATOM 1925 O O . GLY A 1 246 ? 3.795 -22.321 -15.027 1.00 76.44 246 GLY A O 1
ATOM 1926 N N . ASN A 1 247 ? 2.532 -20.815 -13.950 1.00 79.94 247 ASN A N 1
ATOM 1927 C CA . ASN A 1 247 ? 3.170 -19.584 -14.442 1.00 79.94 247 ASN A CA 1
ATOM 1928 C C . ASN A 1 247 ? 3.213 -19.413 -15.975 1.00 79.94 247 ASN A C 1
ATOM 1930 O O . ASN A 1 247 ? 3.902 -18.527 -16.493 1.00 79.94 247 ASN A O 1
ATOM 1934 N N . THR A 1 248 ? 2.472 -20.223 -16.729 1.00 90.50 248 THR A N 1
ATOM 1935 C CA . THR A 1 248 ? 2.515 -20.233 -18.197 1.00 90.50 248 THR A CA 1
ATOM 1936 C C . THR A 1 248 ? 1.996 -18.932 -18.813 1.00 90.50 248 THR A C 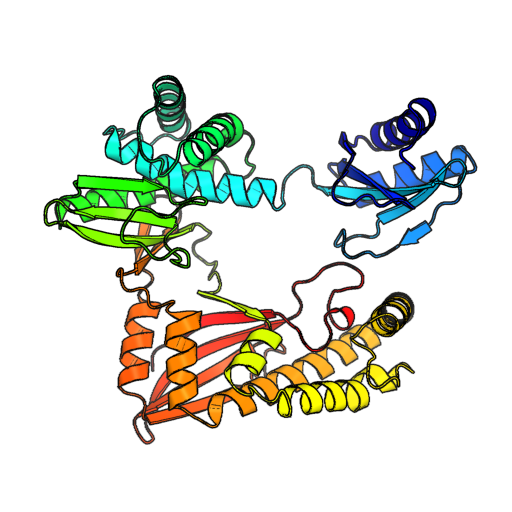1
ATOM 1938 O O . THR A 1 248 ? 2.584 -18.399 -19.757 1.00 90.50 248 THR A O 1
ATOM 1941 N N . LYS A 1 249 ? 0.915 -18.377 -18.267 1.00 92.75 249 LYS A N 1
ATOM 1942 C CA . LYS A 1 249 ? 0.304 -17.114 -18.689 1.00 92.75 249 LYS A CA 1
ATOM 1943 C C . LYS A 1 249 ? 1.107 -15.919 -18.189 1.00 92.75 249 LYS A C 1
ATOM 1945 O O . LYS A 1 249 ? 1.226 -14.938 -18.916 1.00 92.75 249 LYS A O 1
ATOM 1950 N N . SER A 1 250 ? 1.717 -16.014 -17.006 1.00 92.88 250 SER A N 1
ATOM 1951 C CA . SER A 1 250 ? 2.641 -14.981 -16.506 1.00 92.88 250 SER A CA 1
ATOM 1952 C C . SER A 1 250 ? 3.845 -14.813 -17.444 1.00 92.88 250 SER A C 1
ATOM 1954 O O . SER A 1 250 ? 4.183 -13.697 -17.844 1.00 92.88 250 SER A O 1
ATOM 1956 N N . ILE A 1 251 ? 4.429 -15.926 -17.909 1.00 93.88 251 ILE A N 1
ATOM 1957 C CA . ILE A 1 251 ? 5.510 -15.918 -18.908 1.00 93.88 251 ILE A CA 1
ATOM 1958 C C . ILE A 1 251 ? 5.038 -15.297 -20.233 1.00 93.88 251 ILE A C 1
ATOM 1960 O O . ILE A 1 251 ? 5.760 -14.494 -20.828 1.00 93.88 251 ILE A O 1
ATOM 1964 N N . LYS A 1 252 ? 3.825 -15.626 -20.701 1.00 95.94 252 LYS A N 1
ATOM 1965 C CA . LYS A 1 252 ? 3.252 -15.029 -21.923 1.00 95.94 252 LYS A CA 1
ATOM 1966 C C . LYS A 1 252 ? 3.066 -13.514 -21.795 1.00 95.94 252 LYS A C 1
ATOM 1968 O O . LYS A 1 252 ? 3.460 -12.793 -22.713 1.00 95.94 252 LYS A O 1
ATOM 1973 N N . LEU A 1 253 ? 2.555 -13.029 -20.659 1.00 97.31 253 LEU A N 1
ATOM 1974 C CA . LEU A 1 253 ? 2.428 -11.595 -20.379 1.00 97.31 253 LEU A CA 1
ATOM 1975 C C . LEU A 1 253 ? 3.792 -10.896 -20.468 1.00 97.31 253 LEU A C 1
ATOM 1977 O O . LEU A 1 253 ? 3.924 -9.897 -21.176 1.00 97.31 253 LEU A O 1
ATOM 1981 N N . ARG A 1 254 ? 4.822 -11.441 -19.809 1.00 97.06 254 ARG A N 1
ATOM 1982 C CA . ARG A 1 254 ? 6.182 -10.875 -19.848 1.00 97.06 254 ARG A CA 1
ATOM 1983 C C . ARG A 1 254 ? 6.760 -10.848 -21.260 1.00 97.06 254 ARG A C 1
ATOM 1985 O O . ARG A 1 254 ? 7.277 -9.821 -21.683 1.00 97.06 254 ARG A O 1
ATOM 1992 N N . LYS A 1 255 ? 6.601 -11.925 -22.039 1.00 97.75 255 LYS A N 1
ATOM 1993 C CA . LYS A 1 255 ? 7.026 -11.959 -23.452 1.00 97.75 255 LYS A CA 1
ATOM 1994 C C . LYS A 1 255 ? 6.300 -10.912 -24.302 1.00 97.75 255 LYS A C 1
ATOM 1996 O O . LYS A 1 255 ? 6.916 -10.283 -25.161 1.00 97.75 255 LYS A O 1
ATOM 2001 N N . LYS A 1 256 ? 5.001 -10.700 -24.064 1.00 98.31 256 LYS A N 1
ATOM 2002 C CA . LYS A 1 256 ? 4.209 -9.684 -24.771 1.00 98.31 256 LYS A CA 1
ATOM 2003 C C . LYS A 1 256 ? 4.676 -8.274 -24.416 1.00 98.31 256 LYS A C 1
ATOM 2005 O O . LYS A 1 256 ? 4.807 -7.452 -25.318 1.00 98.31 256 LYS A O 1
ATOM 2010 N N . LEU A 1 257 ? 4.970 -8.008 -23.146 1.00 98.44 257 LEU A N 1
ATOM 2011 C CA . LEU A 1 257 ? 5.554 -6.739 -22.713 1.00 98.44 257 LEU A CA 1
ATOM 2012 C C . LEU A 1 257 ? 6.948 -6.524 -23.309 1.00 98.44 257 LEU A C 1
ATOM 2014 O O . LEU A 1 257 ? 7.197 -5.455 -23.855 1.00 98.44 257 LEU A O 1
ATOM 2018 N N . LEU A 1 258 ? 7.823 -7.534 -23.282 1.00 98.44 258 LEU A N 1
ATOM 2019 C CA . LEU A 1 258 ? 9.147 -7.466 -23.908 1.00 98.44 258 LEU A CA 1
ATOM 2020 C C . LEU A 1 258 ? 9.035 -7.043 -25.376 1.00 98.44 258 LEU A C 1
ATOM 2022 O O . LEU A 1 258 ? 9.545 -5.997 -25.765 1.00 98.44 258 LEU A O 1
ATOM 2026 N N . LYS A 1 259 ? 8.255 -7.792 -26.163 1.00 98.44 259 LYS A N 1
ATOM 2027 C CA . LYS A 1 259 ? 8.071 -7.542 -27.597 1.00 98.44 259 LYS A CA 1
ATOM 2028 C C . LYS A 1 259 ? 7.491 -6.160 -27.903 1.00 98.44 259 LYS A C 1
ATOM 2030 O O . LYS A 1 259 ? 7.910 -5.531 -28.866 1.00 98.44 259 LYS A O 1
ATOM 2035 N N . ASN A 1 260 ? 6.479 -5.732 -27.150 1.00 98.31 260 ASN A N 1
ATOM 2036 C CA . ASN A 1 260 ? 5.670 -4.568 -27.516 1.00 98.31 260 ASN A CA 1
ATOM 2037 C C . ASN A 1 260 ? 6.047 -3.284 -26.773 1.00 98.31 260 ASN A C 1
ATOM 2039 O O . ASN A 1 260 ? 5.474 -2.246 -27.086 1.00 98.31 260 ASN A O 1
ATOM 2043 N N . VAL A 1 261 ? 6.921 -3.351 -25.769 1.00 98.31 261 VAL A N 1
ATOM 2044 C CA . VAL A 1 261 ? 7.278 -2.202 -24.928 1.00 98.31 261 VAL A CA 1
ATOM 2045 C C . VAL A 1 261 ? 8.791 -2.079 -24.814 1.00 98.31 261 VAL A C 1
ATOM 2047 O O . VAL A 1 261 ? 9.353 -1.066 -25.208 1.00 98.31 261 VAL A O 1
ATOM 2050 N N . TYR A 1 262 ? 9.461 -3.109 -24.304 1.00 98.31 262 TYR A N 1
ATOM 2051 C CA . TYR A 1 262 ? 10.883 -3.018 -23.957 1.00 98.31 262 TYR A CA 1
ATOM 2052 C C . TYR A 1 262 ? 11.808 -3.116 -25.179 1.00 98.31 262 TYR A C 1
ATOM 2054 O O . TYR A 1 262 ? 12.797 -2.389 -25.252 1.00 98.31 262 TYR A O 1
ATOM 2062 N N . ASN A 1 263 ? 11.443 -3.907 -26.190 1.00 98.00 263 ASN A N 1
ATOM 2063 C CA . ASN A 1 263 ? 12.186 -3.971 -27.449 1.00 98.00 263 ASN A CA 1
ATOM 2064 C C . ASN A 1 263 ? 12.195 -2.627 -28.203 1.00 98.00 263 ASN A C 1
ATOM 2066 O O . ASN A 1 263 ? 13.113 -2.396 -28.979 1.00 98.00 263 ASN A O 1
ATOM 2070 N N . GLU A 1 264 ? 11.217 -1.734 -27.980 1.00 97.00 264 GLU A N 1
ATOM 2071 C CA . GLU A 1 264 ? 11.199 -0.398 -28.610 1.00 97.00 264 GLU A CA 1
ATOM 2072 C C . GLU A 1 264 ? 12.320 0.526 -28.098 1.00 97.00 264 GLU A C 1
ATOM 2074 O O . GLU A 1 264 ? 12.511 1.609 -28.643 1.00 97.00 264 GLU A O 1
ATOM 2079 N N . ILE A 1 265 ? 13.036 0.118 -27.045 1.00 96.06 265 ILE A N 1
ATOM 2080 C CA . ILE A 1 265 ? 14.123 0.875 -26.405 1.00 96.06 265 ILE A CA 1
ATOM 2081 C C . ILE A 1 265 ? 15.370 0.007 -26.174 1.00 96.06 265 ILE A C 1
ATOM 2083 O O . ILE A 1 265 ? 16.135 0.221 -25.227 1.00 96.06 265 ILE A O 1
ATOM 2087 N N . ASP A 1 266 ? 15.555 -0.982 -27.053 1.00 95.38 266 ASP A N 1
ATOM 2088 C CA . ASP A 1 266 ? 16.714 -1.881 -27.129 1.00 95.38 266 ASP A CA 1
ATOM 2089 C C . ASP A 1 266 ? 16.910 -2.810 -25.921 1.00 95.38 266 ASP A C 1
ATOM 2091 O O . ASP A 1 266 ? 17.998 -3.340 -25.697 1.00 95.38 266 ASP A O 1
ATOM 2095 N N . ILE A 1 267 ? 15.858 -3.060 -25.139 1.00 97.31 267 ILE A N 1
ATOM 2096 C CA . ILE A 1 267 ? 15.874 -4.084 -24.090 1.00 97.31 267 ILE A CA 1
ATOM 2097 C C . ILE A 1 267 ? 15.303 -5.370 -24.681 1.00 97.31 267 ILE A C 1
ATOM 2099 O O . ILE A 1 267 ? 14.094 -5.477 -24.864 1.00 97.31 267 ILE A O 1
ATOM 2103 N N . THR A 1 268 ? 16.171 -6.341 -24.977 1.00 96.44 268 THR A N 1
ATOM 2104 C CA . THR A 1 268 ? 15.809 -7.570 -25.715 1.00 96.44 268 THR A CA 1
ATOM 2105 C C . THR A 1 268 ? 15.957 -8.859 -24.909 1.00 96.44 268 THR A C 1
ATOM 2107 O O . THR A 1 268 ? 15.474 -9.915 -25.327 1.00 96.44 268 THR A O 1
ATOM 2110 N N . ALA A 1 269 ? 16.602 -8.800 -23.742 1.00 96.81 269 ALA A N 1
ATOM 2111 C CA . ALA A 1 269 ? 16.836 -9.971 -22.910 1.00 96.81 269 ALA A CA 1
ATOM 2112 C C . ALA A 1 269 ? 15.514 -10.582 -22.414 1.00 96.81 269 ALA A C 1
ATOM 2114 O O . ALA A 1 269 ? 14.654 -9.904 -21.854 1.00 96.81 269 ALA A O 1
ATOM 2115 N N . SER A 1 270 ? 15.350 -11.897 -22.573 1.00 94.56 270 SER A N 1
ATOM 2116 C CA . SER A 1 270 ? 14.109 -12.582 -22.172 1.00 94.56 270 SER A CA 1
ATOM 2117 C C . SER A 1 270 ? 13.826 -12.529 -20.663 1.00 94.56 270 SER A C 1
ATOM 2119 O O . SER A 1 270 ? 12.669 -12.607 -20.254 1.00 94.56 270 SER A O 1
ATOM 2121 N N . ASN A 1 271 ? 14.869 -12.344 -19.851 1.00 95.12 271 ASN A N 1
ATOM 2122 C CA . ASN A 1 271 ? 14.843 -12.182 -18.399 1.00 95.12 271 ASN A CA 1
ATOM 2123 C C . ASN A 1 271 ? 15.027 -10.714 -17.956 1.00 95.12 271 ASN A C 1
ATOM 2125 O O . ASN A 1 271 ? 15.515 -10.471 -16.855 1.00 95.12 271 ASN A O 1
ATOM 2129 N N . TYR A 1 272 ? 14.642 -9.739 -18.793 1.00 97.19 272 TYR A N 1
ATOM 2130 C CA . TYR A 1 272 ? 14.785 -8.291 -18.549 1.00 97.19 272 TYR A CA 1
ATOM 2131 C C . TYR A 1 272 ? 14.261 -7.790 -17.190 1.00 97.19 272 TYR A C 1
ATOM 2133 O O . TYR A 1 272 ? 14.663 -6.728 -16.722 1.00 97.19 272 TYR A O 1
ATOM 2141 N N . ASP A 1 273 ? 13.347 -8.517 -16.548 1.00 94.50 273 ASP A N 1
ATOM 2142 C CA . ASP A 1 273 ? 12.750 -8.143 -15.269 1.00 94.50 273 ASP A CA 1
ATOM 2143 C C . ASP A 1 273 ? 13.284 -8.938 -14.064 1.00 94.50 273 ASP A C 1
ATOM 2145 O O . ASP A 1 273 ? 12.781 -8.755 -12.946 1.00 94.50 273 ASP A O 1
ATOM 2149 N N . ASP A 1 274 ? 14.322 -9.760 -14.261 1.00 93.44 274 ASP A N 1
ATOM 2150 C CA . ASP A 1 274 ? 14.875 -10.675 -13.258 1.00 93.44 274 ASP A CA 1
ATOM 2151 C C . ASP A 1 274 ? 16.410 -10.592 -13.094 1.00 93.44 274 ASP A C 1
ATOM 2153 O O . ASP A 1 274 ? 17.152 -10.180 -13.988 1.00 93.44 274 ASP A O 1
ATOM 2157 N N . GLY A 1 275 ? 16.892 -10.980 -11.911 1.00 91.06 275 GLY A N 1
ATOM 2158 C CA . GLY A 1 275 ? 18.314 -11.106 -11.586 1.00 91.06 275 GLY A CA 1
ATOM 2159 C C . GLY A 1 275 ? 19.159 -9.861 -11.886 1.00 91.06 275 GLY A C 1
ATOM 2160 O O . GLY A 1 275 ? 18.759 -8.726 -11.626 1.00 91.06 275 GLY A O 1
ATOM 2161 N N . ALA A 1 276 ? 20.364 -10.082 -12.420 1.00 89.75 276 ALA A N 1
ATOM 2162 C CA . ALA A 1 276 ? 21.281 -9.009 -12.812 1.00 89.75 276 ALA A CA 1
ATOM 2163 C C . ALA A 1 276 ? 20.760 -8.188 -14.005 1.00 89.75 276 ALA A C 1
ATOM 2165 O O . ALA A 1 276 ? 21.020 -6.988 -14.091 1.00 89.75 276 ALA A O 1
ATOM 2166 N N . GLU A 1 277 ? 19.997 -8.816 -14.901 1.00 95.12 277 GLU A N 1
ATOM 2167 C CA . GLU A 1 277 ? 19.476 -8.171 -16.107 1.00 95.12 277 GLU A CA 1
ATOM 2168 C C . GLU A 1 277 ? 18.407 -7.125 -15.785 1.00 95.12 277 GLU A C 1
ATOM 2170 O O . GLU A 1 277 ? 18.345 -6.064 -16.411 1.00 95.12 277 GLU A O 1
ATOM 2175 N N . ARG A 1 278 ? 17.648 -7.356 -14.709 1.00 94.69 278 ARG A N 1
ATOM 2176 C CA . ARG A 1 278 ? 16.754 -6.361 -14.118 1.00 94.69 278 ARG A CA 1
ATOM 2177 C C . ARG A 1 278 ? 17.455 -5.037 -13.840 1.00 94.69 278 ARG A C 1
ATOM 2179 O O . ARG A 1 278 ? 16.880 -3.985 -14.099 1.00 94.69 278 ARG A O 1
ATOM 2186 N N . ASN A 1 279 ? 18.669 -5.067 -13.290 1.00 91.69 279 ASN A N 1
ATOM 2187 C CA . ASN A 1 279 ? 19.387 -3.841 -12.937 1.00 91.69 279 ASN A CA 1
ATOM 2188 C C . ASN A 1 279 ? 19.836 -3.086 -14.190 1.00 91.69 279 ASN A C 1
ATOM 2190 O O . ASN A 1 279 ? 19.592 -1.887 -14.274 1.00 91.69 279 ASN A O 1
ATOM 2194 N N . LYS A 1 280 ? 20.364 -3.794 -15.198 1.00 94.00 280 LYS A N 1
ATOM 2195 C CA . LYS A 1 280 ? 20.712 -3.188 -16.494 1.00 94.00 280 LYS A CA 1
ATOM 2196 C C . LYS A 1 280 ? 19.500 -2.547 -17.161 1.00 94.00 280 LYS A C 1
ATOM 2198 O O . LYS A 1 280 ? 19.576 -1.430 -17.665 1.00 94.00 280 LYS A O 1
ATOM 2203 N N . THR A 1 281 ? 18.363 -3.237 -17.107 1.00 96.94 281 THR A N 1
ATOM 2204 C CA . THR A 1 281 ? 17.101 -2.720 -17.631 1.00 96.94 281 THR A CA 1
ATOM 2205 C C . THR A 1 281 ? 16.672 -1.452 -16.895 1.00 96.94 281 THR A C 1
ATOM 2207 O O . THR A 1 281 ? 16.288 -0.477 -17.533 1.00 96.94 281 THR A O 1
ATOM 2210 N N . LEU A 1 282 ? 16.763 -1.423 -15.563 1.00 95.38 282 LEU A N 1
ATOM 2211 C CA . LEU A 1 282 ? 16.434 -0.231 -14.778 1.00 95.38 282 LEU A CA 1
ATOM 2212 C C . LEU A 1 282 ? 17.360 0.953 -15.088 1.00 95.38 282 LEU A C 1
ATOM 2214 O O . LEU A 1 282 ? 16.861 2.068 -15.209 1.00 95.38 282 LEU A O 1
ATOM 2218 N N . ASP A 1 283 ? 18.665 0.723 -15.254 1.00 91.81 283 ASP A N 1
ATOM 2219 C CA . ASP A 1 283 ? 19.616 1.780 -15.620 1.00 91.81 283 ASP A CA 1
ATOM 2220 C C . ASP A 1 283 ? 19.309 2.336 -17.027 1.00 91.81 283 ASP A C 1
ATOM 2222 O O . ASP A 1 283 ? 19.269 3.552 -17.227 1.00 91.81 283 ASP A O 1
ATOM 2226 N N . ARG A 1 284 ? 18.983 1.464 -17.996 1.00 94.94 284 ARG A N 1
ATOM 2227 C CA . ARG A 1 284 ? 18.542 1.882 -19.341 1.00 94.94 284 ARG A CA 1
ATOM 2228 C C . ARG A 1 284 ? 17.246 2.692 -19.291 1.00 94.94 284 ARG A C 1
ATOM 2230 O O . ARG A 1 284 ? 17.137 3.698 -19.988 1.00 94.94 284 ARG A O 1
ATOM 2237 N N . LEU A 1 285 ? 16.281 2.274 -18.471 1.00 96.44 285 LEU A N 1
ATOM 2238 C CA . LEU A 1 285 ? 15.016 2.987 -18.282 1.00 96.44 285 LEU A CA 1
ATOM 2239 C C . LEU A 1 285 ? 15.209 4.355 -17.623 1.00 96.44 285 LEU A C 1
ATOM 2241 O O . LEU A 1 285 ? 14.512 5.289 -18.005 1.00 96.44 285 LEU A O 1
ATOM 2245 N N . GLU A 1 286 ? 16.132 4.487 -16.663 1.00 93.38 286 GLU A N 1
ATOM 2246 C CA . GLU A 1 286 ? 16.455 5.780 -16.047 1.00 93.38 286 GLU A CA 1
ATOM 2247 C C . GLU A 1 286 ? 16.982 6.763 -17.094 1.00 93.38 286 GLU A C 1
ATOM 2249 O O . GLU A 1 286 ? 16.482 7.884 -17.190 1.00 93.38 286 GLU A O 1
ATOM 2254 N N . GLN A 1 287 ? 17.955 6.330 -17.901 1.00 92.81 287 GLN A N 1
ATOM 2255 C CA . GLN A 1 287 ? 18.515 7.161 -18.964 1.00 92.81 287 GLN A CA 1
ATOM 2256 C C . GLN A 1 287 ? 17.442 7.522 -20.000 1.00 92.81 287 GLN A C 1
ATOM 2258 O O . GLN A 1 287 ? 17.263 8.689 -20.337 1.00 92.81 287 GLN A O 1
ATOM 2263 N N . PHE A 1 288 ? 16.658 6.535 -20.439 1.00 96.50 288 PHE A N 1
ATOM 2264 C CA . PHE A 1 288 ? 15.611 6.743 -21.435 1.00 96.50 288 PHE A CA 1
ATOM 2265 C C . PHE A 1 288 ? 14.500 7.691 -20.955 1.00 96.50 288 PHE A C 1
ATOM 2267 O O . PHE A 1 288 ? 14.022 8.510 -21.734 1.00 96.50 288 PHE A O 1
ATOM 2274 N N . GLU A 1 289 ? 14.099 7.625 -19.682 1.00 95.19 289 GLU A N 1
ATOM 2275 C CA . GLU A 1 289 ? 13.121 8.558 -19.112 1.00 95.19 289 GLU A CA 1
ATOM 2276 C C . GLU A 1 289 ? 13.635 10.005 -19.133 1.00 95.19 289 GLU A C 1
ATOM 2278 O O . GLU A 1 289 ? 12.872 10.923 -19.437 1.00 95.19 289 GLU A O 1
ATOM 2283 N N . ARG A 1 290 ? 14.922 10.213 -18.818 1.00 91.62 290 ARG A N 1
ATOM 2284 C CA . ARG A 1 290 ? 15.549 11.544 -18.842 1.00 91.62 290 ARG A CA 1
ATOM 2285 C C . ARG A 1 290 ? 15.634 12.097 -20.259 1.00 91.62 290 ARG A C 1
ATOM 2287 O O . ARG A 1 290 ? 15.328 13.268 -20.465 1.00 91.62 290 ARG A O 1
ATOM 2294 N N . ASP A 1 291 ? 16.005 11.250 -21.212 1.00 95.06 291 ASP A N 1
ATOM 2295 C CA . ASP A 1 291 ? 16.242 11.664 -22.595 1.00 95.06 291 ASP A CA 1
ATOM 2296 C C . ASP A 1 291 ? 14.942 11.802 -23.397 1.00 95.06 291 ASP A C 1
ATOM 2298 O O . ASP A 1 291 ? 14.845 12.636 -24.296 1.00 95.06 291 ASP A O 1
ATOM 2302 N N . ASN A 1 292 ? 13.926 10.986 -23.095 1.00 96.06 292 ASN A N 1
ATOM 2303 C CA . ASN A 1 292 ? 12.690 10.918 -23.871 1.00 96.06 292 ASN A CA 1
ATOM 2304 C C . ASN A 1 292 ? 11.456 10.617 -23.005 1.00 96.06 292 ASN A C 1
ATOM 2306 O O . ASN A 1 292 ? 10.762 9.608 -23.175 1.00 96.06 292 ASN A O 1
ATOM 2310 N N . LEU A 1 293 ? 11.143 11.544 -22.097 1.00 94.88 293 LEU A N 1
ATOM 2311 C CA . LEU A 1 293 ? 10.004 11.426 -21.184 1.00 94.88 293 LEU A CA 1
ATOM 2312 C C . LEU A 1 293 ? 8.679 11.159 -21.915 1.00 94.88 293 LEU A C 1
ATOM 2314 O O . LEU A 1 293 ? 7.896 10.319 -21.482 1.00 94.88 293 LEU A O 1
ATOM 2318 N N . LYS A 1 294 ? 8.424 11.826 -23.048 1.00 97.25 294 LYS A N 1
ATOM 2319 C CA . LYS A 1 294 ? 7.171 11.644 -23.799 1.00 97.25 294 LYS A CA 1
ATOM 2320 C C . LYS A 1 294 ? 7.002 10.195 -24.264 1.00 97.25 294 LYS A C 1
ATOM 2322 O O . LYS A 1 294 ? 5.965 9.590 -23.999 1.00 97.25 294 LYS A O 1
ATOM 2327 N N . LYS A 1 295 ? 8.022 9.618 -24.908 1.00 97.81 295 LYS A N 1
ATOM 2328 C CA . LYS A 1 295 ? 7.962 8.228 -25.376 1.00 97.81 295 LYS A CA 1
ATOM 2329 C C . LYS A 1 295 ? 7.957 7.236 -24.209 1.00 97.81 295 LYS A C 1
ATOM 2331 O O . LYS A 1 295 ? 7.297 6.205 -24.303 1.00 97.81 295 LYS A O 1
ATOM 2336 N N . TYR A 1 296 ? 8.630 7.549 -23.099 1.00 97.81 296 TYR A N 1
ATOM 2337 C CA . TYR A 1 296 ? 8.557 6.758 -21.866 1.00 97.81 296 TYR A CA 1
ATOM 2338 C C . TYR A 1 296 ? 7.112 6.629 -21.355 1.00 97.81 296 TYR A C 1
ATOM 2340 O O . TYR A 1 296 ? 6.658 5.521 -21.061 1.00 97.81 296 TYR A O 1
ATOM 2348 N N . GLU A 1 297 ? 6.363 7.737 -21.306 1.00 97.44 297 GLU A N 1
ATOM 2349 C CA . GLU A 1 297 ? 4.946 7.728 -20.917 1.00 97.44 297 GLU A CA 1
ATOM 2350 C C . GLU A 1 297 ? 4.073 6.938 -21.899 1.00 97.44 297 GLU A C 1
ATOM 2352 O O . GLU A 1 297 ? 3.249 6.128 -21.475 1.00 97.44 297 GLU A O 1
ATOM 2357 N N . GLU A 1 298 ? 4.283 7.113 -23.208 1.00 98.00 298 GLU A N 1
ATOM 2358 C CA . GLU A 1 298 ? 3.554 6.369 -24.246 1.00 98.00 298 GLU A CA 1
ATOM 2359 C C . GLU A 1 298 ? 3.768 4.851 -24.124 1.00 98.00 298 GLU A C 1
ATOM 2361 O O . GLU A 1 298 ? 2.820 4.065 -24.208 1.00 98.00 298 GLU A O 1
ATOM 2366 N N . LEU A 1 299 ? 5.011 4.423 -23.887 1.00 98.38 299 LEU A N 1
ATOM 2367 C CA . LEU A 1 299 ? 5.356 3.017 -23.673 1.00 98.38 299 LEU A CA 1
ATOM 2368 C C . LEU A 1 299 ? 4.763 2.475 -22.370 1.00 98.38 299 LEU A C 1
ATOM 2370 O O . LEU A 1 299 ? 4.291 1.333 -22.339 1.00 98.38 299 LEU A O 1
ATOM 2374 N N . TYR A 1 300 ? 4.738 3.282 -21.307 1.00 98.06 300 TYR A N 1
ATOM 2375 C CA . TYR A 1 300 ? 4.065 2.911 -20.066 1.00 98.06 300 TYR A CA 1
ATOM 2376 C C . TYR A 1 300 ? 2.563 2.711 -20.281 1.00 98.06 300 TYR A C 1
ATOM 2378 O O . TYR A 1 300 ? 2.029 1.688 -19.856 1.00 98.06 300 TYR A O 1
ATOM 2386 N N . ASP A 1 301 ? 1.892 3.618 -20.990 1.00 97.44 301 ASP A N 1
ATOM 2387 C CA . ASP A 1 301 ? 0.467 3.494 -21.309 1.00 97.44 301 ASP A CA 1
ATOM 2388 C C . ASP A 1 301 ? 0.173 2.249 -22.161 1.00 97.44 301 ASP A C 1
ATOM 2390 O O . ASP A 1 301 ? -0.803 1.530 -21.918 1.00 97.44 301 ASP A O 1
ATOM 2394 N N . LYS A 1 302 ? 1.053 1.937 -23.119 1.00 97.94 302 LYS A N 1
ATOM 2395 C CA . LYS A 1 302 ? 0.972 0.711 -23.922 1.00 97.94 302 LYS A CA 1
ATOM 2396 C C . LYS A 1 302 ? 1.106 -0.542 -23.053 1.00 97.94 302 LYS A C 1
ATOM 2398 O O . LYS A 1 302 ? 0.287 -1.458 -23.161 1.00 97.94 302 LYS A O 1
ATOM 2403 N N . GLY A 1 303 ? 2.096 -0.575 -22.160 1.00 97.88 303 GLY A N 1
ATOM 2404 C CA . GLY A 1 303 ? 2.289 -1.666 -21.202 1.00 97.88 303 GLY A CA 1
ATOM 2405 C C . GLY A 1 303 ? 1.111 -1.821 -20.240 1.00 97.88 303 GLY A C 1
ATOM 2406 O O . GLY A 1 303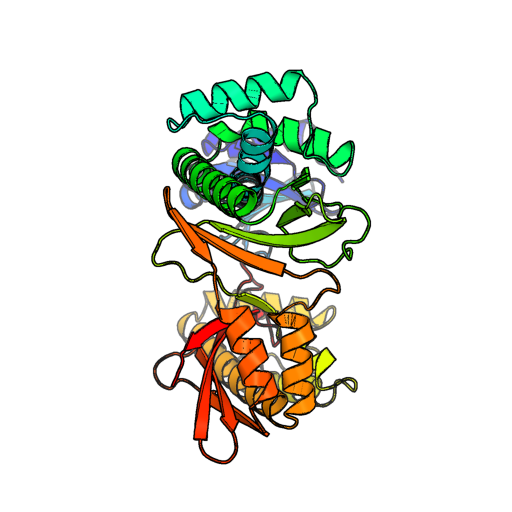 ? 0.653 -2.936 -19.992 1.00 97.88 303 GLY A O 1
ATOM 2407 N N . LEU A 1 304 ? 0.563 -0.704 -19.761 1.00 96.94 304 LEU A N 1
ATOM 2408 C CA . LEU A 1 304 ? -0.611 -0.662 -18.898 1.00 96.94 304 LEU A CA 1
ATOM 2409 C C . LEU A 1 304 ? -1.828 -1.302 -19.576 1.00 96.94 304 LEU A C 1
ATOM 2411 O O . LEU A 1 304 ? -2.509 -2.126 -18.964 1.00 96.94 304 LEU A O 1
ATOM 2415 N N . ASN A 1 305 ? -2.065 -0.980 -20.851 1.00 97.00 305 ASN A N 1
ATOM 2416 C CA . ASN A 1 305 ? -3.157 -1.568 -21.621 1.00 97.00 305 ASN A CA 1
ATOM 2417 C C . ASN A 1 305 ? -2.987 -3.082 -21.818 1.00 97.00 305 ASN A C 1
ATOM 2419 O O . ASN A 1 305 ? -3.948 -3.833 -21.640 1.00 97.00 305 ASN A O 1
ATOM 2423 N N . ILE A 1 306 ? -1.766 -3.539 -22.129 1.00 98.25 306 ILE A N 1
ATOM 2424 C CA . ILE A 1 306 ? -1.447 -4.972 -22.237 1.00 98.25 306 ILE A CA 1
ATOM 2425 C C . ILE A 1 306 ? -1.763 -5.679 -20.916 1.00 98.25 306 ILE A C 1
ATOM 2427 O O . ILE A 1 306 ? -2.511 -6.651 -20.913 1.00 98.25 306 ILE A O 1
ATOM 2431 N N . ILE A 1 307 ? -1.246 -5.170 -19.795 1.00 97.94 307 ILE A N 1
ATOM 2432 C CA . ILE A 1 307 ? -1.437 -5.782 -18.472 1.00 97.94 307 ILE A CA 1
ATOM 2433 C C . ILE A 1 307 ? -2.919 -5.844 -18.109 1.00 97.94 307 ILE A C 1
ATOM 2435 O O . ILE A 1 307 ? -3.393 -6.880 -17.657 1.00 97.94 307 ILE A O 1
ATOM 2439 N N . ARG A 1 308 ? -3.665 -4.755 -18.319 1.00 96.19 308 ARG A N 1
ATOM 2440 C CA . ARG A 1 308 ? -5.094 -4.690 -17.993 1.00 96.19 308 ARG A CA 1
ATOM 2441 C C . ARG A 1 308 ? -5.918 -5.690 -18.806 1.00 96.19 308 ARG A C 1
ATOM 2443 O O . ARG A 1 308 ? -6.824 -6.305 -18.251 1.00 96.19 308 ARG A O 1
ATOM 2450 N N . THR A 1 309 ? -5.581 -5.860 -20.083 1.00 96.50 309 THR A N 1
ATOM 2451 C CA . THR A 1 309 ? -6.242 -6.814 -20.986 1.00 96.50 309 THR A CA 1
ATOM 2452 C C . THR A 1 309 ? -5.951 -8.249 -20.555 1.00 96.50 309 THR A C 1
ATOM 2454 O O . THR A 1 309 ? -6.870 -8.989 -20.234 1.00 96.50 309 THR A O 1
ATOM 2457 N N . GLU A 1 310 ? -4.674 -8.615 -20.420 1.00 97.19 310 GLU A N 1
ATOM 2458 C CA . GLU A 1 310 ? -4.273 -9.985 -20.067 1.00 97.19 310 GLU A CA 1
ATOM 2459 C C . GLU A 1 310 ? -4.744 -10.393 -18.661 1.00 97.19 310 GLU A C 1
ATOM 2461 O O . GLU A 1 310 ? -5.141 -11.536 -18.443 1.00 97.19 310 GLU A O 1
ATOM 2466 N N . LEU A 1 311 ? -4.736 -9.459 -17.703 1.00 96.81 311 LEU A N 1
ATOM 2467 C CA . LEU A 1 311 ? -5.272 -9.680 -16.359 1.00 96.81 311 LEU A CA 1
ATOM 2468 C C . LEU A 1 311 ? -6.787 -9.914 -16.392 1.00 96.81 311 LEU A C 1
ATOM 2470 O O . LEU A 1 311 ? -7.292 -10.796 -15.699 1.00 96.81 311 LEU A O 1
ATOM 2474 N N . SER A 1 312 ? -7.505 -9.127 -17.194 1.00 96.38 312 SER A N 1
ATOM 2475 C CA . SER A 1 312 ? -8.949 -9.274 -17.375 1.00 96.38 312 SER A CA 1
ATOM 2476 C C . SER A 1 312 ? -9.278 -10.632 -17.984 1.00 96.38 312 SER A C 1
ATOM 2478 O O . SER A 1 312 ? -10.065 -11.382 -17.410 1.00 96.38 312 SER A O 1
ATOM 2480 N N . ASP A 1 313 ? -8.596 -10.986 -19.073 1.00 96.06 313 ASP A N 1
ATOM 2481 C CA . ASP A 1 313 ? -8.767 -12.257 -19.773 1.00 96.06 313 ASP A CA 1
ATOM 2482 C C . ASP A 1 313 ? -8.404 -13.455 -18.899 1.00 96.06 313 ASP A C 1
ATOM 2484 O O . ASP A 1 313 ? -9.002 -14.514 -19.047 1.00 96.06 313 ASP A O 1
ATOM 2488 N N . LEU A 1 314 ? -7.433 -13.318 -17.991 1.00 96.56 314 LEU A N 1
ATOM 2489 C CA . LEU A 1 314 ? -7.069 -14.352 -17.025 1.00 96.56 314 LEU A CA 1
ATOM 2490 C C . LEU A 1 314 ? -8.195 -14.610 -16.019 1.00 96.56 314 LEU A C 1
ATOM 2492 O O . LEU A 1 314 ? -8.524 -15.766 -15.753 1.00 96.56 314 LEU A O 1
ATOM 2496 N N . MET A 1 315 ? -8.740 -13.542 -15.436 1.00 96.75 315 MET A N 1
ATOM 2497 C CA . MET A 1 315 ? -9.647 -13.629 -14.292 1.00 96.75 315 MET A CA 1
ATOM 2498 C C . MET A 1 315 ? -11.069 -14.051 -14.677 1.00 96.75 315 MET A C 1
ATOM 2500 O O . MET A 1 315 ? -11.777 -14.582 -13.828 1.00 96.75 315 MET A O 1
ATOM 2504 N N . VAL A 1 316 ? -11.491 -13.852 -15.931 1.00 96.81 316 VAL A N 1
ATOM 2505 C CA . VAL A 1 316 ? -12.864 -14.176 -16.369 1.00 96.81 316 VAL A CA 1
ATOM 2506 C C . VAL A 1 316 ? -13.057 -15.595 -16.908 1.00 96.81 316 VAL A C 1
ATOM 2508 O O . VAL A 1 316 ? -14.186 -15.978 -17.196 1.00 96.81 316 VAL A O 1
ATOM 2511 N N . GLN A 1 317 ? -11.989 -16.386 -17.054 1.00 94.19 317 GLN A N 1
ATOM 2512 C CA . GLN A 1 317 ? -12.074 -17.715 -17.690 1.00 94.19 317 GLN A CA 1
ATOM 2513 C C . GLN A 1 317 ? -12.837 -18.739 -16.856 1.00 94.19 317 GLN A C 1
ATOM 2515 O O . GLN A 1 317 ? -13.412 -19.676 -17.399 1.00 94.19 317 GLN A O 1
ATOM 2520 N N . ASP A 1 318 ? -12.791 -18.584 -15.537 1.00 94.81 318 ASP A N 1
ATOM 2521 C CA . ASP A 1 318 ? -13.358 -19.519 -14.579 1.00 94.81 318 ASP A CA 1
ATOM 2522 C C . ASP A 1 318 ? -14.026 -18.710 -13.471 1.00 94.81 318 ASP A C 1
ATOM 2524 O O . ASP A 1 318 ? -13.363 -18.113 -12.617 1.00 94.81 318 ASP A O 1
ATOM 2528 N N . TYR A 1 319 ? -15.357 -18.664 -13.518 1.00 95.81 319 TYR A N 1
ATOM 2529 C CA . TYR A 1 319 ? -16.146 -17.928 -12.540 1.00 95.81 319 TYR A CA 1
ATOM 2530 C C . TYR A 1 319 ? -15.979 -18.482 -11.118 1.00 95.81 319 TYR A C 1
ATOM 2532 O O . TYR A 1 319 ? -15.929 -17.700 -10.169 1.00 95.81 319 TYR A O 1
ATOM 2540 N N . GLY A 1 320 ? -15.848 -19.804 -10.960 1.00 95.50 320 GLY A N 1
ATOM 2541 C CA . GLY A 1 320 ? -15.643 -20.433 -9.655 1.00 95.50 320 GLY A CA 1
ATOM 2542 C C . GLY A 1 320 ? -14.351 -19.936 -9.011 1.00 95.50 320 GLY A C 1
ATOM 2543 O O . GLY A 1 320 ? -14.376 -19.369 -7.920 1.00 95.50 320 GLY A O 1
ATOM 2544 N N . LYS A 1 321 ? -13.237 -20.006 -9.751 1.00 96.06 321 LYS A N 1
ATOM 2545 C CA . LYS A 1 321 ? -11.947 -19.463 -9.290 1.00 96.06 321 LYS A CA 1
ATOM 2546 C C . LYS A 1 321 ? -11.983 -17.956 -9.070 1.00 96.06 321 LYS A C 1
ATOM 2548 O O . LYS A 1 321 ? -11.351 -17.466 -8.136 1.00 96.06 321 LYS A O 1
ATOM 2553 N N . PHE A 1 322 ? -12.705 -17.212 -9.906 1.00 97.12 322 PHE A N 1
ATOM 2554 C CA . PHE A 1 322 ? -12.899 -15.778 -9.708 1.00 97.12 322 PHE A CA 1
ATOM 2555 C C . PHE A 1 322 ? -13.592 -15.476 -8.376 1.00 97.12 322 PHE A C 1
ATOM 2557 O O . PHE A 1 322 ? -13.121 -14.631 -7.608 1.00 97.12 322 PHE A O 1
ATOM 2564 N N . ALA A 1 323 ? -14.688 -16.180 -8.086 1.00 94.44 323 ALA A N 1
ATOM 2565 C CA . ALA A 1 323 ? -15.432 -16.028 -6.846 1.00 94.44 323 ALA A CA 1
ATOM 2566 C C . ALA A 1 323 ? -14.578 -16.413 -5.630 1.00 94.44 323 ALA A C 1
ATOM 2568 O O . ALA A 1 323 ? -14.548 -15.665 -4.651 1.00 94.44 323 ALA A O 1
ATOM 2569 N N . ASP A 1 324 ? -13.822 -17.508 -5.713 1.00 92.62 324 ASP A N 1
ATOM 2570 C CA . ASP A 1 324 ? -12.910 -17.947 -4.652 1.00 92.62 324 ASP A CA 1
ATOM 2571 C C . ASP A 1 324 ? -11.793 -16.934 -4.397 1.00 92.62 324 ASP A C 1
ATOM 2573 O O . ASP A 1 324 ? -11.508 -16.594 -3.246 1.00 92.62 324 ASP A O 1
ATOM 2577 N N . TRP A 1 325 ? -11.203 -16.373 -5.456 1.00 94.00 325 TRP A N 1
ATOM 2578 C CA . TRP A 1 325 ? -10.220 -15.302 -5.324 1.00 94.00 325 TRP A CA 1
ATOM 2579 C C . TRP A 1 325 ? -10.821 -14.070 -4.644 1.00 94.00 325 TRP A C 1
ATOM 2581 O O . TRP A 1 325 ? -10.200 -13.501 -3.747 1.00 94.00 325 TRP A O 1
ATOM 2591 N N . CYS A 1 326 ? -12.039 -13.665 -5.019 1.00 92.00 326 CYS A N 1
ATOM 2592 C CA . CYS A 1 326 ? -12.712 -12.532 -4.389 1.00 92.00 326 CYS A CA 1
ATOM 2593 C C . CYS A 1 326 ? -12.983 -12.795 -2.901 1.00 92.00 326 CYS A C 1
ATOM 2595 O O . CYS A 1 326 ? -12.724 -11.921 -2.072 1.00 92.00 326 CYS A O 1
ATOM 2597 N N . ARG A 1 327 ? -13.445 -13.998 -2.536 1.00 86.38 327 ARG A N 1
ATOM 2598 C CA . ARG A 1 327 ? -13.661 -14.387 -1.133 1.00 86.38 327 ARG A CA 1
ATOM 2599 C C . ARG A 1 327 ? -12.363 -14.379 -0.328 1.00 86.38 327 ARG A C 1
ATOM 2601 O O . ARG A 1 327 ? -12.326 -13.812 0.764 1.00 86.38 327 ARG A O 1
ATOM 2608 N N . ALA A 1 328 ? -11.288 -14.924 -0.891 1.00 85.19 328 ALA A N 1
ATOM 2609 C CA . ALA A 1 328 ? -9.998 -15.021 -0.218 1.00 85.19 328 ALA A CA 1
ATOM 2610 C C . ALA A 1 328 ? -9.264 -13.672 -0.117 1.00 85.19 328 ALA A C 1
ATOM 2612 O O . ALA A 1 328 ? -8.689 -13.356 0.920 1.00 85.19 328 ALA A O 1
ATOM 2613 N N . GLN A 1 329 ? -9.255 -12.875 -1.189 1.00 86.44 329 GLN A N 1
ATOM 2614 C CA . GLN A 1 329 ? -8.390 -11.694 -1.297 1.00 86.44 329 GLN A CA 1
ATOM 2615 C C . GLN A 1 329 ? -9.119 -10.377 -1.033 1.00 86.44 329 GLN A C 1
ATOM 2617 O O . GLN A 1 329 ? -8.540 -9.483 -0.418 1.00 86.44 329 GLN A O 1
ATOM 2622 N N . ILE A 1 330 ? -10.371 -10.238 -1.485 1.00 84.94 330 ILE A N 1
ATOM 2623 C CA . ILE A 1 330 ? -11.156 -9.008 -1.296 1.00 84.94 330 ILE A CA 1
ATOM 2624 C C . ILE A 1 330 ? -11.928 -9.069 0.016 1.00 84.94 330 ILE A C 1
ATOM 2626 O O . ILE A 1 330 ? -11.776 -8.187 0.857 1.00 84.94 330 ILE A O 1
ATOM 2630 N N . LEU A 1 331 ? -12.759 -10.099 0.188 1.00 78.00 331 LEU A N 1
ATOM 2631 C CA . LEU A 1 331 ? -13.571 -10.253 1.396 1.00 78.00 331 LEU A CA 1
ATOM 2632 C C . LEU A 1 331 ? -12.730 -10.693 2.590 1.00 78.00 331 LEU A C 1
ATOM 2634 O O . LEU A 1 331 ? -13.152 -10.476 3.722 1.00 78.00 331 LEU A O 1
ATOM 2638 N N . LYS A 1 332 ? -11.558 -11.294 2.325 1.00 72.00 332 LYS A N 1
ATOM 2639 C CA . LYS A 1 332 ? -10.670 -11.883 3.332 1.00 72.00 332 LYS A CA 1
ATOM 2640 C C . LYS A 1 332 ? -11.476 -12.700 4.334 1.00 72.00 332 LYS A C 1
ATOM 2642 O O . LYS A 1 332 ? -11.332 -12.491 5.538 1.00 72.00 332 LYS A O 1
ATOM 2647 N N . GLN A 1 333 ? -12.377 -13.545 3.817 1.00 64.25 333 GLN A N 1
ATOM 2648 C CA . GLN A 1 333 ? -13.248 -14.355 4.659 1.00 64.25 333 GLN A CA 1
ATOM 2649 C C . GLN A 1 333 ? -12.379 -15.068 5.693 1.00 64.25 333 GLN A C 1
ATOM 2651 O O . GLN A 1 333 ? -11.480 -15.839 5.367 1.00 64.25 333 GLN A O 1
ATOM 2656 N N . SER A 1 334 ? -12.615 -14.670 6.931 1.00 61.31 334 SER A N 1
ATOM 2657 C CA . SER A 1 334 ? -12.007 -15.171 8.145 1.00 61.31 334 SER A CA 1
ATOM 2658 C C . SER A 1 334 ? -13.120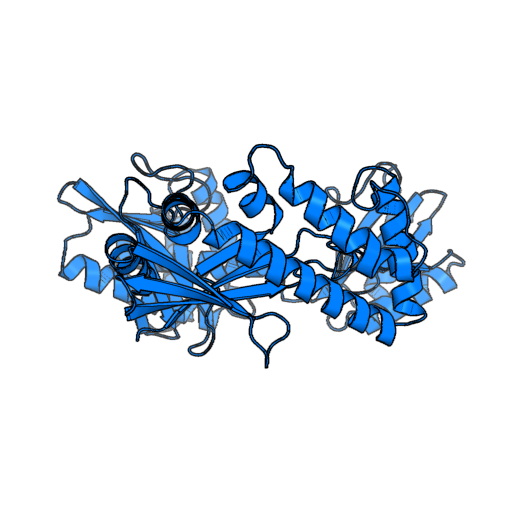 -15.907 8.875 1.00 61.31 334 SER A C 1
ATOM 2660 O O . SER A 1 334 ? -14.283 -15.512 8.768 1.00 61.31 334 SER A O 1
ATOM 2662 N N . ASP A 1 335 ? -12.771 -16.939 9.639 1.00 64.81 335 ASP A N 1
ATOM 2663 C CA . ASP A 1 335 ? -13.736 -17.659 10.480 1.00 64.81 335 ASP A CA 1
ATOM 2664 C C . ASP A 1 335 ? -14.439 -16.711 11.472 1.00 64.81 335 ASP A C 1
ATOM 2666 O O . ASP A 1 335 ? -15.568 -16.947 11.894 1.00 64.81 335 ASP A O 1
ATOM 2670 N N . VAL A 1 336 ? -13.793 -15.581 11.786 1.00 71.44 336 VAL A N 1
ATOM 2671 C CA . VAL A 1 336 ? -14.390 -14.445 12.499 1.00 71.44 336 VAL A CA 1
ATOM 2672 C C . VAL A 1 336 ? -15.054 -13.473 11.513 1.00 71.44 336 VAL A C 1
ATOM 2674 O O . VAL A 1 336 ? -14.353 -12.964 10.629 1.00 71.44 336 VAL A O 1
ATOM 2677 N N . PRO A 1 337 ? -16.350 -13.135 11.686 1.00 80.94 337 PRO A N 1
ATOM 2678 C CA . PRO A 1 337 ? -17.024 -12.101 10.905 1.00 80.94 337 PRO A CA 1
ATOM 2679 C C . PRO A 1 337 ? -16.277 -10.766 10.966 1.00 80.94 337 PRO A C 1
ATOM 2681 O O . PRO A 1 337 ? -15.887 -10.324 12.047 1.00 80.94 337 PRO A O 1
ATOM 2684 N N . VAL A 1 338 ? -16.107 -10.100 9.819 1.00 82.31 338 VAL A N 1
ATOM 2685 C CA . VAL A 1 338 ? -15.483 -8.771 9.747 1.00 82.31 338 VAL A CA 1
ATOM 2686 C C . VAL A 1 338 ? -16.409 -7.775 9.063 1.00 82.31 338 VAL A C 1
ATOM 2688 O O . VAL A 1 338 ? -16.876 -8.025 7.953 1.00 82.31 338 VAL A O 1
ATOM 2691 N N . THR A 1 339 ? -16.628 -6.620 9.693 1.00 83.88 339 THR A N 1
ATOM 2692 C CA . THR A 1 339 ? -17.261 -5.457 9.050 1.00 83.88 339 THR A CA 1
ATOM 2693 C C . THR A 1 339 ? -16.239 -4.356 8.770 1.00 83.88 339 THR A C 1
ATOM 2695 O O . THR A 1 339 ? -15.178 -4.293 9.394 1.00 83.88 339 THR A O 1
ATOM 2698 N N . ILE A 1 340 ? -16.542 -3.484 7.810 1.00 84.75 340 ILE A N 1
ATOM 2699 C CA . ILE A 1 340 ? -15.696 -2.346 7.451 1.00 84.75 340 ILE A CA 1
ATOM 2700 C C . ILE A 1 340 ? -16.415 -1.068 7.871 1.00 84.75 340 ILE A C 1
ATOM 2702 O O . ILE A 1 340 ? -17.497 -0.767 7.365 1.00 84.75 340 ILE A O 1
ATOM 2706 N N . ILE A 1 341 ? -15.795 -0.282 8.747 1.00 88.19 341 ILE A N 1
ATOM 2707 C CA . ILE A 1 341 ? -16.335 0.994 9.221 1.00 88.19 341 ILE A CA 1
ATOM 2708 C C . ILE A 1 341 ? -15.482 2.131 8.676 1.00 88.19 341 ILE A C 1
ATOM 2710 O O . ILE A 1 341 ? -14.273 2.184 8.902 1.00 88.19 341 ILE A O 1
ATOM 2714 N N . LYS A 1 342 ? -16.120 3.061 7.959 1.00 87.50 342 LYS A N 1
ATOM 2715 C CA . LYS A 1 342 ? -15.487 4.301 7.514 1.00 87.50 342 LYS A CA 1
ATOM 2716 C C . LYS A 1 342 ? -15.897 5.450 8.429 1.00 87.50 342 LYS A C 1
ATOM 2718 O O . LYS A 1 342 ? -17.076 5.795 8.469 1.00 87.50 342 LYS A O 1
ATOM 2723 N N . ALA A 1 343 ? -14.924 6.059 9.093 1.00 90.06 343 ALA A N 1
ATOM 2724 C CA . ALA A 1 343 ? -15.069 7.320 9.807 1.00 90.06 343 ALA A CA 1
ATOM 2725 C C . ALA A 1 343 ? -14.774 8.503 8.877 1.00 90.06 343 ALA A C 1
ATOM 2727 O O . ALA A 1 343 ? -13.799 8.482 8.114 1.00 90.06 343 ALA A O 1
ATOM 2728 N N . VAL A 1 344 ? -15.645 9.508 8.929 1.00 84.44 344 VAL A N 1
ATOM 2729 C CA . VAL A 1 344 ? -15.484 10.792 8.249 1.00 84.44 344 VAL A CA 1
ATOM 2730 C C . VAL A 1 344 ? -15.938 11.877 9.215 1.00 84.44 344 VAL A C 1
ATOM 2732 O O . VAL A 1 344 ? -17.118 11.948 9.566 1.00 84.44 344 VAL A O 1
ATOM 2735 N N . ASN A 1 345 ? -14.997 12.727 9.621 1.00 85.00 345 ASN A N 1
ATOM 2736 C CA . ASN A 1 345 ? -15.216 13.740 10.650 1.00 85.00 345 ASN A CA 1
ATOM 2737 C C . ASN A 1 345 ? -15.714 13.073 11.943 1.00 85.00 345 ASN A C 1
ATOM 2739 O O . ASN A 1 345 ? -15.044 12.186 12.465 1.00 85.00 345 ASN A O 1
ATOM 2743 N N . ASP A 1 346 ? -16.865 13.486 12.466 1.00 85.50 346 ASP A N 1
ATOM 2744 C CA . ASP A 1 346 ? -17.484 12.988 13.697 1.00 85.50 346 ASP A CA 1
ATOM 2745 C C . ASP A 1 346 ? -18.546 11.896 13.454 1.00 85.50 346 ASP A C 1
ATOM 2747 O O . ASP A 1 346 ? -19.183 11.417 14.396 1.00 85.50 346 ASP A O 1
ATOM 2751 N N . THR A 1 347 ? -18.707 11.448 12.206 1.00 90.88 347 THR A N 1
ATOM 2752 C CA . THR A 1 347 ? -19.668 10.406 11.821 1.00 90.88 347 THR A CA 1
ATOM 2753 C C . THR A 1 347 ? -18.978 9.149 11.300 1.00 90.88 347 THR A C 1
ATOM 2755 O O . THR A 1 347 ? -17.826 9.166 10.858 1.00 90.88 347 THR A O 1
ATOM 2758 N N . TYR A 1 348 ? -19.691 8.024 11.351 1.00 92.38 348 TYR A N 1
ATOM 2759 C CA . TYR A 1 348 ? -19.235 6.765 10.776 1.00 92.38 348 TYR A CA 1
ATOM 2760 C C . TYR A 1 348 ? -20.308 6.162 9.871 1.00 92.38 348 TYR A C 1
ATOM 2762 O O . TYR A 1 348 ? -21.505 6.393 10.047 1.00 92.38 348 TYR A O 1
ATOM 2770 N N . ARG A 1 349 ? -19.873 5.342 8.915 1.00 88.50 349 ARG A N 1
ATOM 2771 C CA . ARG A 1 349 ? -20.751 4.510 8.091 1.00 88.50 349 ARG A CA 1
ATOM 2772 C C . ARG A 1 349 ? -20.165 3.122 7.897 1.00 88.50 349 ARG A C 1
ATOM 2774 O O . ARG A 1 349 ? -18.957 2.969 7.722 1.00 88.50 349 ARG A O 1
ATOM 2781 N N . GLU A 1 350 ? -21.032 2.123 7.861 1.00 84.44 350 GLU A N 1
ATOM 2782 C CA . GLU A 1 350 ? -20.649 0.777 7.447 1.00 84.44 350 GLU A CA 1
ATOM 2783 C C . GLU A 1 350 ? -20.471 0.723 5.925 1.00 84.44 350 GLU A C 1
ATOM 2785 O O . GLU A 1 350 ? -21.348 1.133 5.158 1.00 84.44 350 GLU A O 1
ATOM 2790 N N . VAL A 1 351 ? -19.332 0.205 5.472 1.00 78.00 351 VAL A N 1
ATOM 2791 C CA . VAL A 1 351 ? -19.065 -0.040 4.056 1.00 78.00 351 VAL A CA 1
ATOM 2792 C C . VAL A 1 351 ? -19.664 -1.395 3.683 1.00 78.00 351 VAL A C 1
ATOM 2794 O O . VAL A 1 351 ? -19.028 -2.441 3.785 1.00 78.00 351 VAL A O 1
ATOM 2797 N N . LYS A 1 352 ? -20.916 -1.364 3.217 1.00 73.12 352 LYS A N 1
ATOM 2798 C CA . LYS A 1 352 ? -21.702 -2.563 2.870 1.00 73.12 352 LYS A CA 1
ATOM 2799 C C . LYS A 1 352 ? -21.225 -3.307 1.614 1.00 73.12 352 LYS A C 1
ATOM 2801 O O . LYS A 1 352 ? -21.789 -4.350 1.287 1.00 73.12 352 LYS A O 1
ATOM 2806 N N . ASP A 1 353 ? -20.217 -2.797 0.904 1.00 71.31 353 ASP A N 1
ATOM 2807 C CA . ASP A 1 353 ? -19.707 -3.391 -0.339 1.00 71.31 353 ASP A CA 1
ATOM 2808 C C . ASP A 1 353 ? -19.222 -4.836 -0.146 1.00 71.31 353 ASP A C 1
ATOM 2810 O O . ASP A 1 353 ? -19.416 -5.648 -1.042 1.00 71.31 353 ASP A O 1
ATOM 2814 N N . GLY A 1 354 ? -18.655 -5.198 1.013 1.00 69.19 354 GLY A N 1
ATOM 2815 C CA . GLY A 1 354 ? -18.242 -6.582 1.290 1.00 69.19 354 GLY A CA 1
ATOM 2816 C C . GLY A 1 354 ? -19.426 -7.557 1.342 1.00 69.19 354 GLY A C 1
ATOM 2817 O O . GLY A 1 354 ? -19.446 -8.562 0.630 1.00 69.19 354 GLY A O 1
ATOM 2818 N N . ASN A 1 355 ? -20.459 -7.215 2.118 1.00 69.50 355 ASN A N 1
ATOM 2819 C CA . ASN A 1 355 ? -21.680 -8.020 2.234 1.00 69.50 355 ASN A CA 1
ATOM 2820 C C . ASN A 1 355 ? -22.430 -8.107 0.896 1.00 69.50 355 ASN A C 1
ATOM 2822 O O . ASN A 1 355 ? -22.877 -9.185 0.500 1.00 69.50 355 ASN A O 1
ATOM 2826 N N . ARG A 1 356 ? -22.515 -6.988 0.165 1.00 79.94 356 ARG A N 1
ATOM 2827 C CA . ARG A 1 356 ? -23.121 -6.933 -1.175 1.00 79.94 356 ARG A CA 1
ATOM 2828 C C . ARG A 1 356 ? -22.340 -7.779 -2.178 1.00 79.94 356 ARG A C 1
ATOM 2830 O O . ARG A 1 356 ? -22.950 -8.570 -2.891 1.00 79.94 356 ARG A O 1
ATOM 2837 N N . LEU A 1 357 ? -21.008 -7.688 -2.190 1.00 86.81 357 LEU A N 1
ATOM 2838 C CA . LEU A 1 357 ? -20.166 -8.494 -3.074 1.00 86.81 357 LEU A CA 1
ATOM 2839 C C . LEU A 1 357 ? -20.374 -9.984 -2.829 1.00 86.81 357 LEU A C 1
ATOM 2841 O O . LEU A 1 357 ? -20.612 -10.710 -3.786 1.00 86.81 357 LEU A O 1
ATOM 2845 N N . ASN A 1 358 ? -20.347 -10.438 -1.572 1.00 83.31 358 ASN A N 1
ATOM 2846 C CA . ASN A 1 358 ? -20.563 -11.853 -1.269 1.00 83.31 358 ASN A CA 1
ATOM 2847 C C . ASN A 1 358 ? -21.940 -12.338 -1.758 1.00 83.31 358 ASN A C 1
ATOM 2849 O O . ASN A 1 358 ? -22.041 -13.399 -2.368 1.00 83.31 358 ASN A O 1
ATOM 2853 N N . ALA A 1 359 ? -22.990 -11.533 -1.561 1.00 81.69 359 ALA A N 1
ATOM 2854 C CA . ALA A 1 359 ? -24.330 -11.857 -2.044 1.00 81.69 359 ALA A CA 1
ATOM 2855 C C . ALA A 1 359 ? -24.400 -11.948 -3.579 1.00 81.69 359 ALA A C 1
ATOM 2857 O O . ALA A 1 359 ? -25.043 -12.856 -4.106 1.00 81.69 359 ALA A O 1
ATOM 2858 N N . TYR A 1 360 ? -23.733 -11.046 -4.305 1.00 89.94 360 TYR A N 1
ATOM 2859 C CA . TYR A 1 360 ? -23.666 -11.115 -5.767 1.00 89.94 360 TYR A CA 1
ATOM 2860 C C . TYR A 1 360 ? -22.830 -12.293 -6.261 1.00 89.94 360 TYR A C 1
ATOM 2862 O O . TYR A 1 360 ? -23.256 -12.967 -7.193 1.00 89.94 360 TYR A O 1
ATOM 2870 N N . LEU A 1 361 ? -21.699 -12.595 -5.615 1.00 91.44 361 LEU A N 1
ATOM 2871 C CA . LEU A 1 361 ? -20.871 -13.762 -5.939 1.00 91.44 361 LEU A CA 1
ATOM 2872 C C . LEU A 1 361 ? -21.631 -15.088 -5.755 1.00 91.44 361 LEU A C 1
ATOM 2874 O O . LEU A 1 361 ? -21.373 -16.054 -6.465 1.00 91.44 361 LEU A O 1
ATOM 2878 N N . SER A 1 362 ? -22.586 -15.155 -4.827 1.00 85.44 362 SER A N 1
ATOM 2879 C CA . SER A 1 362 ? -23.434 -16.345 -4.664 1.00 85.44 362 SER A CA 1
ATOM 2880 C C . SER A 1 362 ? -24.557 -16.451 -5.704 1.00 85.44 362 SER A C 1
ATOM 2882 O O . SER A 1 362 ? -25.071 -17.542 -5.923 1.00 85.44 362 SER A O 1
ATOM 2884 N N . LYS A 1 363 ? -24.960 -15.340 -6.336 1.00 89.38 363 LYS A N 1
ATOM 2885 C CA . LYS A 1 363 ? -26.048 -15.301 -7.335 1.00 89.38 363 LYS A CA 1
ATOM 2886 C C . LYS A 1 363 ? -25.556 -15.353 -8.776 1.00 89.38 363 LYS A C 1
ATOM 2888 O O . LYS A 1 363 ? -26.287 -15.809 -9.653 1.00 89.38 363 LYS A O 1
ATOM 2893 N N . ALA A 1 364 ? -24.373 -14.808 -9.038 1.00 94.94 364 ALA A N 1
ATOM 2894 C CA . ALA A 1 364 ? -23.831 -14.758 -10.379 1.00 94.94 364 ALA A CA 1
ATOM 2895 C C . ALA A 1 364 ? -23.409 -16.151 -10.857 1.00 94.94 364 ALA A C 1
ATOM 2897 O O . ALA A 1 364 ? -22.958 -17.001 -10.095 1.00 94.94 364 ALA A O 1
ATOM 2898 N N . THR A 1 365 ? -23.587 -16.358 -12.153 1.00 95.06 365 THR A N 1
ATOM 2899 C CA . THR A 1 365 ? -23.240 -17.568 -12.896 1.00 95.06 365 THR A CA 1
ATOM 2900 C C . THR A 1 365 ? -22.027 -17.342 -13.794 1.00 95.06 365 THR A C 1
ATOM 2902 O O . THR A 1 365 ? -21.416 -18.298 -14.259 1.00 95.06 365 THR A O 1
ATOM 2905 N N . SER A 1 366 ? -21.690 -16.083 -14.085 1.00 97.31 366 SER A N 1
ATOM 2906 C CA . SER A 1 366 ? -20.537 -15.719 -14.903 1.00 97.31 366 SER A CA 1
ATOM 2907 C C . SER A 1 366 ? -20.025 -14.316 -14.574 1.00 97.31 366 SER A C 1
ATOM 2909 O O . SER A 1 366 ? -20.689 -13.509 -13.916 1.00 97.31 366 SER A O 1
ATOM 2911 N N . VAL A 1 367 ? -18.814 -14.029 -15.050 1.00 98.00 367 VAL A N 1
ATOM 2912 C CA . VAL A 1 367 ? -18.167 -12.721 -14.956 1.00 98.00 367 VAL A CA 1
ATOM 2913 C C . VAL A 1 367 ? -17.659 -12.310 -16.336 1.00 98.00 367 VAL A C 1
ATOM 2915 O O . VAL A 1 367 ? -17.179 -13.142 -17.102 1.00 98.00 367 VAL A O 1
ATOM 2918 N N . LYS A 1 368 ? -17.764 -11.022 -16.662 1.00 97.56 368 LYS A N 1
ATOM 2919 C CA . LYS A 1 368 ? -17.157 -10.423 -17.860 1.00 97.56 368 LYS A CA 1
ATOM 2920 C C . LYS A 1 368 ? -16.302 -9.234 -17.461 1.00 97.56 368 LYS A C 1
ATOM 2922 O O . LYS A 1 368 ? -16.600 -8.572 -16.470 1.00 97.56 368 LYS A O 1
ATOM 2927 N N . ALA A 1 369 ? -15.263 -8.950 -18.235 1.00 97.38 369 ALA A N 1
ATOM 2928 C CA . ALA A 1 369 ? -14.428 -7.781 -18.020 1.00 97.38 369 ALA A CA 1
ATOM 2929 C C . ALA A 1 369 ? -14.798 -6.659 -18.993 1.00 97.38 369 ALA A C 1
ATOM 2931 O O . ALA A 1 369 ? -15.030 -6.904 -20.174 1.00 97.38 369 ALA A O 1
ATOM 2932 N N . GLU A 1 370 ? -14.817 -5.428 -18.496 1.00 96.00 370 GLU A N 1
ATOM 2933 C CA . GLU A 1 370 ? -15.025 -4.216 -19.287 1.00 96.00 370 GLU A CA 1
ATOM 2934 C C . GLU A 1 370 ? -13.815 -3.296 -19.109 1.00 96.00 370 GLU A C 1
ATOM 2936 O O . GLU A 1 370 ? -13.515 -2.818 -18.011 1.00 96.00 370 GLU A O 1
ATOM 2941 N N . ILE A 1 371 ? -13.084 -3.065 -20.197 1.00 94.81 371 ILE A N 1
ATOM 2942 C CA . ILE A 1 371 ? -11.918 -2.182 -20.219 1.00 94.81 371 ILE A CA 1
ATOM 2943 C C . ILE A 1 371 ? -12.391 -0.743 -20.442 1.00 94.81 371 ILE A C 1
ATOM 2945 O O . ILE A 1 371 ? -13.117 -0.468 -21.394 1.00 94.81 371 ILE A O 1
ATOM 2949 N N . SER A 1 372 ? -11.969 0.198 -19.590 1.00 92.56 372 SER A N 1
ATOM 2950 C CA . SER A 1 372 ? -12.347 1.605 -19.762 1.00 92.56 372 SER A CA 1
ATOM 2951 C C . SER A 1 372 ? -11.692 2.212 -21.007 1.00 92.56 372 SER A C 1
ATOM 2953 O O . SER A 1 372 ? -10.476 2.102 -21.191 1.00 92.56 372 SER A O 1
ATOM 2955 N N . THR A 1 373 ? -12.498 2.901 -21.817 1.00 89.31 373 THR A N 1
ATOM 2956 C CA . THR A 1 373 ? -12.057 3.687 -22.982 1.00 89.31 373 THR A CA 1
ATOM 2957 C C . THR A 1 373 ? -11.655 5.117 -22.616 1.00 89.31 373 THR A C 1
ATOM 2959 O O . THR A 1 373 ? -10.845 5.721 -23.309 1.00 89.31 373 THR A O 1
ATOM 2962 N N . SER A 1 374 ? -12.178 5.656 -21.510 1.00 89.50 374 SER A N 1
ATOM 2963 C CA . SER A 1 374 ? -11.900 7.019 -21.031 1.00 89.50 374 SER A CA 1
ATOM 2964 C C . SER A 1 374 ? -10.780 7.092 -19.990 1.00 89.50 374 SER A C 1
ATOM 2966 O O . SER A 1 374 ? -10.197 8.152 -19.776 1.00 89.50 374 SER A O 1
ATOM 2968 N N . SER A 1 375 ? -10.447 5.973 -19.342 1.00 91.62 375 SER A N 1
ATOM 2969 C CA . SER A 1 375 ? -9.338 5.873 -18.393 1.00 91.62 375 SER A CA 1
ATOM 2970 C C . SER A 1 375 ? -8.329 4.839 -18.858 1.00 91.62 375 SER A C 1
ATOM 2972 O O . SER A 1 375 ? -8.681 3.704 -19.171 1.00 91.62 375 SER A O 1
ATOM 2974 N N . LYS A 1 376 ? -7.044 5.197 -18.807 1.00 93.81 376 LYS A N 1
ATOM 2975 C CA . LYS A 1 376 ? -5.934 4.280 -19.108 1.00 93.81 376 LYS A CA 1
ATOM 2976 C C . LYS A 1 376 ? -5.741 3.205 -18.026 1.00 93.81 376 LYS A C 1
ATOM 2978 O O . LYS A 1 376 ? -5.172 2.157 -18.298 1.00 93.81 376 LYS A O 1
ATOM 2983 N N . GLN A 1 377 ? -6.228 3.452 -16.805 1.00 94.25 377 GLN A N 1
ATOM 2984 C CA . GLN A 1 377 ? -5.994 2.598 -15.628 1.00 94.25 377 GLN A CA 1
ATOM 2985 C C . GLN A 1 377 ? -7.188 1.706 -15.279 1.00 94.25 377 GLN A C 1
ATOM 2987 O O . GLN A 1 377 ? -7.007 0.605 -14.754 1.00 94.25 377 GLN A O 1
ATOM 2992 N N . ASN A 1 378 ? -8.410 2.179 -15.529 1.00 95.44 378 ASN A N 1
ATOM 2993 C CA . ASN A 1 378 ? -9.607 1.565 -14.957 1.00 95.44 378 ASN A CA 1
ATOM 2994 C C . ASN A 1 378 ? -10.123 0.409 -15.811 1.00 95.44 378 ASN A C 1
ATOM 2996 O O . ASN A 1 378 ? -10.110 0.459 -17.037 1.00 95.44 378 ASN A O 1
ATOM 3000 N N . PHE A 1 379 ? -10.625 -0.621 -15.161 1.00 96.31 379 PHE A N 1
ATOM 3001 C CA . PHE A 1 379 ? -11.390 -1.692 -15.787 1.00 96.31 379 PHE A CA 1
ATOM 3002 C C . PHE A 1 379 ? -12.449 -2.151 -14.799 1.00 96.31 379 PHE A C 1
ATOM 3004 O O . PHE A 1 379 ? -12.523 -1.651 -13.674 1.00 96.31 379 PHE A O 1
ATOM 3011 N N . SER A 1 380 ? -13.319 -3.055 -15.206 1.00 96.69 380 SER A N 1
ATOM 3012 C CA . SER A 1 380 ? -14.364 -3.554 -14.328 1.00 96.69 380 SER A CA 1
ATOM 3013 C C . SER A 1 380 ? -14.623 -5.028 -14.544 1.00 96.69 380 SER A C 1
ATOM 3015 O O . SER A 1 380 ? -14.494 -5.519 -15.660 1.00 96.69 380 SER A O 1
ATOM 3017 N N . PHE A 1 381 ? -15.016 -5.712 -13.472 1.00 97.69 381 PHE A N 1
ATOM 3018 C CA . PHE A 1 381 ? -15.600 -7.045 -13.552 1.00 97.69 381 PHE A CA 1
ATOM 3019 C C . PHE A 1 381 ? -17.105 -6.935 -13.335 1.00 97.69 381 PHE A C 1
ATOM 3021 O O . PHE A 1 381 ? -17.568 -6.487 -12.287 1.00 97.69 381 PHE A O 1
ATOM 3028 N N . CYS A 1 382 ? -17.868 -7.319 -14.345 1.00 97.31 382 CYS A N 1
ATOM 3029 C CA . CYS A 1 382 ? -19.319 -7.313 -14.340 1.00 97.31 382 CYS A CA 1
ATOM 3030 C C . CYS A 1 382 ? -19.818 -8.721 -14.026 1.00 97.31 382 CYS A C 1
ATOM 3032 O O . CYS A 1 382 ? -19.509 -9.662 -14.758 1.00 97.31 382 CYS A O 1
ATOM 3034 N N . LEU A 1 383 ? -20.573 -8.855 -12.938 1.00 96.94 383 LEU A N 1
ATOM 3035 C CA . LEU A 1 383 ? -21.167 -10.115 -12.503 1.00 96.94 383 LEU A CA 1
ATOM 3036 C C . LEU A 1 383 ? -22.533 -10.283 -13.164 1.00 96.94 383 LEU A C 1
ATOM 3038 O O . LEU A 1 383 ? -23.327 -9.338 -13.192 1.00 96.94 383 LEU A O 1
ATOM 3042 N N . TYR A 1 384 ? -22.808 -11.481 -13.671 1.00 96.75 384 TYR A N 1
ATOM 3043 C CA . TYR A 1 384 ? -24.042 -11.793 -14.385 1.00 96.75 384 TYR A CA 1
ATOM 3044 C C . TYR A 1 384 ? -24.768 -12.974 -13.750 1.00 96.75 384 TYR A C 1
ATOM 3046 O O . TYR A 1 384 ? -24.143 -13.982 -13.435 1.00 96.75 384 TYR A O 1
ATOM 3054 N N . GLN A 1 385 ? -26.090 -12.869 -13.619 1.00 94.38 385 GLN A N 1
ATOM 3055 C CA . GLN A 1 385 ? -26.986 -13.998 -13.368 1.00 94.38 385 GLN A CA 1
ATOM 3056 C C . GLN A 1 385 ? -27.717 -14.309 -14.678 1.00 94.38 385 GLN A C 1
ATOM 3058 O O . GLN A 1 385 ? -28.577 -13.541 -15.120 1.00 94.38 385 GLN A O 1
ATOM 3063 N N . GLY A 1 386 ? -27.324 -15.393 -15.349 1.00 91.88 386 GLY A N 1
ATOM 3064 C CA . GLY A 1 386 ? -27.702 -15.612 -16.745 1.00 91.88 386 GLY A CA 1
ATOM 3065 C C . GLY A 1 386 ? -27.211 -14.453 -17.621 1.00 91.88 386 GLY A C 1
ATOM 3066 O O . GLY A 1 386 ? -26.018 -14.160 -17.656 1.00 91.88 386 GLY A O 1
ATOM 3067 N N . ASN A 1 387 ? -28.135 -13.756 -18.287 1.00 92.12 387 ASN A N 1
ATOM 3068 C CA . ASN A 1 387 ? -27.827 -12.597 -19.138 1.00 92.12 387 ASN A CA 1
ATOM 3069 C C . ASN A 1 387 ? -27.959 -11.244 -18.423 1.00 92.12 387 ASN A C 1
ATOM 3071 O O . ASN A 1 387 ? -27.582 -10.215 -18.985 1.00 92.12 387 ASN A O 1
ATOM 3075 N N . LYS A 1 388 ? -28.479 -11.215 -17.190 1.00 94.88 388 LYS A N 1
ATOM 3076 C CA . LYS A 1 388 ? -28.663 -9.973 -16.437 1.00 94.88 388 LYS A CA 1
ATOM 3077 C C . LYS A 1 388 ? -27.375 -9.610 -15.709 1.00 94.88 388 LYS A C 1
ATOM 3079 O O . LYS A 1 388 ? -26.910 -10.376 -14.868 1.00 94.88 388 LYS A O 1
ATOM 3084 N N . LYS A 1 389 ? -26.836 -8.423 -15.987 1.00 95.88 389 LYS A N 1
ATOM 3085 C CA . LYS A 1 389 ? -25.759 -7.820 -15.197 1.00 95.88 389 LYS A CA 1
ATOM 3086 C C . LYS A 1 389 ? -26.325 -7.404 -13.838 1.00 95.88 389 LYS A C 1
ATOM 3088 O O . LYS A 1 389 ? -27.269 -6.624 -13.796 1.00 95.88 389 LYS A O 1
ATOM 3093 N N . ILE A 1 390 ? -25.786 -7.953 -12.752 1.00 93.44 390 ILE A N 1
ATOM 3094 C CA . ILE A 1 390 ? -26.294 -7.728 -11.385 1.00 93.44 390 ILE A CA 1
ATOM 3095 C C . ILE A 1 390 ? -25.366 -6.857 -10.535 1.00 93.44 390 ILE A C 1
ATOM 3097 O O . ILE A 1 390 ? -25.784 -6.354 -9.501 1.00 93.44 390 ILE A O 1
ATOM 3101 N N . ALA A 1 391 ? -24.105 -6.699 -10.944 1.00 93.00 391 ALA A N 1
ATOM 3102 C CA . ALA A 1 391 ? -23.126 -5.901 -10.218 1.00 93.00 391 ALA A CA 1
ATOM 3103 C C . ALA A 1 391 ? -21.920 -5.548 -11.093 1.00 93.00 391 ALA A C 1
ATOM 3105 O O . ALA A 1 391 ? -21.539 -6.316 -11.981 1.00 93.00 391 ALA A O 1
ATOM 3106 N N . THR A 1 392 ? -21.274 -4.423 -10.786 1.00 95.88 392 THR A N 1
ATOM 3107 C CA . THR A 1 392 ? -20.007 -4.016 -11.403 1.00 95.88 392 THR A CA 1
ATOM 3108 C C . THR A 1 392 ? -18.960 -3.705 -10.344 1.00 95.88 392 THR A C 1
ATOM 3110 O O . THR A 1 392 ? -19.100 -2.777 -9.549 1.00 95.88 392 THR A O 1
ATOM 3113 N N . MET A 1 393 ? -17.879 -4.480 -10.357 1.00 94.44 393 MET A N 1
ATOM 3114 C CA . MET A 1 393 ? -16.704 -4.283 -9.520 1.00 94.44 393 MET A CA 1
ATOM 3115 C C . MET A 1 393 ? -15.733 -3.329 -10.212 1.00 94.44 393 MET A C 1
ATOM 3117 O O . MET A 1 393 ? -15.202 -3.649 -11.275 1.00 94.44 393 MET A O 1
ATOM 3121 N N . ASN A 1 394 ? -15.467 -2.176 -9.600 1.00 93.81 394 ASN A N 1
ATOM 3122 C CA . ASN A 1 394 ? -14.567 -1.174 -10.164 1.00 93.81 394 ASN A CA 1
ATOM 3123 C C . ASN A 1 394 ? -13.113 -1.505 -9.835 1.00 93.81 394 ASN A C 1
ATOM 3125 O O . ASN A 1 394 ? -12.724 -1.512 -8.665 1.00 93.81 394 ASN A O 1
ATOM 3129 N N . MET A 1 395 ? -12.294 -1.705 -10.860 1.00 95.50 395 MET A N 1
ATOM 3130 C CA . MET A 1 395 ? -10.889 -2.066 -10.727 1.00 95.50 395 MET A CA 1
ATOM 3131 C C . MET A 1 395 ? -9.980 -0.989 -11.323 1.00 95.50 395 MET A C 1
ATOM 3133 O O . MET A 1 395 ? -10.375 -0.214 -12.195 1.00 95.50 395 MET A O 1
ATOM 3137 N N . ALA A 1 396 ? -8.731 -0.950 -10.872 1.00 95.56 396 ALA A N 1
ATOM 3138 C CA . ALA A 1 396 ? -7.685 -0.160 -11.509 1.00 95.56 396 ALA A CA 1
ATOM 3139 C C . ALA A 1 396 ? -6.345 -0.890 -11.458 1.00 95.56 396 ALA A C 1
ATOM 3141 O O . ALA A 1 396 ? -6.026 -1.542 -10.465 1.00 95.56 396 ALA A O 1
ATOM 3142 N N . VAL A 1 397 ? -5.540 -0.733 -12.505 1.00 96.56 397 VAL A N 1
ATOM 3143 C CA . VAL A 1 397 ? -4.131 -1.137 -12.520 1.00 96.56 397 VAL A CA 1
ATOM 3144 C C . VAL A 1 397 ? -3.261 0.098 -12.724 1.00 96.56 397 VAL A C 1
ATOM 3146 O O . VAL A 1 397 ? -3.611 0.966 -13.521 1.00 96.56 397 VAL A O 1
ATOM 3149 N N . ARG A 1 398 ? -2.167 0.232 -11.963 1.00 94.88 398 ARG A N 1
ATOM 3150 C CA . ARG A 1 398 ? -1.228 1.360 -12.091 1.00 94.88 398 ARG A CA 1
ATOM 3151 C C . ARG A 1 398 ? 0.109 1.111 -11.398 1.00 94.88 398 ARG A C 1
ATOM 3153 O O . ARG A 1 398 ? 0.210 0.291 -10.488 1.00 94.88 398 ARG A O 1
ATOM 3160 N N . SER A 1 399 ? 1.111 1.909 -11.751 1.00 94.31 399 SER A N 1
ATOM 3161 C CA . SER A 1 399 ? 2.331 2.046 -10.958 1.00 94.31 399 SER A CA 1
ATOM 3162 C C . SER A 1 399 ? 2.028 2.602 -9.563 1.00 94.31 399 SER A C 1
ATOM 3164 O O . SER A 1 399 ? 1.251 3.547 -9.401 1.00 94.31 399 SER A O 1
ATOM 3166 N N . ASN A 1 400 ? 2.674 2.037 -8.548 1.00 90.62 400 ASN A N 1
ATOM 3167 C CA . ASN A 1 400 ? 2.674 2.558 -7.175 1.00 90.62 400 ASN A CA 1
ATOM 3168 C C . ASN A 1 400 ? 4.083 2.645 -6.568 1.00 90.62 400 ASN A C 1
ATOM 3170 O O . ASN A 1 400 ? 4.225 3.062 -5.420 1.00 90.62 400 ASN A O 1
ATOM 3174 N N . GLN A 1 401 ? 5.100 2.227 -7.319 1.00 90.62 401 GLN A N 1
ATOM 3175 C CA . GLN A 1 401 ? 6.498 2.348 -6.936 1.00 90.62 401 GLN A CA 1
ATOM 3176 C C . GLN A 1 401 ? 7.041 3.737 -7.288 1.00 90.62 401 GLN A C 1
ATOM 3178 O O . GLN A 1 401 ? 6.401 4.515 -7.998 1.00 90.62 401 GLN A O 1
ATOM 3183 N N . VAL A 1 402 ? 8.229 4.042 -6.768 1.00 84.81 402 VAL A N 1
ATOM 3184 C CA . VAL A 1 402 ? 8.898 5.342 -6.901 1.00 84.81 402 VAL A CA 1
ATOM 3185 C C . VAL A 1 402 ? 10.302 5.196 -7.495 1.00 84.81 402 VAL A C 1
ATOM 3187 O O . VAL A 1 402 ? 10.874 4.099 -7.501 1.00 84.81 402 VAL A O 1
ATOM 3190 N N . GLY A 1 403 ? 10.859 6.311 -7.978 1.00 87.44 403 GLY A N 1
ATOM 3191 C CA . GLY A 1 403 ? 12.197 6.368 -8.573 1.00 87.44 403 GLY A CA 1
ATOM 3192 C C . GLY A 1 403 ? 12.315 5.460 -9.794 1.00 87.44 403 GLY A C 1
ATOM 3193 O O . GLY A 1 403 ? 11.331 5.234 -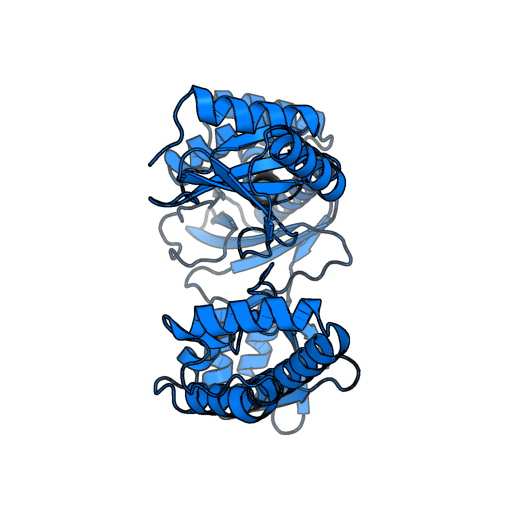10.487 1.00 87.44 403 GLY A O 1
ATOM 3194 N N . ILE A 1 404 ? 13.479 4.853 -10.032 1.00 88.94 404 ILE A N 1
ATOM 3195 C CA . ILE A 1 404 ? 13.693 3.969 -11.201 1.00 88.94 404 ILE A CA 1
ATOM 3196 C C . ILE A 1 404 ? 12.729 2.780 -11.282 1.00 88.94 404 ILE A C 1
ATOM 3198 O O . ILE A 1 404 ? 12.576 2.196 -12.343 1.00 88.94 404 ILE A O 1
ATOM 3202 N N . LYS A 1 405 ? 12.066 2.410 -10.177 1.00 92.38 405 LYS A N 1
ATOM 3203 C CA . LYS A 1 405 ? 11.115 1.290 -10.138 1.00 92.38 405 LYS A CA 1
ATOM 3204 C C . LYS A 1 405 ? 9.679 1.696 -10.457 1.00 92.38 405 LYS A C 1
ATOM 3206 O O . LYS A 1 405 ? 8.812 0.834 -10.409 1.00 92.38 405 LYS A O 1
ATOM 3211 N N . HIS A 1 406 ? 9.395 2.970 -10.717 1.00 92.94 406 HIS A N 1
ATOM 3212 C CA . HIS A 1 406 ? 8.059 3.401 -11.126 1.00 92.94 406 HIS A CA 1
ATOM 3213 C C . HIS A 1 406 ? 7.787 3.066 -12.603 1.00 92.94 406 HIS A C 1
ATOM 3215 O O . HIS A 1 406 ? 8.715 2.838 -13.378 1.00 92.94 406 HIS A O 1
ATOM 3221 N N . LYS A 1 407 ? 6.505 3.031 -12.985 1.00 95.81 407 LYS A N 1
ATOM 3222 C CA . LYS A 1 407 ? 6.031 2.853 -14.368 1.00 95.81 407 LYS A CA 1
ATOM 3223 C C . LYS A 1 407 ? 6.684 1.649 -15.052 1.00 95.81 407 LYS A C 1
ATOM 3225 O O . LYS A 1 407 ? 6.480 0.526 -14.591 1.00 95.81 407 LYS A O 1
ATOM 3230 N N . LEU A 1 408 ? 7.470 1.857 -16.112 1.00 97.25 408 LEU A N 1
ATOM 3231 C CA . LEU A 1 408 ? 8.143 0.779 -16.842 1.00 97.25 408 LEU A CA 1
ATOM 3232 C C . LEU A 1 408 ? 9.112 -0.016 -15.955 1.00 97.25 408 LEU A C 1
ATOM 3234 O O . LEU A 1 408 ? 9.277 -1.217 -16.164 1.00 97.25 408 LEU A O 1
ATOM 3238 N N . GLY A 1 409 ? 9.691 0.607 -14.926 1.00 96.25 409 GLY A N 1
ATOM 3239 C CA . GLY A 1 409 ? 10.576 -0.056 -13.963 1.00 96.25 409 GLY A CA 1
ATOM 3240 C C . GLY A 1 409 ? 9.856 -0.923 -12.924 1.00 96.25 409 GLY A C 1
ATOM 3241 O O . GLY A 1 409 ? 10.502 -1.643 -12.155 1.00 96.25 409 GLY A O 1
ATOM 3242 N N . GLN A 1 410 ? 8.518 -0.886 -12.894 1.00 96.12 410 GLN A N 1
ATOM 3243 C CA . GLN A 1 410 ? 7.704 -1.822 -12.115 1.00 96.12 410 GLN A CA 1
ATOM 3244 C C . GLN A 1 410 ? 7.421 -3.119 -12.898 1.00 96.12 410 GLN A C 1
ATOM 3246 O O . GLN A 1 410 ? 6.964 -4.108 -12.316 1.00 96.12 410 GLN A O 1
ATOM 3251 N N . PHE A 1 411 ? 7.781 -3.151 -14.186 1.00 97.44 411 PHE A N 1
ATOM 3252 C CA . PHE A 1 411 ? 7.616 -4.298 -15.073 1.00 97.44 411 PHE A CA 1
ATOM 3253 C C . PHE A 1 411 ? 6.153 -4.752 -15.165 1.00 97.44 411 PHE A C 1
ATOM 3255 O O . PHE A 1 411 ? 5.233 -3.938 -15.088 1.00 97.44 411 PHE A O 1
ATOM 3262 N N . PHE A 1 412 ? 5.911 -6.055 -15.321 1.00 96.31 412 PHE A N 1
ATOM 3263 C CA . PHE A 1 412 ? 4.554 -6.603 -15.352 1.00 96.31 412 PHE A CA 1
ATOM 3264 C C . PHE A 1 412 ? 3.822 -6.476 -14.001 1.00 96.31 412 PHE A C 1
ATOM 3266 O O . PHE A 1 412 ? 2.598 -6.564 -13.950 1.00 96.31 412 PHE A O 1
ATOM 3273 N N . ASN A 1 413 ? 4.552 -6.276 -12.896 1.00 96.31 413 ASN A N 1
ATOM 3274 C CA . ASN A 1 413 ? 4.027 -6.399 -11.537 1.00 96.31 413 ASN A CA 1
ATOM 3275 C C . ASN A 1 413 ? 3.419 -5.091 -11.000 1.00 96.31 413 ASN A C 1
ATOM 3277 O O . ASN A 1 413 ? 3.741 -4.638 -9.895 1.00 96.31 413 ASN A O 1
ATOM 3281 N N . LEU A 1 414 ? 2.560 -4.459 -11.802 1.00 97.56 414 LEU A N 1
ATOM 3282 C CA . LEU A 1 414 ? 1.834 -3.246 -11.422 1.00 97.56 414 LEU A CA 1
ATOM 3283 C C . LEU A 1 414 ? 0.884 -3.502 -10.244 1.00 97.56 414 LEU A C 1
ATOM 3285 O O . LEU A 1 414 ? 0.499 -4.640 -9.967 1.00 97.56 414 LEU A O 1
ATOM 3289 N N . ALA A 1 415 ? 0.513 -2.438 -9.533 1.00 96.25 415 ALA A N 1
ATOM 3290 C CA . ALA A 1 415 ? -0.469 -2.533 -8.461 1.00 96.25 415 ALA A CA 1
ATOM 3291 C C . ALA A 1 415 ? -1.876 -2.670 -9.045 1.00 96.25 415 ALA A C 1
ATOM 3293 O O . ALA A 1 415 ? -2.241 -1.926 -9.956 1.00 96.25 415 ALA A O 1
ATOM 3294 N N . VAL A 1 416 ? -2.667 -3.581 -8.482 1.00 97.00 416 VAL A N 1
ATOM 3295 C CA . VAL A 1 416 ? -4.071 -3.817 -8.831 1.00 97.00 416 VAL A CA 1
ATOM 3296 C C . VAL A 1 416 ? -4.940 -3.449 -7.638 1.00 97.00 416 VAL A C 1
ATOM 3298 O O . VAL A 1 416 ? -4.671 -3.850 -6.502 1.00 97.00 416 VAL A O 1
ATOM 3301 N N . LYS A 1 417 ? -5.983 -2.666 -7.902 1.00 94.19 417 LYS A N 1
ATOM 3302 C CA . LYS A 1 417 ? -6.888 -2.118 -6.896 1.00 94.19 417 LYS A CA 1
ATOM 3303 C C . LYS A 1 417 ? -8.331 -2.470 -7.200 1.00 94.19 417 LYS A C 1
ATOM 3305 O O . LYS A 1 417 ? -8.736 -2.403 -8.356 1.00 94.19 417 LYS A O 1
ATOM 3310 N N . TYR A 1 418 ? -9.096 -2.754 -6.152 1.00 91.88 418 TYR A N 1
ATOM 3311 C CA . TYR A 1 418 ? -10.557 -2.815 -6.190 1.00 91.88 418 TYR A CA 1
ATOM 3312 C C . TYR A 1 418 ? -11.113 -1.609 -5.432 1.00 91.88 418 TYR A C 1
ATOM 3314 O O . TYR A 1 418 ? -10.783 -1.413 -4.266 1.00 91.88 418 TYR A O 1
ATOM 3322 N N . ASN A 1 419 ? -11.927 -0.791 -6.092 1.00 86.56 419 ASN A N 1
ATOM 3323 C CA . ASN A 1 419 ? -12.397 0.507 -5.597 1.00 86.56 419 ASN A CA 1
ATOM 3324 C C . ASN A 1 419 ? -13.869 0.493 -5.145 1.00 86.56 419 ASN A C 1
ATOM 3326 O O . ASN A 1 419 ? -14.422 1.555 -4.854 1.00 86.56 419 ASN A O 1
ATOM 3330 N N . GLY A 1 420 ? -14.501 -0.683 -5.101 1.00 85.00 420 GLY A N 1
ATOM 3331 C CA . GLY A 1 420 ? -15.887 -0.856 -4.661 1.00 85.00 420 GLY A CA 1
ATOM 3332 C C . GLY A 1 420 ? -16.859 -1.262 -5.766 1.00 85.00 420 GLY A C 1
ATOM 3333 O O . GLY A 1 420 ? -16.499 -1.368 -6.945 1.00 85.00 420 GLY A O 1
ATOM 3334 N N . LEU A 1 421 ? -18.102 -1.487 -5.352 1.00 85.94 421 LEU A N 1
ATOM 3335 C CA . LEU A 1 421 ? -19.210 -1.962 -6.180 1.00 85.94 421 LEU A CA 1
ATOM 3336 C C . LEU A 1 421 ? -20.116 -0.820 -6.641 1.00 85.94 421 LEU A C 1
ATOM 3338 O O . LEU A 1 421 ? -20.506 0.030 -5.841 1.00 85.94 421 LEU A O 1
ATOM 3342 N N . ASN A 1 422 ? -20.539 -0.878 -7.902 1.00 81.25 422 ASN A N 1
ATOM 3343 C CA . ASN A 1 422 ? -21.729 -0.180 -8.383 1.00 81.25 422 ASN A CA 1
ATOM 3344 C C . ASN A 1 422 ? -22.850 -1.213 -8.592 1.00 81.25 422 ASN A C 1
ATOM 3346 O O . ASN A 1 422 ? -22.612 -2.254 -9.215 1.00 81.25 422 ASN A O 1
ATOM 3350 N N . ASP A 1 423 ? -24.038 -0.935 -8.049 1.00 60.62 423 ASP A N 1
ATOM 3351 C CA . ASP A 1 423 ? -25.238 -1.755 -8.274 1.00 60.62 423 ASP A CA 1
ATOM 3352 C C . ASP A 1 423 ? -25.878 -1.415 -9.623 1.00 60.62 423 ASP A C 1
ATOM 3354 O O . ASP A 1 423 ? -25.717 -0.299 -10.128 1.00 60.62 423 ASP A O 1
ATOM 3358 N N . HIS A 1 424 ? -26.604 -2.388 -10.176 1.00 52.91 424 HIS A N 1
ATOM 3359 C CA . HIS A 1 424 ? -27.384 -2.270 -11.405 1.00 52.91 424 HIS A CA 1
ATOM 3360 C C . HIS A 1 424 ? -28.807 -2.786 -11.220 1.00 52.91 424 HIS A C 1
ATOM 3362 O O . HIS A 1 424 ? -28.977 -3.837 -10.556 1.00 52.91 424 HIS A O 1
#